Protein AF-0000000072074950 (afdb_homodimer)

Sequence (610 aa):
MFKFLNARYRHITARHNIPYSSLAPSSKSVPVTSVVIPCTGADYVEEALLSATFAERYAPDLKEIVIVSDQPENVFGQLPPKTRVVTLELPHREENYRYKQIYLSRLVKLNAPLQARGEGILMIDSDLNLLQMPRFQVDEGHIYSSFRQGKMIAKLEGAPVDNVPAYYKDTVRPYIVDHVNGAFLAATRKTWRRICPLWLTLFQDTWELMDDSQPPTDQLPLAALLDMLDLKTINLGDWMNWPVSKKIGGQEAVIPKEVVGAHGGFPLSEWQKYLISADNKLLFKGQDYTRKVRYLTDEEKKKQKMFKFLNARYRHITARHNIPYSSLAPSSKSVPVTSVVIPCTGADYVEEALLSATFAERYAPDLKEIVIVSDQPENVFGQLPPKTRVVTLELPHREENYRYKQIYLSRLVKLNAPLQARGEGILMIDSDLNLLQMPRFQVDEGHIYSSFRQGKMIAKLEGAPVDNVPAYYKDTVRPYIVDHVNGAFLAATRKTWRRICPLWLTLFQDTWELMDDSQPPTDQLPLAALLDMLDLKTINLGDWMNWPVSKKIGGQEAVIPKEVVGAHGGFPLSEWQKYLISADNKLLFKGQDYTRKVRYLTDEEKKKQK

Solvent-accessible surface area (backbone atoms only — not comparable to full-atom values): 32517 Å² total; per-residue (Å²): 133,72,54,79,71,33,66,65,52,48,55,53,57,75,31,45,69,38,52,54,87,74,56,72,90,57,92,78,43,34,54,55,26,20,39,27,30,26,36,54,55,80,86,33,44,66,44,35,52,50,24,48,43,30,34,49,70,33,24,70,76,47,70,34,35,36,39,26,23,64,49,61,59,75,80,62,62,84,67,52,76,58,46,49,65,45,61,55,90,71,88,77,69,64,88,83,48,58,46,47,66,58,50,45,35,46,54,42,45,47,51,29,68,76,74,53,86,45,55,12,36,33,36,32,36,29,52,31,30,34,62,34,54,79,87,57,65,34,39,79,53,34,40,36,22,27,71,45,83,47,40,42,51,60,78,54,62,90,54,59,71,89,39,52,61,48,48,60,74,81,39,58,49,27,72,32,45,68,31,76,37,78,54,34,38,32,23,18,44,72,37,46,68,58,44,30,58,50,38,46,43,45,37,52,53,45,59,67,49,40,69,90,83,57,79,82,64,67,53,41,37,43,33,36,46,37,56,41,60,62,39,34,31,31,27,69,43,62,37,53,59,30,50,36,20,76,75,43,30,72,37,76,40,59,70,64,86,74,41,28,16,39,28,54,50,34,59,66,66,46,54,55,47,38,74,76,32,70,78,43,71,31,65,27,43,37,51,72,60,54,56,62,68,70,72,47,41,58,68,57,50,57,70,73,99,134,71,54,79,73,32,66,65,52,49,56,53,56,74,33,45,69,39,52,54,87,72,56,73,90,57,92,76,44,35,54,55,26,20,38,28,30,27,37,54,55,81,86,33,43,66,45,34,51,50,22,48,43,29,34,49,70,33,22,70,78,47,69,34,35,37,38,25,23,65,52,62,58,74,81,61,63,84,66,52,77,59,46,46,64,45,64,53,91,72,86,76,69,64,86,84,48,58,46,50,67,58,48,46,36,47,55,43,47,48,50,28,68,76,73,54,86,44,56,13,34,32,35,33,37,29,53,32,30,36,63,35,55,77,87,59,65,34,39,78,56,35,39,37,23,27,71,43,82,47,41,42,50,59,79,54,62,90,55,59,72,88,41,52,62,48,49,60,75,81,38,56,49,26,72,32,44,69,30,74,37,78,54,33,38,31,24,17,44,71,37,45,67,58,45,31,59,50,38,46,43,44,38,51,54,46,59,67,48,42,70,89,82,58,80,81,63,65,53,42,37,42,34,37,46,37,55,41,60,62,38,33,31,31,28,71,43,61,36,53,59,30,50,36,20,76,74,42,28,71,38,76,39,58,69,64,85,77,41,27,16,38,29,55,51,35,57,66,66,46,54,54,49,37,73,74,32,70,77,43,71,31,65,28,43,36,50,73,59,54,56,64,68,72,72,47,41,57,70,56,50,57,69,72,101

Structure (mmCIF, N/CA/C/O backbone):
data_AF-0000000072074950-model_v1
#
loop_
_entity.id
_entity.type
_entity.pdbx_description
1 polymer 'Glycosyl transferase family 8'
#
loop_
_atom_site.group_PDB
_atom_site.id
_atom_site.type_symbol
_atom_site.label_atom_id
_atom_site.label_alt_id
_atom_site.label_comp_id
_atom_site.label_asym_id
_atom_site.label_entity_id
_atom_site.label_seq_id
_atom_site.pdbx_PDB_ins_code
_atom_site.Cartn_x
_atom_site.Cartn_y
_atom_site.Cartn_z
_atom_site.occupancy
_atom_site.B_iso_or_equiv
_atom_site.auth_seq_id
_atom_site.auth_comp_id
_atom_site.auth_asym_id
_atom_site.auth_atom_id
_atom_site.pdbx_PDB_model_num
ATOM 1 N N . MET A 1 1 ? -10.615 2.065 -30.712 1 39.23 1 MET A N 1
ATOM 2 C CA . MET A 1 1 ? -9.939 2.187 -32 1 39.23 1 MET A CA 1
ATOM 3 C C . MET A 1 1 ? -8.545 2.782 -31.829 1 39.23 1 MET A C 1
ATOM 5 O O . MET A 1 1 ? -7.573 2.267 -32.384 1 39.23 1 MET A O 1
ATOM 9 N N . PHE A 1 2 ? -8.398 4.196 -31.301 1 53.64 2 PHE A N 1
ATOM 10 C CA . PHE A 1 2 ? -7.142 4.917 -31.473 1 53.64 2 PHE A CA 1
ATOM 11 C C . PHE A 1 2 ? -6.217 4.683 -30.285 1 53.64 2 PHE A C 1
ATOM 13 O O . PHE A 1 2 ? -5.465 5.577 -29.891 1 53.64 2 PHE A O 1
ATOM 20 N N . LYS A 1 3 ? -6.432 3.563 -29.63 1 63.2 3 LYS A N 1
ATOM 21 C CA . LYS A 1 3 ? -5.587 3.255 -28.48 1 63.2 3 LYS A CA 1
ATOM 22 C C . LYS A 1 3 ? -4.114 3.213 -28.875 1 63.2 3 LYS A C 1
ATOM 24 O O . LYS A 1 3 ? -3.243 3.589 -28.087 1 63.2 3 LYS A O 1
ATOM 29 N N . PHE A 1 4 ? -3.87 2.841 -30.039 1 64.27 4 PHE A N 1
ATOM 30 C CA . PHE A 1 4 ? -2.491 2.729 -30.497 1 64.27 4 PHE A CA 1
ATOM 31 C C . PHE A 1 4 ? -1.82 4.097 -30.535 1 64.27 4 PHE A C 1
ATOM 33 O O . PHE A 1 4 ? -0.591 4.192 -30.533 1 64.27 4 PHE A O 1
ATOM 40 N N . LEU A 1 5 ? -2.622 5.038 -30.478 1 71.22 5 LEU A N 1
ATOM 41 C CA . LEU A 1 5 ? -2.054 6.382 -30.498 1 71.22 5 LEU A CA 1
ATOM 42 C C . LEU A 1 5 ? -1.744 6.863 -29.084 1 71.22 5 LEU A C 1
ATOM 44 O O . LEU A 1 5 ? -1.028 7.85 -28.902 1 71.22 5 LEU A O 1
ATOM 48 N N . ASN A 1 6 ? -2.189 5.998 -28.247 1 82.24 6 ASN A N 1
ATOM 49 C CA . ASN A 1 6 ? -1.927 6.338 -26.853 1 82.24 6 ASN A CA 1
ATOM 50 C C . ASN A 1 6 ? -0.549 5.855 -26.408 1 82.24 6 ASN A C 1
ATOM 52 O O . ASN A 1 6 ? -0.281 4.652 -26.401 1 82.24 6 ASN A O 1
ATOM 56 N N . ALA A 1 7 ? 0.388 6.755 -26.091 1 85.13 7 ALA A N 1
ATOM 57 C CA . ALA A 1 7 ? 1.778 6.461 -25.751 1 85.13 7 ALA A CA 1
ATOM 58 C C . ALA A 1 7 ? 1.862 5.527 -24.547 1 85.13 7 ALA A C 1
ATOM 60 O O . ALA A 1 7 ? 2.7 4.623 -24.512 1 85.13 7 ALA A O 1
ATOM 61 N N . ARG A 1 8 ? 1.014 5.679 -23.658 1 88.84 8 ARG A N 1
ATOM 62 C CA . ARG A 1 8 ? 1.012 4.826 -22.475 1 88.84 8 ARG A CA 1
ATOM 63 C C . ARG A 1 8 ? 0.609 3.398 -22.83 1 88.84 8 ARG A C 1
ATOM 65 O O . ARG A 1 8 ? 1.207 2.439 -22.339 1 88.84 8 ARG A O 1
ATOM 72 N N . TYR A 1 9 ? -0.397 3.247 -23.644 1 93.55 9 TYR A N 1
ATOM 73 C CA . TYR A 1 9 ? -0.839 1.93 -24.087 1 93.55 9 TYR A CA 1
ATOM 74 C C . TYR A 1 9 ? 0.284 1.189 -24.803 1 93.55 9 TYR A C 1
ATOM 76 O O . TYR A 1 9 ? 0.546 0.018 -24.517 1 93.55 9 TYR A O 1
ATOM 84 N N . ARG A 1 10 ? 0.969 1.871 -25.637 1 95.56 10 ARG A N 1
ATOM 85 C CA . ARG A 1 10 ? 2.073 1.263 -26.373 1 95.56 10 ARG A CA 1
ATOM 86 C C . ARG A 1 10 ? 3.204 0.862 -25.432 1 95.56 10 ARG A C 1
ATOM 88 O O . ARG A 1 10 ? 3.777 -0.221 -25.568 1 95.56 10 ARG A O 1
ATOM 95 N N . HIS A 1 11 ? 3.457 1.74 -24.546 1 95.56 11 HIS A N 1
ATOM 96 C CA . HIS A 1 11 ? 4.527 1.476 -23.59 1 95.56 11 HIS A CA 1
ATOM 97 C C . HIS A 1 11 ? 4.233 0.226 -22.767 1 95.56 11 HIS A C 1
ATOM 99 O O . HIS A 1 11 ? 5.084 -0.657 -22.646 1 95.56 11 HIS A O 1
ATOM 105 N N . ILE A 1 12 ? 3.049 0.121 -22.25 1 96.25 12 ILE A N 1
ATOM 106 C CA . ILE A 1 12 ? 2.677 -0.971 -21.357 1 96.25 12 ILE A CA 1
ATOM 107 C C . ILE A 1 12 ? 2.584 -2.275 -22.147 1 96.25 12 ILE A C 1
ATOM 109 O O . ILE A 1 12 ? 3.059 -3.318 -21.693 1 96.25 12 ILE A O 1
ATOM 113 N N . THR A 1 13 ? 1.975 -2.261 -23.332 1 96.54 13 THR A N 1
ATOM 114 C CA . THR A 1 13 ? 1.792 -3.482 -24.108 1 96.54 13 THR A CA 1
ATOM 115 C C . THR A 1 13 ? 3.135 -4.025 -24.588 1 96.54 13 THR A C 1
ATOM 117 O O . THR A 1 13 ? 3.305 -5.238 -24.731 1 96.54 13 THR A O 1
ATOM 120 N N . ALA A 1 14 ? 4.113 -3.138 -24.778 1 96.75 14 ALA A N 1
ATOM 121 C CA . ALA A 1 14 ? 5.454 -3.566 -25.169 1 96.75 14 ALA A CA 1
ATOM 122 C C . ALA A 1 14 ? 6.147 -4.308 -24.031 1 96.75 14 ALA A C 1
ATOM 124 O O . ALA A 1 14 ? 7.121 -5.03 -24.254 1 96.75 14 ALA A O 1
ATOM 125 N N . ARG A 1 15 ? 5.639 -4.18 -22.874 1 97.12 15 ARG A N 1
ATOM 126 C CA . ARG A 1 15 ? 6.268 -4.752 -21.688 1 97.12 15 ARG A CA 1
ATOM 127 C C . ARG A 1 15 ? 5.433 -5.896 -21.122 1 97.12 15 ARG A C 1
ATOM 129 O O . ARG A 1 15 ? 5.636 -6.314 -19.981 1 97.12 15 ARG A O 1
ATOM 136 N N . HIS A 1 16 ? 4.459 -6.331 -21.858 1 98.29 16 HIS A N 1
ATOM 137 C CA . HIS A 1 16 ? 3.495 -7.311 -21.371 1 98.29 16 HIS A CA 1
ATOM 138 C C . HIS A 1 16 ? 3.529 -8.582 -22.214 1 98.29 16 HIS A C 1
ATOM 140 O O . HIS A 1 16 ? 3.507 -8.516 -23.445 1 98.29 16 HIS A O 1
ATOM 146 N N . ASN A 1 17 ? 3.569 -9.75 -21.497 1 98.27 17 ASN A N 1
ATOM 147 C CA . ASN A 1 17 ? 3.454 -11.047 -22.154 1 98.27 17 ASN A CA 1
ATOM 148 C C . ASN A 1 17 ? 4.602 -11.285 -23.132 1 98.27 17 ASN A C 1
ATOM 150 O O . ASN A 1 17 ? 4.377 -11.693 -24.272 1 98.27 17 ASN A O 1
ATOM 154 N N . ILE A 1 18 ? 5.794 -10.962 -22.707 1 98.19 18 ILE A N 1
ATOM 155 C CA . ILE A 1 18 ? 6.99 -11.166 -23.516 1 98.19 18 ILE A CA 1
ATOM 156 C C . ILE A 1 18 ? 7.414 -12.631 -23.449 1 98.19 18 ILE A C 1
ATOM 158 O O . ILE A 1 18 ? 7.597 -13.182 -22.361 1 98.19 18 ILE A O 1
ATOM 162 N N . PRO A 1 19 ? 7.577 -13.248 -24.594 1 97.81 19 PRO A N 1
ATOM 163 C CA . PRO A 1 19 ? 8.028 -14.641 -24.55 1 97.81 19 PRO A CA 1
ATOM 164 C C . PRO A 1 19 ? 9.406 -14.794 -23.91 1 97.81 19 PRO A C 1
ATOM 166 O O . PRO A 1 19 ? 10.335 -14.057 -24.252 1 97.81 19 PRO A O 1
ATOM 169 N N . TYR A 1 20 ? 9.566 -15.695 -23.06 1 97.19 20 TYR A N 1
ATOM 170 C CA . TYR A 1 20 ? 10.83 -15.927 -22.37 1 97.19 20 TYR A CA 1
ATOM 171 C C . TYR A 1 20 ? 11.961 -16.153 -23.366 1 97.19 20 TYR A C 1
ATOM 173 O O . TYR A 1 20 ? 13.083 -15.684 -23.158 1 97.19 20 TYR A O 1
ATOM 181 N N . SER A 1 21 ? 11.695 -16.806 -24.422 1 93.95 21 SER A N 1
ATOM 182 C CA . SER A 1 21 ? 12.684 -17.165 -25.434 1 93.95 21 SER A CA 1
ATOM 183 C C . SER A 1 21 ? 13.234 -15.926 -26.133 1 93.95 21 SER A C 1
ATOM 185 O O . SER A 1 21 ? 14.298 -15.978 -26.753 1 93.95 21 SER A O 1
ATOM 187 N N . SER A 1 22 ? 12.512 -14.856 -26.042 1 93.45 22 SER A N 1
ATOM 188 C CA . SER A 1 22 ? 12.92 -13.643 -26.742 1 93.45 22 SER A CA 1
ATOM 189 C C . SER A 1 22 ? 13.828 -12.78 -25.872 1 93.45 22 SER A C 1
ATOM 191 O O . SER A 1 22 ? 14.408 -11.802 -26.348 1 93.45 22 SER A O 1
ATOM 193 N N . LEU A 1 23 ? 13.966 -13.114 -24.618 1 92.18 23 LEU A N 1
ATOM 194 C CA . LEU A 1 23 ? 14.748 -12.295 -23.698 1 92.18 23 LEU A CA 1
ATOM 195 C C . LEU A 1 23 ? 16.241 -12.458 -23.961 1 92.18 23 LEU A C 1
ATOM 197 O O . LEU A 1 23 ? 16.71 -13.564 -24.237 1 92.18 23 LEU A O 1
ATOM 201 N N . ALA A 1 24 ? 16.869 -11.346 -23.87 1 87.68 24 ALA A N 1
ATOM 202 C CA . ALA A 1 24 ? 18.327 -11.385 -23.946 1 87.68 24 ALA A CA 1
ATOM 203 C C . ALA A 1 24 ? 18.932 -11.865 -22.63 1 87.68 24 ALA A C 1
ATOM 205 O O . ALA A 1 24 ? 18.435 -11.53 -21.552 1 87.68 24 ALA A O 1
ATOM 206 N N . PRO A 1 25 ? 19.947 -12.629 -22.798 1 82.19 25 PRO A N 1
ATOM 207 C CA . PRO A 1 25 ? 20.606 -13.072 -21.567 1 82.19 25 PRO A CA 1
ATOM 208 C C . PRO A 1 25 ? 21.088 -11.908 -20.704 1 82.19 25 PRO A C 1
ATOM 210 O O . PRO A 1 25 ? 21.553 -10.894 -21.231 1 82.19 25 PRO A O 1
ATOM 213 N N . SER A 1 26 ? 20.807 -11.999 -19.511 1 87.05 26 SER A N 1
ATOM 214 C CA . SER A 1 26 ? 21.28 -11.019 -18.539 1 87.05 26 SER A CA 1
ATOM 215 C C . SER A 1 26 ? 22.242 -11.651 -17.539 1 87.05 26 SER A C 1
ATOM 217 O O . SER A 1 26 ? 21.984 -12.743 -17.028 1 87.05 26 SER A O 1
ATOM 219 N N . SER A 1 27 ? 23.305 -10.985 -17.304 1 88.49 27 SER A N 1
ATOM 220 C CA . SER A 1 27 ? 24.274 -11.479 -16.331 1 88.49 27 SER A CA 1
ATOM 221 C C . SER A 1 27 ? 23.759 -11.312 -14.905 1 88.49 27 SER A C 1
ATOM 223 O O . SER A 1 27 ? 24.298 -11.909 -13.971 1 88.49 27 SER A O 1
ATOM 225 N N . LYS A 1 28 ? 22.739 -10.643 -14.705 1 91.32 28 LYS A N 1
ATOM 226 C CA . LYS A 1 28 ? 22.231 -10.365 -13.364 1 91.32 28 LYS A CA 1
ATOM 227 C C . LYS A 1 28 ? 21.059 -11.28 -13.02 1 91.32 28 LYS A C 1
ATOM 229 O O . LYS A 1 28 ? 20.51 -11.207 -11.919 1 91.32 28 LYS A O 1
ATOM 234 N N . SER A 1 29 ? 20.767 -12.124 -13.961 1 96.2 29 SER A N 1
ATOM 235 C CA . SER A 1 29 ? 19.653 -13.038 -13.734 1 96.2 29 SER A CA 1
ATOM 236 C C . SER A 1 29 ? 20.004 -14.085 -12.682 1 96.2 29 SER A C 1
ATOM 238 O O . SER A 1 29 ? 21.166 -14.473 -12.547 1 96.2 29 SER A O 1
ATOM 240 N N . VAL A 1 30 ? 19.055 -14.497 -11.943 1 97.5 30 VAL A N 1
ATOM 241 C CA . VAL A 1 30 ? 19.278 -15.496 -10.903 1 97.5 30 VAL A CA 1
ATOM 242 C C . VAL A 1 30 ? 18.315 -16.666 -11.095 1 97.5 30 VAL A C 1
ATOM 244 O O . VAL A 1 30 ? 17.186 -16.48 -11.557 1 97.5 30 VAL A O 1
ATOM 247 N N . PRO A 1 31 ? 18.763 -17.856 -10.787 1 97.49 31 PRO A N 1
ATOM 248 C CA . PRO A 1 31 ? 17.868 -19.012 -10.883 1 97.49 31 PRO A CA 1
ATOM 249 C C . PRO A 1 31 ? 16.817 -19.039 -9.775 1 97.49 31 PRO A C 1
ATOM 251 O O . PRO A 1 31 ? 16.967 -18.352 -8.761 1 97.49 31 PRO A O 1
ATOM 254 N N . VAL A 1 32 ? 15.82 -19.789 -9.95 1 98.12 32 VAL A N 1
ATOM 255 C CA . VAL A 1 32 ? 14.831 -20.043 -8.908 1 98.12 32 VAL A CA 1
ATOM 256 C C . VAL A 1 32 ? 15.4 -21.021 -7.882 1 98.12 32 VAL A C 1
ATOM 258 O O . VAL A 1 32 ? 15.777 -22.143 -8.228 1 98.12 32 VAL A O 1
ATOM 261 N N . THR A 1 33 ? 15.423 -20.564 -6.621 1 98.29 33 THR A N 1
ATOM 262 C CA . THR A 1 33 ? 15.98 -21.434 -5.591 1 98.29 33 THR A CA 1
ATOM 263 C C . THR A 1 33 ? 14.988 -21.622 -4.447 1 98.29 33 THR A C 1
ATOM 265 O O . THR A 1 33 ? 15.171 -22.494 -3.595 1 98.29 33 THR A O 1
ATOM 268 N N . SER A 1 34 ? 13.964 -20.817 -4.384 1 98.81 34 SER A N 1
ATOM 269 C CA . SER A 1 34 ? 12.93 -20.924 -3.36 1 98.81 34 SER A CA 1
ATOM 270 C C . SER A 1 34 ? 11.55 -21.103 -3.985 1 98.81 34 SER A C 1
ATOM 272 O O . SER A 1 34 ? 11.197 -20.4 -4.934 1 98.81 34 SER A O 1
ATOM 274 N N . VAL A 1 35 ? 10.811 -21.996 -3.472 1 98.88 35 VAL A N 1
ATOM 275 C CA . VAL A 1 35 ? 9.402 -22.141 -3.823 1 98.88 35 VAL A CA 1
ATOM 276 C C . VAL A 1 35 ? 8.533 -21.863 -2.599 1 98.88 35 VAL A C 1
ATOM 278 O O . VAL A 1 35 ? 8.805 -22.37 -1.508 1 98.88 35 VAL A O 1
ATOM 281 N N . VAL A 1 36 ? 7.578 -21.044 -2.799 1 98.93 36 VAL A N 1
ATOM 282 C CA . VAL A 1 36 ? 6.658 -20.688 -1.724 1 98.93 36 VAL A CA 1
ATOM 283 C C . VAL A 1 36 ? 5.253 -21.182 -2.06 1 98.93 36 VAL A C 1
ATOM 285 O O . VAL A 1 36 ? 4.778 -21.003 -3.183 1 98.93 36 VAL A O 1
ATOM 288 N N . ILE A 1 37 ? 4.579 -21.757 -1.079 1 98.82 37 ILE A N 1
ATOM 289 C CA . ILE A 1 37 ? 3.268 -22.374 -1.254 1 98.82 37 ILE A CA 1
ATOM 290 C C . ILE A 1 37 ? 2.29 -21.807 -0.227 1 98.82 37 ILE A C 1
ATOM 292 O O . ILE A 1 37 ? 2.263 -22.249 0.923 1 98.82 37 ILE A O 1
ATOM 296 N N . PRO A 1 38 ? 1.503 -20.878 -0.639 1 98.47 38 PRO A N 1
ATOM 297 C CA . PRO A 1 38 ? 0.472 -20.383 0.276 1 98.47 38 PRO A CA 1
ATOM 298 C C . PRO A 1 38 ? -0.654 -21.391 0.498 1 98.47 38 PRO A C 1
ATOM 300 O O . PRO A 1 38 ? -1.074 -22.069 -0.443 1 98.47 38 PRO A O 1
ATOM 303 N N . CYS A 1 39 ? -1.115 -21.425 1.718 1 95.86 39 CYS A N 1
ATOM 304 C CA . CYS A 1 39 ? -2.155 -22.362 2.128 1 95.86 39 CYS A CA 1
ATOM 305 C C . CYS A 1 39 ? -2.983 -21.792 3.273 1 95.86 39 CYS A C 1
ATOM 307 O O . CYS A 1 39 ? -2.432 -21.332 4.274 1 95.86 39 CYS A O 1
ATOM 309 N N . THR A 1 40 ? -4.291 -21.827 3.117 1 93.97 40 THR A N 1
ATOM 310 C CA . THR A 1 40 ? -5.144 -21.288 4.17 1 93.97 40 THR A CA 1
ATOM 311 C C . THR A 1 40 ? -6.205 -22.305 4.58 1 93.97 40 THR A C 1
ATOM 313 O O . THR A 1 40 ? -6.941 -22.817 3.735 1 93.97 40 THR A O 1
ATOM 316 N N . GLY A 1 41 ? -6.265 -22.487 5.902 1 91.64 41 GLY A N 1
ATOM 317 C CA . GLY A 1 41 ? -7.281 -23.382 6.433 1 91.64 41 GLY A CA 1
ATOM 318 C C . GLY A 1 41 ? -6.789 -24.806 6.611 1 91.64 41 GLY A C 1
ATOM 319 O O . GLY A 1 41 ? -5.971 -25.288 5.825 1 91.64 41 GLY A O 1
ATOM 320 N N . ALA A 1 42 ? -7.402 -25.487 7.519 1 90.02 42 ALA A N 1
ATOM 321 C CA . ALA A 1 42 ? -7.016 -26.853 7.864 1 90.02 42 ALA A CA 1
ATOM 322 C C . ALA A 1 42 ? -7.31 -27.813 6.715 1 90.02 42 ALA A C 1
ATOM 324 O O . ALA A 1 42 ? -6.574 -28.779 6.501 1 90.02 42 ALA A O 1
ATOM 325 N N . ASP A 1 43 ? -8.214 -27.502 5.956 1 87.31 43 ASP A N 1
ATOM 326 C CA . ASP A 1 43 ? -8.668 -28.388 4.889 1 87.31 43 ASP A CA 1
ATOM 327 C C . ASP A 1 43 ? -7.647 -28.45 3.755 1 87.31 43 ASP A C 1
ATOM 329 O O . ASP A 1 43 ? -7.693 -29.355 2.92 1 87.31 43 ASP A O 1
ATOM 333 N N . TYR A 1 44 ? -6.73 -27.509 3.792 1 91.76 44 TYR A N 1
ATOM 334 C CA . TYR A 1 44 ? -5.825 -27.433 2.651 1 91.76 44 TYR A CA 1
ATOM 335 C C . TYR A 1 44 ? -4.415 -27.857 3.044 1 91.76 44 TYR A C 1
ATOM 337 O O . TYR A 1 44 ? -3.484 -27.761 2.241 1 91.76 44 TYR A O 1
ATOM 345 N N . VAL A 1 45 ? -4.275 -28.32 4.204 1 95.45 45 VAL A N 1
ATOM 346 C CA . VAL A 1 45 ? -2.977 -28.742 4.72 1 95.45 45 VAL A CA 1
ATOM 347 C C . VAL A 1 45 ? -2.442 -29.903 3.885 1 95.45 45 VAL A C 1
ATOM 349 O O . VAL A 1 45 ? -1.285 -29.888 3.458 1 95.45 45 VAL A O 1
ATOM 352 N N . GLU A 1 46 ? -3.294 -30.861 3.628 1 94.79 46 GLU A N 1
ATOM 353 C CA . GLU A 1 46 ? -2.887 -32.032 2.856 1 94.79 46 GLU A CA 1
ATOM 354 C C . GLU A 1 46 ? -2.435 -31.637 1.453 1 94.79 46 GLU A C 1
ATOM 356 O O . GLU A 1 46 ? -1.455 -32.177 0.936 1 94.79 46 GLU A O 1
ATOM 361 N N . GLU A 1 47 ? -3.148 -30.742 0.911 1 95.16 47 GLU A N 1
ATOM 362 C CA . GLU A 1 47 ? -2.846 -30.273 -0.438 1 95.16 47 GLU A CA 1
ATOM 363 C C . GLU A 1 47 ? -1.492 -29.57 -0.487 1 95.16 47 GLU A C 1
ATOM 365 O O . GLU A 1 47 ? -0.695 -29.81 -1.396 1 95.16 47 GLU A O 1
ATOM 370 N N . ALA A 1 48 ? -1.253 -28.726 0.439 1 97.4 48 ALA A N 1
ATOM 371 C CA . ALA A 1 48 ? 0.013 -28 0.504 1 97.4 48 ALA A CA 1
ATOM 372 C C . ALA A 1 48 ? 1.183 -28.957 0.719 1 97.4 48 ALA A C 1
ATOM 374 O O . ALA A 1 48 ? 2.248 -28.789 0.122 1 97.4 48 ALA A O 1
ATOM 375 N N . LEU A 1 49 ? 0.971 -29.933 1.561 1 97.7 49 LEU A N 1
ATOM 376 C CA . LEU A 1 49 ? 2 -30.935 1.816 1 97.7 49 LEU A CA 1
ATOM 377 C C . LEU A 1 49 ? 2.309 -31.731 0.552 1 97.7 49 LEU A C 1
ATOM 379 O O . LEU A 1 49 ? 3.47 -32.044 0.279 1 97.7 49 LEU A O 1
ATOM 383 N N . LEU A 1 50 ? 1.28 -32.081 -0.136 1 97.6 50 LEU A N 1
ATOM 384 C CA . LEU A 1 50 ? 1.461 -32.8 -1.392 1 97.6 50 LEU A CA 1
ATOM 385 C C . LEU A 1 50 ? 2.262 -31.966 -2.386 1 97.6 50 LEU A C 1
ATOM 387 O O . LEU A 1 50 ? 3.182 -32.474 -3.031 1 97.6 50 LEU A O 1
ATOM 391 N N . SER A 1 51 ? 1.922 -30.717 -2.517 1 98.11 51 SER A N 1
ATOM 392 C CA . SER A 1 51 ? 2.648 -29.823 -3.413 1 98.11 51 SER A CA 1
ATOM 393 C C . SER A 1 51 ? 4.115 -29.71 -3.013 1 98.11 51 SER A C 1
ATOM 395 O O . SER A 1 51 ? 4.999 -29.691 -3.872 1 98.11 51 SER A O 1
ATOM 397 N N . ALA A 1 52 ? 4.366 -29.606 -1.725 1 98.65 52 ALA A N 1
ATOM 398 C CA . ALA A 1 52 ? 5.739 -29.559 -1.23 1 98.65 52 ALA A CA 1
ATOM 399 C C . ALA A 1 52 ? 6.487 -30.847 -1.563 1 98.65 52 ALA A C 1
ATOM 401 O O . ALA A 1 52 ? 7.672 -30.814 -1.9 1 98.65 52 ALA A O 1
ATOM 402 N N . THR A 1 53 ? 5.841 -31.956 -1.45 1 98.5 53 THR A N 1
ATOM 403 C CA . THR A 1 53 ? 6.437 -33.248 -1.773 1 98.5 53 THR A CA 1
ATOM 404 C C . THR A 1 53 ? 6.842 -33.305 -3.243 1 98.5 53 THR A C 1
ATOM 406 O O . THR A 1 53 ? 7.934 -33.77 -3.574 1 98.5 53 THR A O 1
ATOM 409 N N . PHE A 1 54 ? 5.992 -32.856 -4.062 1 98.71 54 PHE A N 1
ATOM 410 C CA . PHE A 1 54 ? 6.288 -32.82 -5.489 1 98.71 54 PHE A CA 1
ATOM 411 C C . PHE A 1 54 ? 7.482 -31.915 -5.772 1 98.71 54 PHE A C 1
ATOM 413 O O . PHE A 1 54 ? 8.357 -32.263 -6.568 1 98.71 54 PHE A O 1
ATOM 420 N N . ALA A 1 55 ? 7.489 -30.764 -5.167 1 98.69 55 ALA A N 1
ATOM 421 C CA . ALA A 1 55 ? 8.601 -29.837 -5.362 1 98.69 55 ALA A CA 1
ATOM 422 C C . ALA A 1 55 ? 9.922 -30.467 -4.93 1 98.69 55 ALA A C 1
ATOM 424 O O . ALA A 1 55 ? 10.938 -30.326 -5.615 1 98.69 55 ALA A O 1
ATOM 425 N N . GLU A 1 56 ? 9.904 -31.066 -3.807 1 98.38 56 GLU A N 1
ATOM 426 C CA . GLU A 1 56 ? 11.105 -31.717 -3.291 1 98.38 56 GLU A CA 1
ATOM 427 C C . GLU A 1 56 ? 11.586 -32.816 -4.235 1 98.38 56 GLU A C 1
ATOM 429 O O . GLU A 1 56 ? 12.788 -32.966 -4.461 1 98.38 56 GLU A O 1
ATOM 434 N N . ARG A 1 57 ? 10.742 -33.55 -4.793 1 98 57 ARG A N 1
ATOM 435 C CA . ARG A 1 57 ? 11.069 -34.711 -5.614 1 98 57 ARG A CA 1
ATOM 436 C C . ARG A 1 57 ? 11.527 -34.287 -7.005 1 98 57 ARG A C 1
ATOM 438 O O . ARG A 1 57 ? 12.466 -34.863 -7.558 1 98 57 ARG A O 1
ATOM 445 N N . TYR A 1 58 ? 10.85 -33.326 -7.55 1 98.16 58 TYR A N 1
ATOM 446 C CA . TYR A 1 58 ? 11.019 -33.097 -8.981 1 98.16 58 TYR A CA 1
ATOM 447 C C . TYR A 1 58 ? 11.803 -31.816 -9.239 1 98.16 58 TYR A C 1
ATOM 449 O O . TYR A 1 58 ? 12.175 -31.528 -10.379 1 98.16 58 TYR A O 1
ATOM 457 N N . ALA A 1 59 ? 12.062 -31.043 -8.242 1 97.55 59 ALA A N 1
ATOM 458 C CA . ALA A 1 59 ? 12.897 -29.851 -8.365 1 97.55 59 ALA A CA 1
ATOM 459 C C . ALA A 1 59 ? 14.09 -29.917 -7.416 1 97.55 59 ALA A C 1
ATOM 461 O O . ALA A 1 59 ? 14.176 -29.14 -6.462 1 97.55 59 ALA A O 1
ATOM 462 N N . PRO A 1 60 ? 14.987 -30.705 -7.739 1 95.88 60 PRO A N 1
ATOM 463 C CA . PRO A 1 60 ? 16.067 -31.03 -6.804 1 95.88 60 PRO A CA 1
ATOM 464 C C . PRO A 1 60 ? 16.993 -29.846 -6.538 1 95.88 60 PRO A C 1
ATOM 466 O O . PRO A 1 60 ? 17.674 -29.808 -5.51 1 95.88 60 PRO A O 1
ATOM 469 N N . ASP A 1 61 ? 17.073 -28.849 -7.393 1 96.96 61 ASP A N 1
ATOM 470 C CA . ASP A 1 61 ? 18.015 -27.742 -7.256 1 96.96 61 ASP A CA 1
ATOM 471 C C . ASP A 1 61 ? 17.477 -26.678 -6.302 1 96.96 61 ASP A C 1
ATOM 473 O O . ASP A 1 61 ? 18.176 -25.715 -5.981 1 96.96 61 ASP A O 1
ATOM 477 N N . LEU A 1 62 ? 16.235 -26.836 -5.898 1 98.12 62 LEU A N 1
ATOM 478 C CA . LEU A 1 62 ? 15.688 -25.899 -4.922 1 98.12 62 LEU A CA 1
ATOM 479 C C . LEU A 1 62 ? 16.473 -25.956 -3.615 1 98.12 62 LEU A C 1
ATOM 481 O O . LEU A 1 62 ? 16.879 -27.034 -3.176 1 98.12 62 LEU A O 1
ATOM 485 N N . LYS A 1 63 ? 16.616 -24.771 -3.039 1 98.51 63 LYS A N 1
ATOM 486 C CA . LYS A 1 63 ? 17.302 -24.683 -1.753 1 98.51 63 LYS A CA 1
ATOM 487 C C . LYS A 1 63 ? 16.307 -24.69 -0.597 1 98.51 63 LYS A C 1
ATOM 489 O O . LYS A 1 63 ? 16.653 -25.066 0.525 1 98.51 63 LYS A O 1
ATOM 494 N N . GLU A 1 64 ? 15.102 -24.263 -0.903 1 98.71 64 GLU A N 1
ATOM 495 C CA . GLU A 1 64 ? 14.084 -24.278 0.143 1 98.71 64 GLU A CA 1
ATOM 496 C C . GLU A 1 64 ? 12.68 -24.344 -0.453 1 98.71 64 GLU A C 1
ATOM 498 O O . GLU A 1 64 ? 12.453 -23.879 -1.571 1 98.71 64 GLU A O 1
ATOM 503 N N . ILE A 1 65 ? 11.809 -24.936 0.252 1 98.84 65 ILE A N 1
ATOM 504 C CA . ILE A 1 65 ? 10.367 -24.97 0.036 1 98.84 65 ILE A CA 1
ATOM 505 C C . ILE A 1 65 ? 9.648 -24.414 1.263 1 98.84 65 ILE A C 1
ATOM 507 O O . ILE A 1 65 ? 9.836 -24.909 2.377 1 98.84 65 ILE A O 1
ATOM 511 N N . VAL A 1 66 ? 8.833 -23.41 1.062 1 98.92 66 VAL A N 1
ATOM 512 C CA . VAL A 1 66 ? 8.211 -22.743 2.201 1 98.92 66 VAL A CA 1
ATOM 513 C C . VAL A 1 66 ? 6.691 -22.842 2.092 1 98.92 66 VAL A C 1
ATOM 515 O O . VAL A 1 66 ? 6.093 -22.298 1.161 1 98.92 66 VAL A O 1
ATOM 518 N N . ILE A 1 67 ? 6.052 -23.508 2.952 1 98.82 67 ILE A N 1
ATOM 519 C CA . ILE A 1 67 ? 4.602 -23.446 3.092 1 98.82 67 ILE A CA 1
ATOM 520 C C . ILE A 1 67 ? 4.22 -22.266 3.985 1 98.82 67 ILE A C 1
ATOM 522 O O . ILE A 1 67 ? 4.674 -22.172 5.127 1 98.82 67 ILE A O 1
ATOM 526 N N . VAL A 1 68 ? 3.492 -21.375 3.469 1 98.81 68 VAL A N 1
ATOM 527 C CA . VAL A 1 68 ? 3.029 -20.216 4.225 1 98.81 68 VAL A CA 1
ATOM 528 C C . VAL A 1 68 ? 1.546 -20.372 4.552 1 98.81 68 VAL A C 1
ATOM 530 O O . VAL A 1 68 ? 0.711 -20.466 3.649 1 98.81 68 VAL A O 1
ATOM 533 N N . SER A 1 69 ? 1.218 -20.315 5.83 1 98.21 69 SER A N 1
ATOM 534 C CA . SER A 1 69 ? -0.132 -20.715 6.214 1 98.21 69 SER A CA 1
ATOM 535 C C . SER A 1 69 ? -0.61 -19.945 7.441 1 98.21 69 SER A C 1
ATOM 537 O O . SER A 1 69 ? 0.187 -19.296 8.121 1 98.21 69 SER A O 1
ATOM 539 N N . ASP A 1 70 ? -1.889 -19.946 7.571 1 96.58 70 ASP A N 1
ATOM 540 C CA . ASP A 1 70 ? -2.499 -19.462 8.806 1 96.58 70 ASP A CA 1
ATOM 541 C C . ASP A 1 70 ? -2.562 -20.568 9.857 1 96.58 70 ASP A C 1
ATOM 543 O O . ASP A 1 70 ? -2.98 -20.33 10.992 1 96.58 70 ASP A O 1
ATOM 547 N N . GLN A 1 71 ? -2.163 -21.748 9.519 1 96.1 71 GLN A N 1
ATOM 548 C CA . GLN A 1 71 ? -2.153 -22.898 10.417 1 96.1 71 GLN A CA 1
ATOM 549 C C . GLN A 1 71 ? -0.779 -23.087 11.053 1 96.1 71 GLN A C 1
ATOM 551 O O . GLN A 1 71 ? 0.246 -22.842 10.414 1 96.1 71 GLN A O 1
ATOM 556 N N . PRO A 1 72 ? -0.799 -23.528 12.244 1 96.33 72 PRO A N 1
ATOM 557 C CA . PRO A 1 72 ? 0.497 -23.768 12.882 1 96.33 72 PRO A CA 1
ATOM 558 C C . PRO A 1 72 ? 1.265 -24.923 12.244 1 96.33 72 PRO A C 1
ATOM 560 O O . PRO A 1 72 ? 0.658 -25.827 11.664 1 96.33 72 PRO A O 1
ATOM 563 N N . GLU A 1 73 ? 2.565 -24.918 12.398 1 95.79 73 GLU A N 1
ATOM 564 C CA . GLU A 1 73 ? 3.473 -25.874 11.771 1 95.79 73 GLU A CA 1
ATOM 565 C C . GLU A 1 73 ? 3.131 -27.305 12.175 1 95.79 73 GLU A C 1
ATOM 567 O O . GLU A 1 73 ? 3.254 -28.229 11.368 1 95.79 73 GLU A O 1
ATOM 572 N N . ASN A 1 74 ? 2.701 -27.502 13.365 1 96.14 74 ASN A N 1
ATOM 573 C CA . ASN A 1 74 ? 2.509 -28.846 13.9 1 96.14 74 ASN A CA 1
ATOM 574 C C . ASN A 1 74 ? 1.41 -29.595 13.152 1 96.14 74 ASN A C 1
ATOM 576 O O . ASN A 1 74 ? 1.413 -30.826 13.105 1 96.14 74 ASN A O 1
ATOM 580 N N . VAL A 1 75 ? 0.471 -28.9 12.561 1 97.17 75 VAL A N 1
ATOM 581 C CA . VAL A 1 75 ? -0.645 -29.558 11.891 1 97.17 75 VAL A CA 1
ATOM 582 C C . VAL A 1 75 ? -0.16 -30.214 10.601 1 97.17 75 VAL A C 1
ATOM 584 O O . VAL A 1 75 ? -0.833 -31.089 10.051 1 97.17 75 VAL A O 1
ATOM 587 N N . PHE A 1 76 ? 0.944 -29.862 10.081 1 96.99 76 PHE A N 1
ATOM 588 C CA . PHE A 1 76 ? 1.449 -30.359 8.807 1 96.99 76 PHE A CA 1
ATOM 589 C C . PHE A 1 76 ? 2.187 -31.679 8.995 1 96.99 76 PHE A C 1
ATOM 591 O O . PHE A 1 76 ? 2.46 -32.388 8.024 1 96.99 76 PHE A O 1
ATOM 598 N N . GLY A 1 77 ? 2.52 -32.047 10.226 1 95.49 77 GLY A N 1
ATOM 599 C CA . GLY A 1 77 ? 3.194 -33.31 10.478 1 95.49 77 GLY A CA 1
ATOM 600 C C . GLY A 1 77 ? 4.612 -33.349 9.94 1 95.49 77 GLY A C 1
ATOM 601 O O . GLY A 1 77 ? 5.381 -32.404 10.133 1 95.49 77 GLY A O 1
ATOM 602 N N . GLN A 1 78 ? 4.943 -34.478 9.32 1 96.48 78 GLN A N 1
ATOM 603 C CA . GLN A 1 78 ? 6.289 -34.639 8.779 1 96.48 78 GLN A CA 1
ATOM 604 C C . GLN A 1 78 ? 6.441 -33.897 7.454 1 96.48 78 GLN A C 1
ATOM 606 O O . GLN A 1 78 ? 5.672 -34.125 6.517 1 96.48 78 GLN A O 1
ATOM 611 N N . LEU A 1 79 ? 7.372 -33.098 7.367 1 98.25 79 LEU A N 1
ATOM 612 C CA . LEU A 1 79 ? 7.614 -32.277 6.186 1 98.25 79 LEU A CA 1
ATOM 613 C C . LEU A 1 79 ? 8.657 -32.922 5.28 1 98.25 79 LEU A C 1
ATOM 615 O O . LEU A 1 79 ? 9.615 -33.531 5.763 1 98.25 79 LEU A O 1
ATOM 619 N N . PRO A 1 80 ? 8.506 -32.804 3.961 1 97.64 80 PRO A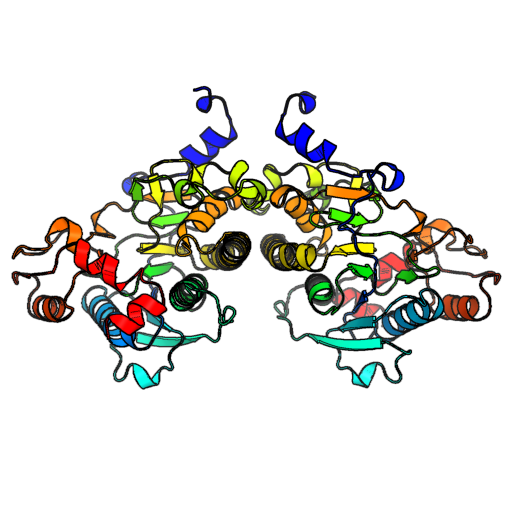 N 1
ATOM 620 C CA . PRO A 1 80 ? 9.583 -33.235 3.066 1 97.64 80 PRO A CA 1
ATOM 621 C C . PRO A 1 80 ? 10.885 -32.472 3.3 1 97.64 80 PRO A C 1
ATOM 623 O O . PRO A 1 80 ? 10.874 -31.395 3.902 1 97.64 80 PRO A O 1
ATOM 626 N N . PRO A 1 81 ? 11.998 -33.039 2.85 1 97.68 81 PRO A N 1
ATOM 627 C CA . PRO A 1 81 ? 13.269 -32.323 2.985 1 97.68 81 PRO A CA 1
ATOM 628 C C . PRO A 1 81 ? 13.214 -30.91 2.409 1 97.68 81 PRO A C 1
ATOM 630 O O . PRO A 1 81 ? 12.463 -30.653 1.464 1 97.68 81 PRO A O 1
ATOM 633 N N . LYS A 1 82 ? 13.975 -29.973 2.97 1 97.81 82 LYS A N 1
ATOM 634 C CA . LYS A 1 82 ? 14.154 -28.586 2.55 1 97.81 82 LYS A CA 1
ATOM 635 C C . LYS A 1 82 ? 12.885 -27.772 2.785 1 97.81 82 LYS A C 1
ATOM 637 O O . LYS A 1 82 ? 12.793 -26.618 2.361 1 97.81 82 LYS A O 1
ATOM 642 N N . THR A 1 83 ? 11.851 -28.425 3.419 1 98.56 83 THR A N 1
ATOM 643 C CA . THR A 1 83 ? 10.562 -27.764 3.585 1 98.56 83 THR A CA 1
ATOM 644 C C . THR A 1 83 ? 10.424 -27.192 4.993 1 98.56 83 THR A C 1
ATOM 646 O O . THR A 1 83 ? 10.813 -27.834 5.97 1 98.56 83 THR A O 1
ATOM 649 N N . ARG A 1 84 ? 9.949 -26.025 5.108 1 98.62 84 ARG A N 1
ATOM 650 C CA . ARG A 1 84 ? 9.572 -25.444 6.392 1 98.62 84 ARG A CA 1
ATOM 651 C C . ARG A 1 84 ? 8.216 -24.751 6.303 1 98.62 84 ARG A C 1
ATOM 653 O O . ARG A 1 84 ? 7.742 -24.443 5.208 1 98.62 84 ARG A O 1
ATOM 660 N N . VAL A 1 85 ? 7.569 -24.532 7.442 1 98.56 85 VAL A N 1
ATOM 661 C CA . VAL A 1 85 ? 6.266 -23.88 7.528 1 98.56 85 VAL A CA 1
ATOM 662 C C . VAL A 1 85 ? 6.408 -22.534 8.235 1 98.56 85 VAL A C 1
ATOM 664 O O . VAL A 1 85 ? 7.083 -22.433 9.261 1 98.56 85 VAL A O 1
ATOM 667 N N . VAL A 1 86 ? 5.874 -21.527 7.619 1 98.65 86 VAL A N 1
ATOM 668 C CA . VAL A 1 86 ? 5.767 -20.214 8.245 1 98.65 86 VAL A CA 1
ATOM 669 C C . VAL A 1 86 ? 4.302 -19.898 8.538 1 98.65 86 VAL A C 1
ATOM 671 O O . VAL A 1 86 ? 3.464 -19.918 7.634 1 98.65 86 VAL A O 1
ATOM 674 N N . THR A 1 87 ? 4.008 -19.6 9.734 1 98.27 87 THR A N 1
ATOM 675 C CA . THR A 1 87 ? 2.652 -19.255 10.145 1 98.27 87 THR A CA 1
ATOM 676 C C . THR A 1 87 ? 2.481 -17.74 10.225 1 98.27 87 THR A C 1
ATOM 678 O O . THR A 1 87 ? 3.262 -17.057 10.89 1 98.27 87 THR A O 1
ATOM 681 N N . LEU A 1 88 ? 1.472 -17.251 9.54 1 97.13 88 LEU A N 1
ATOM 682 C CA . LEU A 1 88 ? 1.202 -15.817 9.552 1 97.13 88 LEU A CA 1
ATOM 683 C C . LEU A 1 88 ? -0.021 -15.502 10.406 1 97.13 88 LEU A C 1
ATOM 685 O O . LEU A 1 88 ? -0.995 -16.259 10.408 1 97.13 88 LEU A O 1
ATOM 689 N N . GLU A 1 89 ? 0.105 -14.449 11.128 1 93.64 89 GLU A N 1
ATOM 690 C CA . GLU A 1 89 ? -1.051 -13.851 11.789 1 93.64 89 GLU A CA 1
ATOM 691 C C . GLU A 1 89 ? -1.568 -12.644 11.012 1 93.64 89 GLU A C 1
ATOM 693 O O . GLU A 1 89 ? -0.917 -11.599 10.973 1 93.64 89 GLU A O 1
ATOM 698 N N . LEU A 1 90 ? -2.704 -12.79 10.443 1 92.58 90 LEU A N 1
ATOM 699 C CA . LEU A 1 90 ? -3.247 -11.758 9.567 1 92.58 90 LEU A CA 1
ATOM 700 C C . LEU A 1 90 ? -4.614 -11.293 10.057 1 92.58 90 LEU A C 1
ATOM 702 O O . LEU A 1 90 ? -5.3 -12.02 10.778 1 92.58 90 LEU A O 1
ATOM 706 N N . PRO A 1 91 ? -4.959 -10.099 9.678 1 87.63 91 PRO A N 1
ATOM 707 C CA . PRO A 1 91 ? -6.264 -9.594 10.11 1 87.63 91 PRO A CA 1
ATOM 708 C C . PRO A 1 91 ? -7.429 -10.365 9.493 1 87.63 91 PRO A C 1
ATOM 710 O O . PRO A 1 91 ? -7.319 -10.862 8.369 1 87.63 91 PRO A O 1
ATOM 713 N N . HIS A 1 92 ? -8.529 -10.369 10.252 1 88.43 92 HIS A N 1
ATOM 714 C CA . HIS A 1 92 ? -9.753 -11.014 9.791 1 88.43 92 HIS A CA 1
ATOM 715 C C . HIS A 1 92 ? -10.809 -9.982 9.409 1 88.43 92 HIS A C 1
ATOM 717 O O . HIS A 1 92 ? -10.904 -8.924 10.034 1 88.43 92 HIS A O 1
ATOM 723 N N . ARG A 1 93 ? -11.544 -10.333 8.387 1 88.3 93 ARG A N 1
ATOM 724 C CA . ARG A 1 93 ? -12.697 -9.519 8.016 1 88.3 93 ARG A CA 1
ATOM 725 C C . ARG A 1 93 ? -13.81 -9.643 9.052 1 88.3 93 ARG A C 1
ATOM 727 O O . ARG A 1 93 ? -13.818 -10.58 9.853 1 88.3 93 ARG A O 1
ATOM 734 N N . GLU A 1 94 ? -14.652 -8.723 8.983 1 85.36 94 GLU A N 1
ATOM 735 C CA . GLU A 1 94 ? -15.77 -8.749 9.922 1 85.36 94 GLU A CA 1
ATOM 736 C C . GLU A 1 94 ? -16.584 -10.032 9.775 1 85.36 94 GLU A C 1
ATOM 738 O O . GLU A 1 94 ? -16.535 -10.688 8.732 1 85.36 94 GLU A O 1
ATOM 743 N N . GLU A 1 95 ? -17.374 -10.363 10.721 1 84.03 95 GLU A N 1
ATOM 744 C CA . GLU A 1 95 ? -18.078 -11.636 10.851 1 84.03 95 GLU A CA 1
ATOM 745 C C . GLU A 1 95 ? -19.082 -11.829 9.718 1 84.03 95 GLU A C 1
ATOM 747 O O . GLU A 1 95 ? -19.278 -12.948 9.24 1 84.03 95 GLU A O 1
ATOM 752 N N . ASN A 1 96 ? -19.607 -10.787 9.278 1 85.26 96 ASN A N 1
ATOM 753 C CA . ASN A 1 96 ? -20.686 -10.901 8.303 1 85.26 96 ASN A CA 1
ATOM 754 C C . ASN A 1 96 ? -20.15 -10.927 6.875 1 85.26 96 ASN A C 1
ATOM 756 O O . ASN A 1 96 ? -20.919 -11.07 5.922 1 85.26 96 ASN A O 1
ATOM 760 N N . TYR A 1 97 ? -18.928 -10.917 6.75 1 89.49 97 TYR A N 1
ATOM 761 C CA . TYR A 1 97 ? -18.373 -10.953 5.402 1 89.49 97 TYR A CA 1
ATOM 762 C C . TYR A 1 97 ? -18.479 -12.351 4.805 1 89.49 97 TYR A C 1
ATOM 764 O O . TYR A 1 97 ? -18.025 -13.327 5.408 1 89.49 97 TYR A O 1
ATOM 772 N N . ARG A 1 98 ? -18.962 -12.515 3.632 1 89.36 98 ARG A N 1
ATOM 773 C CA . ARG A 1 98 ? -19.37 -13.783 3.036 1 89.36 98 ARG A CA 1
ATOM 774 C C . ARG A 1 98 ? -18.16 -14.578 2.558 1 89.36 98 ARG A C 1
ATOM 776 O O . ARG A 1 98 ? -18.226 -15.802 2.427 1 89.36 98 ARG A O 1
ATOM 783 N N . TYR A 1 99 ? -17.041 -13.926 2.255 1 91.31 99 TYR A N 1
ATOM 784 C CA . TYR A 1 99 ? -15.888 -14.592 1.659 1 91.31 99 TYR A CA 1
ATOM 785 C C . TYR A 1 99 ? -14.668 -14.485 2.566 1 91.31 99 TYR A C 1
ATOM 787 O O . TYR A 1 99 ? -13.557 -14.23 2.095 1 91.31 99 TYR A O 1
ATOM 795 N N . LYS A 1 100 ? -14.87 -14.721 3.856 1 90.87 100 LYS A N 1
ATOM 796 C CA . LYS A 1 100 ? -13.807 -14.545 4.842 1 90.87 100 LYS A CA 1
ATOM 797 C C . LYS A 1 100 ? -12.626 -15.465 4.547 1 90.87 100 LYS A C 1
ATOM 799 O O . LYS A 1 100 ? -11.472 -15.033 4.586 1 90.87 100 LYS A O 1
ATOM 804 N N . GLN A 1 101 ? -12.896 -16.684 4.201 1 89.91 101 GLN A N 1
ATOM 805 C CA . GLN A 1 101 ? -11.829 -17.652 3.97 1 89.91 101 GLN A CA 1
ATOM 806 C C . GLN A 1 101 ? -11.056 -17.325 2.696 1 89.91 101 GLN A C 1
ATOM 808 O O . GLN A 1 101 ? -9.83 -17.451 2.657 1 89.91 101 GLN A O 1
ATOM 813 N N . ILE A 1 102 ? -11.757 -16.997 1.683 1 92.32 102 ILE A N 1
ATOM 814 C CA . ILE A 1 102 ? -11.111 -16.636 0.426 1 92.32 102 ILE A CA 1
ATOM 815 C C . ILE A 1 102 ? -10.264 -15.381 0.623 1 92.32 102 ILE A C 1
ATOM 817 O O . ILE A 1 102 ? -9.142 -15.296 0.119 1 92.32 102 ILE A O 1
ATOM 821 N N . TYR A 1 103 ? -10.878 -14.445 1.356 1 94.55 103 TYR A N 1
ATOM 822 C CA . TYR A 1 103 ? -10.151 -13.214 1.648 1 94.55 103 TYR A CA 1
ATOM 823 C C . TYR A 1 103 ? -8.853 -13.51 2.389 1 94.55 103 TYR A C 1
ATOM 825 O O . TYR A 1 103 ? -7.789 -13.011 2.013 1 94.55 103 TYR A O 1
ATOM 833 N N . LEU A 1 104 ? -8.932 -14.349 3.358 1 95.02 104 LEU A N 1
ATOM 834 C CA . LEU A 1 104 ? -7.755 -14.719 4.138 1 95.02 104 LEU A CA 1
ATOM 835 C C . LEU A 1 104 ? -6.736 -15.45 3.27 1 95.02 104 LEU A C 1
ATOM 837 O O . LEU A 1 104 ? -5.53 -15.23 3.403 1 95.02 104 LEU A O 1
ATOM 841 N N . SER A 1 105 ? -7.182 -16.274 2.433 1 95.04 105 SER A N 1
ATOM 842 C CA . SER A 1 105 ? -6.304 -17.006 1.526 1 95.04 105 SER A CA 1
ATOM 843 C C . SER A 1 105 ? -5.508 -16.055 0.638 1 95.04 105 SER A C 1
ATOM 845 O O . SER A 1 105 ? -4.318 -16.271 0.399 1 95.04 105 SER A O 1
ATOM 847 N N . ARG A 1 106 ? -6.2 -15.015 0.194 1 96.72 106 ARG A N 1
ATOM 848 C CA . ARG A 1 106 ? -5.505 -14.033 -0.632 1 96.72 106 ARG A CA 1
ATOM 849 C C . ARG A 1 106 ? -4.482 -13.255 0.188 1 96.72 106 ARG A C 1
ATOM 851 O O . ARG A 1 106 ? -3.385 -12.963 -0.294 1 96.72 106 ARG A O 1
ATOM 858 N N . LEU A 1 107 ? -4.834 -12.964 1.422 1 97.48 107 LEU A N 1
ATOM 859 C CA . LEU A 1 107 ? -3.876 -12.27 2.276 1 97.48 107 LEU A CA 1
ATOM 860 C C . LEU A 1 107 ? -2.619 -13.109 2.477 1 97.48 107 LEU A C 1
ATOM 862 O O . LEU A 1 107 ? -1.503 -12.587 2.423 1 97.48 107 LEU A O 1
ATOM 866 N N . VAL A 1 108 ? -2.779 -14.342 2.683 1 97.9 108 VAL A N 1
ATOM 867 C CA . VAL A 1 108 ? -1.644 -15.242 2.855 1 97.9 108 VAL A CA 1
ATOM 868 C C . VAL A 1 108 ? -0.811 -15.274 1.576 1 97.9 108 VAL A C 1
ATOM 870 O O . VAL A 1 108 ? 0.415 -15.147 1.623 1 97.9 108 VAL A O 1
ATOM 873 N N . LYS A 1 109 ? -1.447 -15.433 0.508 1 97.91 109 LYS A N 1
ATOM 874 C CA . LYS A 1 109 ? -0.785 -15.506 -0.791 1 97.91 109 LYS A CA 1
ATOM 875 C C . LYS A 1 109 ? 0.051 -14.257 -1.053 1 97.91 109 LYS A C 1
ATOM 877 O O . LYS A 1 109 ? 1.195 -14.352 -1.503 1 97.91 109 LYS A O 1
ATOM 882 N N . LEU A 1 110 ? -0.465 -13.098 -0.777 1 98.46 110 LEU A N 1
ATOM 883 C CA . LEU A 1 110 ? 0.176 -11.823 -1.078 1 98.46 110 LEU A CA 1
ATOM 884 C C . LEU A 1 110 ? 1.372 -11.587 -0.163 1 98.46 110 LEU A C 1
ATOM 886 O O . LEU A 1 110 ? 2.234 -10.757 -0.462 1 98.46 110 LEU A O 1
ATOM 890 N N . ASN A 1 111 ? 1.47 -12.294 0.921 1 98.34 111 ASN A N 1
ATOM 891 C CA . ASN A 1 111 ? 2.585 -12.164 1.853 1 98.34 111 ASN A CA 1
ATOM 892 C C . ASN A 1 111 ? 3.602 -13.287 1.671 1 98.34 111 ASN A C 1
ATOM 894 O O . ASN A 1 111 ? 4.715 -13.214 2.194 1 98.34 111 ASN A O 1
ATOM 898 N N . ALA A 1 112 ? 3.252 -14.269 0.943 1 98.76 112 ALA A N 1
ATOM 899 C CA . ALA A 1 112 ? 3.984 -15.533 0.936 1 98.76 112 ALA A CA 1
ATOM 900 C C . ALA A 1 112 ? 5.385 -15.353 0.36 1 98.76 112 ALA A C 1
ATOM 902 O O . ALA A 1 112 ? 6.365 -15.834 0.933 1 98.76 112 ALA A O 1
ATOM 903 N N . PRO A 1 113 ? 5.538 -14.6 -0.736 1 98.77 113 PRO A N 1
ATOM 904 C CA . PRO A 1 113 ? 6.872 -14.491 -1.331 1 98.77 113 PRO A CA 1
ATOM 905 C C . PRO A 1 113 ? 7.886 -13.844 -0.391 1 98.77 113 PRO A C 1
ATOM 907 O O . PRO A 1 113 ? 9.084 -14.127 -0.479 1 98.77 113 PRO A O 1
ATOM 910 N N . LEU A 1 114 ? 7.42 -13.02 0.491 1 98.52 114 LEU A N 1
ATOM 911 C CA . LEU A 1 114 ? 8.309 -12.303 1.398 1 98.52 114 LEU A CA 1
ATOM 912 C C . LEU A 1 114 ? 8.904 -13.247 2.436 1 98.52 114 LEU A C 1
ATOM 914 O O . LEU A 1 114 ? 9.838 -12.88 3.153 1 98.52 114 LEU A O 1
ATOM 918 N N . GLN A 1 115 ? 8.401 -14.447 2.536 1 98.74 115 GLN A N 1
ATOM 919 C CA . GLN A 1 115 ? 8.858 -15.404 3.537 1 98.74 115 GLN A CA 1
ATOM 920 C C . GLN A 1 115 ? 10 -16.261 2.998 1 98.74 115 GLN A C 1
ATOM 922 O O . GLN A 1 115 ? 10.577 -17.068 3.73 1 98.74 115 GLN A O 1
ATOM 927 N N . ALA A 1 116 ? 10.323 -16.137 1.728 1 98.74 116 ALA A N 1
ATOM 928 C CA . ALA A 1 116 ? 11.412 -16.894 1.117 1 98.74 116 ALA A CA 1
ATOM 929 C C . ALA A 1 116 ? 12.769 -16.308 1.498 1 98.74 116 ALA A C 1
ATOM 931 O O . ALA A 1 116 ? 12.879 -15.112 1.777 1 98.74 116 ALA A O 1
ATOM 932 N N . ARG A 1 117 ? 13.786 -17.073 1.454 1 98.27 117 ARG A N 1
ATOM 933 C CA . ARG A 1 117 ? 15.133 -16.637 1.806 1 98.27 117 ARG A CA 1
ATOM 934 C C . ARG A 1 117 ? 15.998 -16.471 0.561 1 98.27 117 ARG A C 1
ATOM 936 O O . ARG A 1 117 ? 17.014 -15.774 0.592 1 98.27 117 ARG A O 1
ATOM 943 N N . GLY A 1 118 ? 15.653 -17.124 -0.513 1 97.97 118 GLY A N 1
ATOM 944 C CA . GLY A 1 118 ? 16.44 -17.074 -1.734 1 97.97 118 GLY A CA 1
ATOM 945 C C . GLY A 1 118 ? 16.22 -15.804 -2.535 1 97.97 118 GLY A C 1
ATOM 946 O O . GLY A 1 118 ? 15.32 -15.019 -2.228 1 97.97 118 GLY A O 1
ATOM 947 N N . GLU A 1 119 ? 16.99 -15.637 -3.595 1 98.15 119 GLU A N 1
ATOM 948 C CA . GLU A 1 119 ? 16.917 -14.453 -4.446 1 98.15 119 GLU A CA 1
ATOM 949 C C . GLU A 1 119 ? 15.928 -14.655 -5.59 1 98.15 119 GLU A C 1
ATOM 951 O O . GLU A 1 119 ? 15.303 -13.7 -6.054 1 98.15 119 GLU A O 1
ATOM 956 N N . GLY A 1 120 ? 15.909 -15.84 -6.133 1 98.63 120 GLY A N 1
ATOM 957 C CA . GLY A 1 120 ? 14.902 -16.232 -7.106 1 98.63 120 GLY A CA 1
ATOM 958 C C . GLY A 1 120 ? 13.75 -17.005 -6.493 1 98.63 120 GLY A C 1
ATOM 959 O O . GLY A 1 120 ? 13.925 -18.14 -6.045 1 98.63 120 GLY A O 1
ATOM 960 N N . ILE A 1 121 ? 12.559 -16.419 -6.497 1 98.88 121 ILE A N 1
ATOM 961 C CA . ILE A 1 121 ? 11.445 -16.96 -5.726 1 98.88 121 ILE A CA 1
ATOM 962 C C . ILE A 1 121 ? 10.286 -17.299 -6.661 1 98.88 121 ILE A C 1
ATOM 964 O O . ILE A 1 121 ? 9.866 -16.464 -7.466 1 98.88 121 ILE A O 1
ATOM 968 N N . LEU A 1 122 ? 9.802 -18.49 -6.602 1 98.91 122 LEU A N 1
ATOM 969 C CA . LEU A 1 122 ? 8.605 -18.943 -7.302 1 98.91 122 LEU A CA 1
ATOM 970 C C . LEU A 1 122 ? 7.462 -19.186 -6.322 1 98.91 122 LEU A C 1
ATOM 972 O O . LEU A 1 122 ? 7.6 -19.975 -5.384 1 98.91 122 LEU A O 1
ATOM 976 N N . MET A 1 123 ? 6.417 -18.482 -6.46 1 98.91 123 MET A N 1
ATOM 977 C CA . MET A 1 123 ? 5.19 -18.776 -5.724 1 98.91 123 MET A CA 1
ATOM 978 C C . MET A 1 123 ? 4.245 -19.631 -6.561 1 98.91 123 MET A C 1
ATOM 980 O O . MET A 1 123 ? 3.937 -19.286 -7.703 1 98.91 123 MET A O 1
ATOM 984 N N . ILE A 1 124 ? 3.766 -20.674 -6.029 1 98.65 124 ILE A N 1
ATOM 985 C CA . ILE A 1 124 ? 2.774 -21.51 -6.694 1 98.65 124 ILE A CA 1
ATOM 986 C C . ILE A 1 124 ? 1.559 -21.69 -5.787 1 98.65 124 ILE A C 1
ATOM 988 O O . ILE A 1 124 ? 1.688 -21.702 -4.561 1 98.65 124 ILE A O 1
ATOM 992 N N . ASP A 1 125 ? 0.381 -21.798 -6.374 1 96.22 125 ASP A N 1
ATOM 993 C CA . ASP A 1 125 ? -0.808 -22.125 -5.593 1 96.22 125 ASP A CA 1
ATOM 994 C C . ASP A 1 125 ? -0.667 -23.493 -4.928 1 96.22 125 ASP A C 1
ATOM 996 O O . ASP A 1 125 ? 0.077 -24.35 -5.409 1 96.22 125 ASP A O 1
ATOM 1000 N N . SER A 1 126 ? -1.405 -23.661 -3.871 1 94.51 126 SER A N 1
ATOM 1001 C CA . SER A 1 126 ? -1.281 -24.895 -3.103 1 94.51 126 SER A CA 1
ATOM 1002 C C . SER A 1 126 ? -1.752 -26.1 -3.911 1 94.51 126 SER A C 1
ATOM 1004 O O . SER A 1 126 ? -1.4 -27.239 -3.6 1 94.51 126 SER A O 1
ATOM 1006 N N . ASP A 1 127 ? -2.537 -25.908 -4.941 1 93.38 127 ASP A N 1
ATOM 1007 C CA . ASP A 1 127 ? -3.015 -27.018 -5.759 1 93.38 127 ASP A CA 1
ATOM 1008 C C . ASP A 1 127 ? -2.223 -27.123 -7.06 1 93.38 127 ASP A C 1
ATOM 1010 O O . ASP A 1 127 ? -2.716 -27.667 -8.05 1 93.38 127 ASP A O 1
ATOM 1014 N N . LEU A 1 128 ? -1.11 -26.494 -7.131 1 97.03 128 LEU A N 1
ATOM 1015 C CA . LEU A 1 128 ? -0.202 -26.67 -8.259 1 97.03 128 LEU A CA 1
ATOM 1016 C C . LEU A 1 128 ? 0.981 -27.551 -7.872 1 97.03 128 LEU A C 1
ATOM 1018 O O . LEU A 1 128 ? 1.683 -27.263 -6.9 1 97.03 128 LEU A O 1
ATOM 1022 N N . ASN A 1 129 ? 1.252 -28.606 -8.583 1 98.39 129 ASN A N 1
ATOM 1023 C CA . ASN A 1 129 ? 2.353 -29.531 -8.336 1 98.39 129 ASN A CA 1
ATOM 1024 C C . ASN A 1 129 ? 3.447 -29.394 -9.392 1 98.39 129 ASN A C 1
ATOM 1026 O O . ASN A 1 129 ? 3.171 -29.469 -10.591 1 98.39 129 ASN A O 1
ATOM 1030 N N . LEU A 1 130 ? 4.647 -29.17 -8.973 1 98.74 130 LEU A N 1
ATOM 1031 C CA . LEU A 1 130 ? 5.782 -29.173 -9.89 1 98.74 130 LEU A CA 1
ATOM 1032 C C . LEU A 1 130 ? 6.135 -30.595 -10.313 1 98.74 130 LEU A C 1
ATOM 1034 O O . LEU A 1 130 ? 6.388 -31.455 -9.466 1 98.74 130 LEU A O 1
ATOM 1038 N N . LEU A 1 131 ? 6.153 -30.785 -11.589 1 98.58 131 LEU A N 1
ATOM 1039 C CA . LEU A 1 131 ? 6.475 -32.112 -12.103 1 98.58 131 LEU A CA 1
ATOM 1040 C C . LEU A 1 131 ? 7.884 -32.141 -12.686 1 98.58 131 LEU A C 1
ATOM 1042 O O . LEU A 1 131 ? 8.403 -33.211 -13.013 1 98.58 131 LEU A O 1
ATOM 1046 N N . GLN A 1 132 ? 8.48 -30.991 -12.858 1 97.7 132 GLN A N 1
ATOM 1047 C CA . GLN A 1 132 ? 9.857 -30.81 -13.306 1 97.7 132 GLN A CA 1
ATOM 1048 C C . GLN A 1 132 ? 10.498 -29.597 -12.639 1 97.7 132 GLN A C 1
ATOM 1050 O O . GLN A 1 132 ? 9.798 -28.706 -12.154 1 97.7 132 GLN A O 1
ATOM 1055 N N . MET A 1 133 ? 11.821 -29.537 -12.642 1 97.69 133 MET A N 1
ATOM 1056 C CA . MET A 1 133 ? 12.552 -28.362 -12.177 1 97.69 133 MET A CA 1
ATOM 1057 C C . MET A 1 133 ? 12.289 -27.164 -13.083 1 97.69 133 MET A C 1
ATOM 1059 O O . MET A 1 133 ? 12.453 -27.253 -14.301 1 97.69 133 MET A O 1
ATOM 1063 N N . PRO A 1 134 ? 11.735 -26.092 -12.511 1 96.19 134 PRO A N 1
ATOM 1064 C CA . PRO A 1 134 ? 11.646 -24.884 -13.335 1 96.19 134 PRO A CA 1
ATOM 1065 C C . PRO A 1 134 ? 13.012 -24.382 -13.796 1 96.19 134 PRO A C 1
ATOM 1067 O O . PRO A 1 134 ? 13.805 -23.905 -12.981 1 96.19 134 PRO A O 1
ATOM 1070 N N . ARG A 1 135 ? 13.279 -24.487 -15.056 1 94.52 135 ARG A N 1
ATOM 1071 C CA . ARG A 1 135 ? 14.587 -24.121 -15.59 1 94.52 135 ARG A CA 1
ATOM 1072 C C . ARG A 1 135 ? 14.535 -22.766 -16.287 1 94.52 135 ARG A C 1
ATOM 1074 O O . ARG A 1 135 ? 14.505 -22.696 -17.518 1 94.52 135 ARG A O 1
ATOM 1081 N N . PHE A 1 136 ? 14.501 -21.724 -15.585 1 96.5 136 PHE A N 1
ATOM 1082 C CA . PHE A 1 136 ? 14.58 -20.351 -16.069 1 96.5 136 PHE A CA 1
ATOM 1083 C C . PHE A 1 136 ? 15.201 -19.441 -15.016 1 96.5 136 PHE A C 1
ATOM 1085 O O . PHE A 1 136 ? 15.38 -19.846 -13.865 1 96.5 136 PHE A O 1
ATOM 1092 N N . GLN A 1 137 ? 15.62 -18.367 -15.449 1 97.11 137 GLN A N 1
ATOM 1093 C CA . GLN A 1 137 ? 16.201 -17.354 -14.574 1 97.11 137 GLN A CA 1
ATOM 1094 C C . GLN A 1 137 ? 15.316 -16.112 -14.506 1 97.11 137 GLN A C 1
ATOM 1096 O O . GLN A 1 137 ? 14.539 -15.846 -15.425 1 97.11 137 GLN A O 1
ATOM 1101 N N . VAL A 1 138 ? 15.398 -15.431 -13.402 1 97.99 138 VAL A N 1
ATOM 1102 C CA . VAL A 1 138 ? 14.548 -14.258 -13.223 1 97.99 138 VAL A CA 1
ATOM 1103 C C . VAL A 1 138 ? 15.415 -13.007 -13.091 1 97.99 138 VAL A C 1
ATOM 1105 O O . VAL A 1 138 ? 16.506 -13.058 -12.519 1 97.99 138 VAL A O 1
ATOM 1108 N N . ASP A 1 139 ? 14.915 -11.914 -13.628 1 97.71 139 ASP A N 1
ATOM 1109 C CA . ASP A 1 139 ? 15.564 -10.608 -13.566 1 97.71 139 ASP A CA 1
ATOM 1110 C C . ASP A 1 139 ? 14.773 -9.643 -12.687 1 97.71 139 ASP A C 1
ATOM 1112 O O . ASP A 1 139 ? 13.562 -9.799 -12.517 1 97.71 139 ASP A O 1
ATOM 1116 N N . GLU A 1 140 ? 15.495 -8.654 -12.194 1 95.9 140 GLU A N 1
ATOM 1117 C CA . GLU A 1 140 ? 14.832 -7.592 -11.443 1 95.9 140 GLU A CA 1
ATOM 1118 C C . GLU A 1 140 ? 13.867 -6.809 -12.328 1 95.9 140 GLU A C 1
ATOM 1120 O O . GLU A 1 140 ? 14.151 -6.567 -13.503 1 95.9 140 GLU A O 1
ATOM 1125 N N . GLY A 1 141 ? 12.753 -6.465 -11.761 1 95.91 141 GLY A N 1
ATOM 1126 C CA . GLY A 1 141 ? 11.793 -5.655 -12.494 1 95.91 141 GLY A CA 1
ATOM 1127 C C . GLY A 1 141 ? 10.929 -6.465 -13.441 1 95.91 141 GLY A C 1
ATOM 1128 O O . GLY A 1 141 ? 10.281 -5.908 -14.329 1 95.91 141 GLY A O 1
ATOM 1129 N N . HIS A 1 142 ? 10.949 -7.822 -13.285 1 97.9 142 HIS A N 1
ATOM 1130 C CA . HIS A 1 142 ? 10.156 -8.727 -14.11 1 97.9 142 HIS A CA 1
ATOM 1131 C C . HIS A 1 142 ? 9.307 -9.656 -13.249 1 97.9 142 HIS A C 1
ATOM 1133 O O . HIS A 1 142 ? 9.701 -10.01 -12.136 1 97.9 142 HIS A O 1
ATOM 1139 N N . ILE A 1 143 ? 8.204 -9.964 -13.809 1 98.6 143 ILE A N 1
ATOM 1140 C CA . ILE A 1 143 ? 7.389 -11.042 -13.259 1 98.6 143 ILE A CA 1
ATOM 1141 C C . ILE A 1 143 ? 7.218 -12.143 -14.304 1 98.6 143 ILE A C 1
ATOM 1143 O O . ILE A 1 143 ? 6.875 -11.867 -15.456 1 98.6 143 ILE A O 1
ATOM 1147 N N . TYR A 1 144 ? 7.477 -13.367 -13.934 1 98.68 144 TYR A N 1
ATOM 1148 C CA . TYR A 1 144 ? 7.408 -14.513 -14.833 1 98.68 144 TYR A CA 1
ATOM 1149 C C . TYR A 1 144 ? 6.198 -15.383 -14.516 1 98.68 144 TYR A C 1
ATOM 1151 O O . TYR A 1 144 ? 5.945 -15.706 -13.353 1 98.68 144 TYR A O 1
ATOM 1159 N N . SER A 1 145 ? 5.451 -15.724 -15.52 1 98.34 145 SER A N 1
ATOM 1160 C CA . SER A 1 145 ? 4.23 -16.497 -15.322 1 98.34 145 SER A CA 1
ATOM 1161 C C . SER A 1 145 ? 3.755 -17.126 -16.627 1 98.34 145 SER A C 1
ATOM 1163 O O . SER A 1 145 ? 4.479 -17.119 -17.625 1 98.34 145 SER A O 1
ATOM 1165 N N . SER A 1 146 ? 2.639 -17.864 -16.564 1 97.69 146 SER A N 1
ATOM 1166 C CA . SER A 1 146 ? 1.817 -18.163 -17.731 1 97.69 146 SER A CA 1
ATOM 1167 C C . SER A 1 146 ? 0.708 -17.131 -17.905 1 97.69 146 SER A C 1
ATOM 1169 O O . SER A 1 146 ? 0.485 -16.297 -17.025 1 97.69 146 SER A O 1
ATOM 1171 N N . PHE A 1 147 ? 0.132 -17.157 -19.038 1 97.62 147 PHE A N 1
ATOM 1172 C CA . PHE A 1 147 ? -0.905 -16.173 -19.327 1 97.62 147 PHE A CA 1
ATOM 1173 C C . PHE A 1 147 ? -2.21 -16.859 -19.711 1 97.62 147 PHE A C 1
ATOM 1175 O O . PHE A 1 147 ? -2.2 -17.97 -20.246 1 97.62 147 PHE A O 1
ATOM 1182 N N . ARG A 1 148 ? -3.235 -16.254 -19.344 1 95.48 148 ARG A N 1
ATOM 1183 C CA . ARG A 1 148 ? -4.579 -16.722 -19.668 1 95.48 148 ARG A CA 1
ATOM 1184 C C . ARG A 1 148 ? -5.399 -15.618 -20.329 1 95.48 148 ARG A C 1
ATOM 1186 O O . ARG A 1 148 ? -5.001 -14.451 -20.317 1 95.48 148 ARG A O 1
ATOM 1193 N N . GLN A 1 149 ? -6.481 -16.044 -20.905 1 95.71 149 GLN A N 1
ATOM 1194 C CA . GLN A 1 149 ? -7.35 -15.091 -21.588 1 95.71 149 GLN A CA 1
ATOM 1195 C C . GLN A 1 149 ? -8.496 -14.646 -20.684 1 95.71 149 GLN A C 1
ATOM 1197 O O . GLN A 1 149 ? -9.124 -15.471 -20.017 1 95.71 149 GLN A O 1
ATOM 1202 N N . GLY A 1 150 ? -8.682 -13.388 -20.607 1 95.4 150 GLY A N 1
ATOM 1203 C CA . GLY A 1 150 ? -9.733 -12.761 -19.822 1 95.4 150 GLY A CA 1
ATOM 1204 C C . GLY A 1 150 ? -9.344 -11.395 -19.288 1 95.4 150 GLY A C 1
ATOM 1205 O O . GLY A 1 150 ? -8.254 -11.225 -18.739 1 95.4 150 GLY A O 1
ATOM 1206 N N . LYS A 1 151 ? -10.223 -10.516 -19.499 1 96.5 151 LYS A N 1
ATOM 1207 C CA . LYS A 1 151 ? -9.958 -9.181 -18.97 1 96.5 151 LYS A CA 1
ATOM 1208 C C . LYS A 1 151 ? -10.226 -9.121 -17.469 1 96.5 151 LYS A C 1
ATOM 1210 O O . LYS A 1 151 ? -11.345 -9.38 -17.022 1 96.5 151 LYS A O 1
ATOM 1215 N N . MET A 1 152 ? -9.257 -8.697 -16.739 1 96.52 152 MET A N 1
ATOM 1216 C CA . MET A 1 152 ? -9.393 -8.719 -15.285 1 96.52 152 MET A CA 1
ATOM 1217 C C . MET A 1 152 ? -10.403 -7.677 -14.817 1 96.52 152 MET A C 1
ATOM 1219 O O . MET A 1 152 ? -11.045 -7.851 -13.779 1 96.52 152 MET A O 1
ATOM 1223 N N . ILE A 1 153 ? -10.634 -6.667 -15.622 1 96.59 153 ILE A N 1
ATOM 1224 C CA . ILE A 1 153 ? -11.555 -5.595 -15.261 1 96.59 153 ILE A CA 1
ATOM 1225 C C . ILE A 1 153 ? -12.979 -6.142 -15.185 1 96.59 153 ILE A C 1
ATOM 1227 O O . ILE A 1 153 ? -13.86 -5.516 -14.592 1 96.59 153 ILE A O 1
ATOM 1231 N N . ALA A 1 154 ? -13.218 -7.288 -15.798 1 94.81 154 ALA A N 1
ATOM 1232 C CA . ALA A 1 154 ? -14.538 -7.914 -15.793 1 94.81 154 ALA A CA 1
ATOM 1233 C C . ALA A 1 154 ? -14.98 -8.25 -14.371 1 94.81 154 ALA A C 1
ATOM 1235 O O . ALA A 1 154 ? -16.177 -8.378 -14.101 1 94.81 154 ALA A O 1
ATOM 1236 N N . LYS A 1 155 ? -14.034 -8.361 -13.47 1 93.09 155 LYS A N 1
ATOM 1237 C CA . LYS A 1 155 ? -14.342 -8.666 -12.076 1 93.09 155 LYS A CA 1
ATOM 1238 C C . LYS A 1 155 ? -15.136 -7.535 -11.428 1 93.09 155 LYS A C 1
ATOM 1240 O O . LYS A 1 155 ? -15.75 -7.724 -10.376 1 93.09 155 LYS A O 1
ATOM 1245 N N . LEU A 1 156 ? -15.054 -6.362 -11.983 1 93.33 156 LEU A N 1
ATOM 1246 C CA . LEU A 1 156 ? -15.762 -5.212 -11.43 1 93.33 156 LEU A CA 1
ATOM 1247 C C . LEU A 1 156 ? -17.041 -4.933 -12.212 1 93.33 156 LEU A C 1
ATOM 1249 O O . LEU A 1 156 ? -17.689 -3.905 -12.004 1 93.33 156 LEU A O 1
ATOM 1253 N N . GLU A 1 157 ? -17.334 -5.776 -13.127 1 90.4 157 GLU A N 1
ATOM 1254 C CA . GLU A 1 157 ? -18.549 -5.589 -13.915 1 90.4 157 GLU A CA 1
ATOM 1255 C C . GLU A 1 157 ? -19.786 -5.552 -13.022 1 90.4 157 GLU A C 1
ATOM 1257 O O . GLU A 1 157 ? -19.951 -6.403 -12.145 1 90.4 157 GLU A O 1
ATOM 1262 N N . GLY A 1 158 ? -20.646 -4.576 -13.228 1 88.02 158 GLY A N 1
ATOM 1263 C CA . GLY A 1 158 ? -21.885 -4.462 -12.475 1 88.02 158 GLY A CA 1
ATOM 1264 C C . GLY A 1 158 ? -21.728 -3.68 -11.185 1 88.02 158 GLY A C 1
ATOM 1265 O O . GLY A 1 158 ? -22.72 -3.322 -10.546 1 88.02 158 GLY A O 1
ATOM 1266 N N . ALA A 1 159 ? -20.466 -3.496 -10.747 1 90.01 159 ALA A N 1
ATOM 1267 C CA . ALA A 1 159 ? -20.248 -2.71 -9.535 1 90.01 159 ALA A CA 1
ATOM 1268 C C . ALA A 1 159 ? -20.633 -1.25 -9.752 1 90.01 159 ALA A C 1
ATOM 1270 O O . ALA A 1 159 ? -20.435 -0.704 -10.84 1 90.01 159 ALA A O 1
ATOM 1271 N N . PRO A 1 160 ? -21.256 -0.649 -8.737 1 90.44 160 PRO A N 1
ATOM 1272 C CA . PRO A 1 160 ? -21.48 0.793 -8.856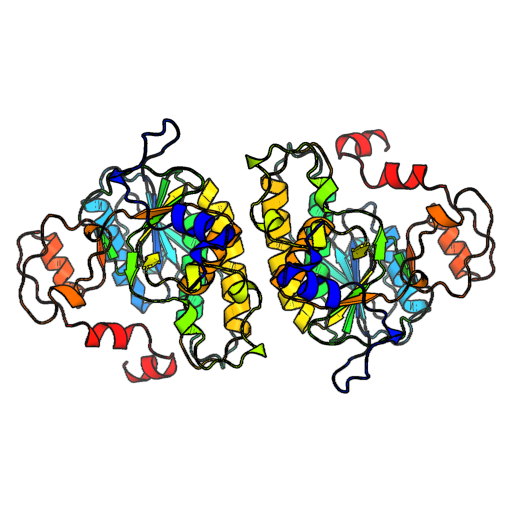 1 90.44 160 PRO A CA 1
ATOM 1273 C C . PRO A 1 160 ? -20.21 1.56 -9.218 1 90.44 160 PRO A C 1
ATOM 1275 O O . PRO A 1 160 ? -19.144 1.295 -8.656 1 90.44 160 PRO A O 1
ATOM 1278 N N . VAL A 1 161 ? -20.314 2.446 -10.086 1 89.04 161 VAL A N 1
ATOM 1279 C CA . VAL A 1 161 ? -19.184 3.183 -10.643 1 89.04 161 VAL A CA 1
ATOM 1280 C C . VAL A 1 161 ? -18.416 3.876 -9.52 1 89.04 161 VAL A C 1
ATOM 1282 O O . VAL A 1 161 ? -17.184 3.924 -9.54 1 89.04 161 VAL A O 1
ATOM 1285 N N . ASP A 1 162 ? -19.119 4.341 -8.533 1 88.19 162 ASP A N 1
ATOM 1286 C CA . ASP A 1 162 ? -18.509 5.111 -7.454 1 88.19 162 ASP A CA 1
ATOM 1287 C C . ASP A 1 162 ? -17.689 4.211 -6.532 1 88.19 162 ASP A C 1
ATOM 1289 O O . ASP A 1 162 ? -16.873 4.697 -5.747 1 88.19 162 ASP A O 1
ATOM 1293 N N . ASN A 1 163 ? -17.907 2.925 -6.662 1 91.59 163 ASN A N 1
ATOM 1294 C CA . ASN A 1 163 ? -17.195 1.983 -5.805 1 91.59 163 ASN A CA 1
ATOM 1295 C C . ASN A 1 163 ? -15.914 1.482 -6.466 1 91.59 163 ASN A C 1
ATOM 1297 O O . ASN A 1 163 ? -15.062 0.887 -5.805 1 91.59 163 ASN A O 1
ATOM 1301 N N . VAL A 1 164 ? -15.834 1.727 -7.752 1 93.92 164 VAL A N 1
ATOM 1302 C CA . VAL A 1 164 ? -14.653 1.26 -8.47 1 93.92 164 VAL A CA 1
ATOM 1303 C C . VAL A 1 164 ? -13.473 2.186 -8.182 1 93.92 164 VAL A C 1
ATOM 1305 O O . VAL A 1 164 ? -13.538 3.388 -8.454 1 93.92 164 VAL A O 1
ATOM 1308 N N . PRO A 1 165 ? -12.451 1.643 -7.584 1 95.19 165 PRO A N 1
ATOM 1309 C CA . PRO A 1 165 ? -11.293 2.502 -7.327 1 95.19 165 PRO A CA 1
ATOM 1310 C C . PRO A 1 165 ? -10.805 3.225 -8.58 1 95.19 165 PRO A C 1
ATOM 1312 O O . PRO A 1 165 ? -10.717 2.619 -9.652 1 95.19 165 PRO A O 1
ATOM 1315 N N . ALA A 1 166 ? -10.416 4.425 -8.485 1 94.59 166 ALA A N 1
ATOM 1316 C CA . ALA A 1 166 ? -10.103 5.325 -9.593 1 94.59 166 ALA A CA 1
ATOM 1317 C C . ALA A 1 166 ? -8.839 4.879 -10.322 1 94.59 166 ALA A C 1
ATOM 1319 O O . ALA A 1 166 ? -8.703 5.091 -11.529 1 94.59 166 ALA A O 1
ATOM 1320 N N . TYR A 1 167 ? -7.989 4.226 -9.596 1 94.91 167 TYR A N 1
ATOM 1321 C CA . TYR A 1 167 ? -6.706 3.902 -10.21 1 94.91 167 TYR A CA 1
ATOM 1322 C C . TYR A 1 167 ? -6.867 2.818 -11.269 1 94.91 167 TYR A C 1
ATOM 1324 O O . TYR A 1 167 ? -5.955 2.577 -12.063 1 94.91 167 TYR A O 1
ATOM 1332 N N . TYR A 1 168 ? -7.969 2.149 -11.397 1 95.79 168 TYR A N 1
ATOM 1333 C CA . TYR A 1 168 ? -8.187 1.187 -12.471 1 95.79 168 TYR A CA 1
ATOM 1334 C C . TYR A 1 168 ? -8.448 1.896 -13.794 1 95.79 168 TYR A C 1
ATOM 1336 O O . TYR A 1 168 ? -8.207 1.334 -14.865 1 95.79 168 TYR A O 1
ATOM 1344 N N . LYS A 1 169 ? -8.953 3.071 -13.735 1 90.35 169 LYS A N 1
ATOM 1345 C CA . LYS A 1 169 ? -9.308 3.812 -14.941 1 90.35 169 LYS A CA 1
ATOM 1346 C C . LYS A 1 169 ? -8.066 4.174 -15.75 1 90.35 169 LYS A C 1
ATOM 1348 O O . LYS A 1 169 ? -8.114 4.23 -16.981 1 90.35 169 LYS A O 1
ATOM 1353 N N . ASP A 1 170 ? -6.958 4.347 -15.064 1 85.67 170 ASP A N 1
ATOM 1354 C CA . ASP A 1 170 ? -5.77 4.865 -15.735 1 85.67 170 ASP A CA 1
ATOM 1355 C C . ASP A 1 170 ? -4.751 3.755 -15.982 1 85.67 170 ASP A C 1
ATOM 1357 O O . ASP A 1 170 ? -3.589 4.029 -16.288 1 85.67 170 ASP A O 1
ATOM 1361 N N . THR A 1 171 ? -5.17 2.572 -15.81 1 94 171 THR A N 1
ATOM 1362 C CA . THR A 1 171 ? -4.284 1.442 -16.064 1 94 171 THR A CA 1
ATOM 1363 C C . THR A 1 171 ? -4.645 0.758 -17.38 1 94 171 THR A C 1
ATOM 1365 O O . THR A 1 171 ? -5.713 1.006 -17.942 1 94 171 THR A O 1
ATOM 1368 N N . VAL A 1 172 ? -3.8 0.017 -17.935 1 96.47 172 VAL A N 1
ATOM 1369 C CA . VAL A 1 172 ? -3.965 -0.622 -19.236 1 96.47 172 VAL A CA 1
ATOM 1370 C C . VAL A 1 172 ? -4.214 -2.117 -19.05 1 96.47 172 VAL A C 1
ATOM 1372 O O . VAL A 1 172 ? -5.181 -2.663 -19.587 1 96.47 172 VAL A O 1
ATOM 1375 N N . ARG A 1 173 ? -3.591 -2.826 -18.237 1 97.79 173 ARG A N 1
ATOM 1376 C CA . ARG A 1 173 ? -3.521 -4.283 -18.196 1 97.79 173 ARG A CA 1
ATOM 1377 C C . ARG A 1 173 ? -4.831 -4.879 -17.69 1 97.79 173 ARG A C 1
ATOM 1379 O O . ARG A 1 173 ? -5.269 -5.926 -18.172 1 97.79 173 ARG A O 1
ATOM 1386 N N . PRO A 1 174 ? -5.48 -4.199 -16.736 1 97.87 174 PRO A N 1
ATOM 1387 C CA . PRO A 1 174 ? -6.776 -4.773 -16.367 1 97.87 174 PRO A CA 1
ATOM 1388 C C . PRO A 1 174 ? -7.722 -4.91 -17.557 1 97.87 174 PRO A C 1
ATOM 1390 O O . PRO A 1 174 ? -8.644 -5.729 -17.527 1 97.87 174 PRO A O 1
ATOM 1393 N N . TYR A 1 175 ? -7.445 -4.196 -18.667 1 97.17 175 TYR A N 1
ATOM 1394 C CA . TYR A 1 175 ? -8.379 -4.119 -19.784 1 97.17 175 TYR A CA 1
ATOM 1395 C C . TYR A 1 175 ? -7.895 -4.96 -20.959 1 97.17 175 TYR A C 1
ATOM 1397 O O . TYR A 1 175 ? -8.549 -5.016 -22.003 1 97.17 175 TYR A O 1
ATOM 1405 N N . ILE A 1 176 ? -6.846 -5.558 -20.831 1 96.74 176 ILE A N 1
ATOM 1406 C CA . ILE A 1 176 ? -6.361 -6.396 -21.922 1 96.74 176 ILE A CA 1
ATOM 1407 C C . ILE A 1 176 ? -6.758 -7.85 -21.672 1 96.74 176 ILE A C 1
ATOM 1409 O O . ILE A 1 176 ? -6.927 -8.265 -20.523 1 96.74 176 ILE A O 1
ATOM 1413 N N . VAL A 1 177 ? -6.843 -8.609 -22.668 1 97.1 177 VAL A N 1
ATOM 1414 C CA . VAL A 1 177 ? -7.413 -9.952 -22.625 1 97.1 177 VAL A CA 1
ATOM 1415 C C . VAL A 1 177 ? -6.409 -10.92 -22.004 1 97.1 177 VAL A C 1
ATOM 1417 O O . VAL A 1 177 ? -6.785 -11.8 -21.227 1 97.1 177 VAL A O 1
ATOM 1420 N N . ASP A 1 178 ? -5.091 -10.786 -22.37 1 96.61 178 ASP A N 1
ATOM 1421 C CA . ASP A 1 178 ? -4.074 -11.644 -21.772 1 96.61 178 ASP A CA 1
ATOM 1422 C C . ASP A 1 178 ? -3.722 -11.177 -20.361 1 96.61 178 ASP A C 1
ATOM 1424 O O . ASP A 1 178 ? -3.365 -10.015 -20.157 1 96.61 178 ASP A O 1
ATOM 1428 N N . HIS A 1 179 ? -3.872 -11.956 -19.452 1 96.63 179 HIS A N 1
ATOM 1429 C CA . HIS A 1 179 ? -3.503 -11.532 -18.106 1 96.63 179 HIS A CA 1
ATOM 1430 C C . HIS A 1 179 ? -2.526 -12.514 -17.468 1 96.63 179 HIS A C 1
ATOM 1432 O O . HIS A 1 179 ? -2.487 -13.689 -17.842 1 96.63 179 HIS A O 1
ATOM 1438 N N . VAL A 1 180 ? -1.772 -12.055 -16.582 1 97.63 180 VAL A N 1
ATOM 1439 C CA . VAL A 1 180 ? -0.821 -12.835 -15.796 1 97.63 180 VAL A CA 1
ATOM 1440 C C . VAL A 1 180 ? -1.574 -13.784 -14.866 1 97.63 180 VAL A C 1
ATOM 1442 O O . VAL A 1 180 ? -2.429 -13.353 -14.088 1 97.63 180 VAL A O 1
ATOM 1445 N N . ASN A 1 181 ? -1.294 -15.013 -14.992 1 96.27 181 ASN A N 1
ATOM 1446 C CA . ASN A 1 181 ? -1.937 -15.984 -14.114 1 96.27 181 ASN A CA 1
ATOM 1447 C C . ASN A 1 181 ? -1.228 -16.077 -12.766 1 96.27 181 ASN A C 1
ATOM 1449 O O . ASN A 1 181 ? -0.027 -16.349 -12.709 1 96.27 181 ASN A O 1
ATOM 1453 N N . GLY A 1 182 ? -1.97 -15.964 -11.745 1 95.46 182 GLY A N 1
ATOM 1454 C CA . GLY A 1 182 ? -1.408 -15.806 -10.413 1 95.46 182 GLY A CA 1
ATOM 1455 C C . GLY A 1 182 ? -1.059 -17.125 -9.752 1 95.46 182 GLY A C 1
ATOM 1456 O O . GLY A 1 182 ? -0.474 -17.146 -8.667 1 95.46 182 GLY A O 1
ATOM 1457 N N . ALA A 1 183 ? -1.347 -18.267 -10.423 1 96.3 183 ALA A N 1
ATOM 1458 C CA . ALA A 1 183 ? -1.133 -19.57 -9.8 1 96.3 183 ALA A CA 1
ATOM 1459 C C . ALA A 1 183 ? 0.339 -19.969 -9.854 1 96.3 183 ALA A C 1
ATOM 1461 O O . ALA A 1 183 ? 0.764 -20.896 -9.162 1 96.3 183 ALA A O 1
ATOM 1462 N N . PHE A 1 184 ? 1.1 -19.313 -10.683 1 98.1 184 PHE A N 1
ATOM 1463 C CA . PHE A 1 184 ? 2.525 -19.521 -10.908 1 98.1 184 PHE A CA 1
ATOM 1464 C C . PHE A 1 184 ? 3.228 -18.197 -11.182 1 98.1 184 PHE A C 1
ATOM 1466 O O . PHE A 1 184 ? 3.133 -17.653 -12.285 1 98.1 184 PHE A O 1
ATOM 1473 N N . LEU A 1 185 ? 3.9 -17.611 -10.204 1 98.77 185 LEU A N 1
ATOM 1474 C CA . LEU A 1 185 ? 4.553 -16.311 -10.314 1 98.77 185 LEU A CA 1
ATOM 1475 C C . LEU A 1 185 ? 5.994 -16.384 -9.82 1 98.77 185 LEU A C 1
ATOM 1477 O O . LEU A 1 185 ? 6.248 -16.825 -8.696 1 98.77 185 LEU A O 1
ATOM 1481 N N . ALA A 1 186 ? 6.912 -15.974 -10.618 1 98.87 186 ALA A N 1
ATOM 1482 C CA . ALA A 1 186 ? 8.318 -15.954 -10.222 1 98.87 186 ALA A CA 1
ATOM 1483 C C . ALA A 1 186 ? 8.908 -14.554 -10.364 1 98.87 186 ALA A C 1
ATOM 1485 O O . ALA A 1 186 ? 8.563 -13.82 -11.293 1 98.87 186 ALA A O 1
ATOM 1486 N N . ALA A 1 187 ? 9.746 -14.168 -9.518 1 98.82 187 ALA A N 1
ATOM 1487 C CA . ALA A 1 187 ? 10.459 -12.893 -9.535 1 98.82 187 ALA A CA 1
ATOM 1488 C C . ALA A 1 187 ? 11.638 -12.91 -8.566 1 98.82 187 ALA A C 1
ATOM 1490 O O . ALA A 1 187 ? 11.812 -13.868 -7.809 1 98.82 187 ALA A O 1
ATOM 1491 N N . THR A 1 188 ? 12.453 -11.91 -8.635 1 98.64 188 THR A N 1
ATOM 1492 C CA . THR A 1 188 ? 13.53 -11.754 -7.664 1 98.64 188 THR A CA 1
ATOM 1493 C C . THR A 1 188 ? 12.981 -11.308 -6.313 1 98.64 188 THR A C 1
ATOM 1495 O O . THR A 1 188 ? 11.885 -10.747 -6.236 1 98.64 188 THR A O 1
ATOM 1498 N N . ARG A 1 189 ? 13.732 -11.534 -5.327 1 98.36 189 ARG A N 1
ATOM 1499 C CA . ARG A 1 189 ? 13.379 -11.086 -3.984 1 98.36 189 ARG A CA 1
ATOM 1500 C C . ARG A 1 189 ? 13.138 -9.58 -3.954 1 98.36 189 ARG A C 1
ATOM 1502 O O . ARG A 1 189 ? 12.168 -9.113 -3.354 1 98.36 189 ARG A O 1
ATOM 1509 N N . LYS A 1 190 ? 13.966 -8.834 -4.56 1 96.76 190 LYS A N 1
ATOM 1510 C CA . LYS A 1 190 ? 13.841 -7.38 -4.614 1 96.76 190 LYS A CA 1
ATOM 1511 C C . LYS A 1 190 ? 12.53 -6.966 -5.278 1 96.76 190 LYS A C 1
ATOM 1513 O O . LYS A 1 190 ? 11.848 -6.057 -4.802 1 96.76 190 LYS A O 1
ATOM 1518 N N . THR A 1 191 ? 12.204 -7.637 -6.354 1 98.13 191 THR A N 1
ATOM 1519 C CA . THR A 1 191 ? 10.962 -7.331 -7.056 1 98.13 191 THR A CA 1
ATOM 1520 C C . THR A 1 191 ? 9.753 -7.651 -6.182 1 98.13 191 THR A C 1
ATOM 1522 O O . THR A 1 191 ? 8.812 -6.859 -6.102 1 98.13 191 THR A O 1
ATOM 1525 N N . TRP A 1 192 ? 9.818 -8.772 -5.475 1 98.77 192 TRP A N 1
ATOM 1526 C CA . TRP A 1 192 ? 8.723 -9.15 -4.588 1 98.77 192 TRP A CA 1
ATOM 1527 C C . TRP A 1 192 ? 8.556 -8.132 -3.465 1 98.77 192 TRP A C 1
ATOM 1529 O O . TRP A 1 192 ? 7.432 -7.824 -3.06 1 98.77 192 TRP A O 1
ATOM 1539 N N . ARG A 1 193 ? 9.613 -7.636 -2.944 1 97.36 193 ARG A N 1
ATOM 1540 C CA . ARG A 1 193 ? 9.575 -6.669 -1.852 1 97.36 193 ARG A CA 1
ATOM 1541 C C . ARG A 1 193 ? 8.84 -5.4 -2.269 1 97.36 193 ARG A C 1
ATOM 1543 O O . ARG A 1 193 ? 8.221 -4.733 -1.437 1 97.36 193 ARG A O 1
ATOM 1550 N N . ARG A 1 194 ? 8.875 -5.073 -3.516 1 97.21 194 ARG A N 1
ATOM 1551 C CA . ARG A 1 194 ? 8.158 -3.909 -4.028 1 97.21 194 ARG A CA 1
ATOM 1552 C C . ARG A 1 194 ? 6.701 -4.251 -4.324 1 97.21 194 ARG A C 1
ATOM 1554 O O . ARG A 1 194 ? 5.8 -3.465 -4.023 1 97.21 194 ARG A O 1
ATOM 1561 N N . ILE A 1 195 ? 6.48 -5.42 -4.844 1 98.17 195 ILE A N 1
ATOM 1562 C CA . ILE A 1 195 ? 5.174 -5.845 -5.336 1 98.17 195 ILE A CA 1
ATOM 1563 C C . ILE A 1 195 ? 4.246 -6.131 -4.158 1 98.17 195 ILE A C 1
ATOM 1565 O O . ILE A 1 195 ? 3.112 -5.648 -4.121 1 98.17 195 ILE A O 1
ATOM 1569 N N . CYS A 1 196 ? 4.701 -6.874 -3.203 1 98.51 196 CYS A N 1
ATOM 1570 C CA . CYS A 1 196 ? 3.822 -7.501 -2.221 1 98.51 196 CYS A CA 1
ATOM 1571 C C . CYS A 1 196 ? 3.107 -6.451 -1.38 1 98.51 196 CYS A C 1
ATOM 1573 O O . CYS A 1 196 ? 1.883 -6.491 -1.238 1 98.51 196 CYS A O 1
ATOM 1575 N N . PRO A 1 197 ? 3.801 -5.412 -0.864 1 97.36 197 PRO A N 1
ATOM 1576 C CA . PRO A 1 197 ? 3.092 -4.418 -0.056 1 97.36 197 PRO A CA 1
ATOM 1577 C C . PRO A 1 197 ? 2.048 -3.642 -0.856 1 97.36 197 PRO A C 1
ATOM 1579 O O . PRO A 1 197 ? 0.935 -3.42 -0.373 1 97.36 197 PRO A O 1
ATOM 1582 N N . LEU A 1 198 ? 2.396 -3.263 -2.052 1 98.03 198 LEU A N 1
ATOM 1583 C CA . LEU A 1 198 ? 1.468 -2.507 -2.886 1 98.03 198 LEU A CA 1
ATOM 1584 C C . LEU A 1 198 ? 0.305 -3.385 -3.337 1 98.03 198 LEU A C 1
ATOM 1586 O O . LEU A 1 198 ? -0.839 -2.927 -3.393 1 98.03 198 LEU A O 1
ATOM 1590 N N . TRP A 1 199 ? 0.624 -4.628 -3.6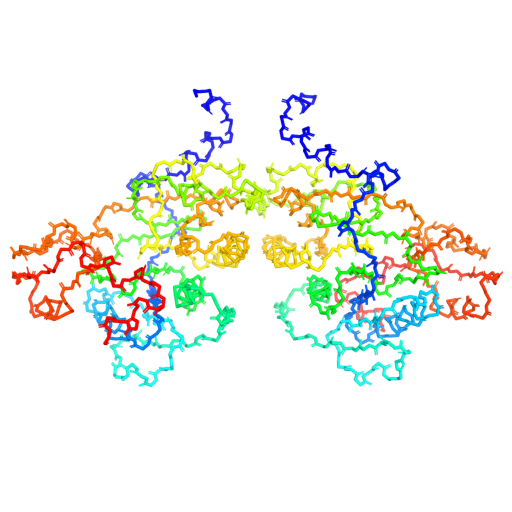62 1 98.62 199 TRP A N 1
ATOM 1591 C CA . TRP A 1 199 ? -0.401 -5.599 -4.032 1 98.62 199 TRP A CA 1
ATOM 1592 C C . TRP A 1 199 ? -1.411 -5.78 -2.903 1 98.62 199 TRP A C 1
ATOM 1594 O O . TRP A 1 199 ? -2.622 -5.727 -3.131 1 98.62 199 TRP A O 1
ATOM 1604 N N . LEU A 1 200 ? -0.886 -5.95 -1.726 1 98.14 200 LEU A N 1
ATOM 1605 C CA . LEU A 1 200 ? -1.72 -6.126 -0.542 1 98.14 200 LEU A CA 1
ATOM 1606 C C . LEU A 1 200 ? -2.619 -4.913 -0.326 1 98.14 200 LEU A C 1
ATOM 1608 O O . LEU A 1 200 ? -3.82 -5.059 -0.09 1 98.14 200 LEU A O 1
ATOM 1612 N N . THR A 1 201 ? -2.079 -3.769 -0.442 1 97.76 201 THR A N 1
ATOM 1613 C CA . THR A 1 201 ? -2.826 -2.543 -0.184 1 97.76 201 THR A CA 1
ATOM 1614 C C . THR A 1 201 ? -3.9 -2.331 -1.247 1 97.76 201 THR A C 1
ATOM 1616 O O . THR A 1 201 ? -5.031 -1.957 -0.929 1 97.76 201 THR A O 1
ATOM 1619 N N . LEU A 1 202 ? -3.601 -2.526 -2.504 1 98.01 202 LEU A N 1
ATOM 1620 C CA . LEU A 1 202 ? -4.584 -2.384 -3.572 1 98.01 202 LEU A CA 1
ATOM 1621 C C . LEU A 1 202 ? -5.692 -3.424 -3.434 1 98.01 202 LEU A C 1
ATOM 1623 O O . LEU A 1 202 ? -6.862 -3.127 -3.684 1 98.01 202 LEU A O 1
ATOM 1627 N N . PHE A 1 203 ? -5.295 -4.656 -3.019 1 97.95 203 PHE A N 1
ATOM 1628 C CA . PHE A 1 203 ? -6.281 -5.704 -2.785 1 97.95 203 PHE A CA 1
ATOM 1629 C C . PHE A 1 203 ? -7.272 -5.284 -1.706 1 97.95 203 PHE A C 1
ATOM 1631 O O . PHE A 1 203 ? -8.485 -5.358 -1.908 1 97.95 203 PHE A O 1
ATOM 1638 N N . GLN A 1 204 ? -6.77 -4.841 -0.62 1 96.32 204 GLN A N 1
ATOM 1639 C CA . GLN A 1 204 ? -7.626 -4.456 0.497 1 96.32 204 GLN A CA 1
ATOM 1640 C C . GLN A 1 204 ? -8.506 -3.264 0.131 1 96.32 204 GLN A C 1
ATOM 1642 O O . GLN A 1 204 ? -9.703 -3.257 0.424 1 96.32 204 GLN A O 1
ATOM 1647 N N . ASP A 1 205 ? -7.954 -2.286 -0.523 1 96.67 205 ASP A N 1
ATOM 1648 C CA . ASP A 1 205 ? -8.721 -1.109 -0.918 1 96.67 205 ASP A CA 1
ATOM 1649 C C . ASP A 1 205 ? -9.853 -1.486 -1.871 1 96.67 205 ASP A C 1
ATOM 1651 O O . ASP A 1 205 ? -10.993 -1.053 -1.691 1 96.67 205 ASP A O 1
ATOM 1655 N N . THR A 1 206 ? -9.522 -2.315 -2.883 1 96.71 206 THR A N 1
ATOM 1656 C CA . THR A 1 206 ? -10.492 -2.716 -3.897 1 96.71 206 THR A CA 1
ATOM 1657 C C . THR A 1 206 ? -11.665 -3.456 -3.26 1 96.71 206 THR A C 1
ATOM 1659 O O . THR A 1 206 ? -12.824 -3.103 -3.485 1 96.71 206 THR A O 1
ATOM 1662 N N . TRP A 1 207 ? -11.351 -4.351 -2.42 1 94.63 207 TRP A N 1
ATOM 1663 C CA . TRP A 1 207 ? -12.399 -5.268 -1.986 1 94.63 207 TRP A CA 1
ATOM 1664 C C . TRP A 1 207 ? -13.076 -4.761 -0.717 1 94.63 207 TRP A C 1
ATOM 1666 O O . TRP A 1 207 ? -14.059 -5.346 -0.254 1 94.63 207 TRP A O 1
ATOM 1676 N N . GLU A 1 208 ? -12.531 -3.666 -0.166 1 91.5 208 GLU A N 1
ATOM 1677 C CA . GLU A 1 208 ? -13.29 -2.925 0.837 1 91.5 208 GLU A CA 1
ATOM 1678 C C . GLU A 1 208 ? -14.398 -2.098 0.191 1 91.5 208 GLU A C 1
ATOM 1680 O O . GLU A 1 208 ? -15.455 -1.891 0.79 1 91.5 208 GLU A O 1
ATOM 1685 N N . LEU A 1 209 ? -14.172 -1.657 -1.021 1 92.95 209 LEU A N 1
ATOM 1686 C CA . LEU A 1 209 ? -15.124 -0.795 -1.713 1 92.95 209 LEU A CA 1
ATOM 1687 C C . LEU A 1 209 ? -16.164 -1.624 -2.46 1 92.95 209 LEU A C 1
ATOM 1689 O O . LEU A 1 209 ? -17.294 -1.174 -2.663 1 92.95 209 LEU A O 1
ATOM 1693 N N . MET A 1 210 ? -15.695 -2.797 -2.886 1 91.23 210 MET A N 1
ATOM 1694 C CA . MET A 1 210 ? -16.592 -3.631 -3.681 1 91.23 210 MET A CA 1
ATOM 1695 C C . MET A 1 210 ? -17.631 -4.311 -2.796 1 91.23 210 MET A C 1
ATOM 1697 O O . MET A 1 210 ? -17.364 -4.6 -1.628 1 91.23 210 MET A O 1
ATOM 1701 N N . ASP A 1 211 ? -18.693 -4.605 -3.461 1 81.37 211 ASP A N 1
ATOM 1702 C CA . ASP A 1 211 ? -19.737 -5.319 -2.733 1 81.37 211 ASP A CA 1
ATOM 1703 C C . ASP A 1 211 ? -19.489 -6.826 -2.753 1 81.37 211 ASP A C 1
ATOM 1705 O O . ASP A 1 211 ? -18.54 -7.295 -3.385 1 81.37 211 ASP A O 1
ATOM 1709 N N . ASP A 1 212 ? -20.014 -7.618 -1.889 1 79.84 212 ASP A N 1
ATOM 1710 C CA . ASP A 1 212 ? -19.804 -9.055 -1.739 1 79.84 212 ASP A CA 1
ATOM 1711 C C . ASP A 1 212 ? -20.589 -9.837 -2.79 1 79.84 212 ASP A C 1
ATOM 1713 O O . ASP A 1 212 ? -21.137 -10.902 -2.497 1 79.84 212 ASP A O 1
ATOM 1717 N N . SER A 1 213 ? -20.586 -9.231 -4.008 1 80.73 213 SER A N 1
ATOM 1718 C CA . SER A 1 213 ? -21.316 -9.915 -5.07 1 80.73 213 SER A CA 1
ATOM 1719 C C . SER A 1 213 ? -20.459 -10.993 -5.724 1 80.73 213 SER A C 1
ATOM 1721 O O . SER A 1 213 ? -20.984 -11.908 -6.363 1 80.73 213 SER A O 1
ATOM 1723 N N . GLN A 1 214 ? -19.196 -10.896 -5.571 1 84.41 214 GLN A N 1
ATOM 1724 C CA . GLN A 1 214 ? -18.265 -11.893 -6.089 1 84.41 214 GLN A CA 1
ATOM 1725 C C . GLN A 1 214 ? -17.099 -12.109 -5.129 1 84.41 214 GLN A C 1
ATOM 1727 O O . GLN A 1 214 ? -16.787 -11.235 -4.317 1 84.41 214 GLN A O 1
ATOM 1732 N N . PRO A 1 215 ? -16.468 -13.291 -5.271 1 89.07 215 PRO A N 1
ATOM 1733 C CA . PRO A 1 215 ? -15.291 -13.52 -4.428 1 89.07 215 PRO A CA 1
ATOM 1734 C C . PRO A 1 215 ? -14.123 -12.603 -4.786 1 89.07 215 PRO A C 1
ATOM 1736 O O . PRO A 1 215 ? -13.89 -12.325 -5.965 1 89.07 215 PRO A O 1
ATOM 1739 N N . PRO A 1 216 ? -13.423 -12.144 -3.751 1 93.23 216 PRO A N 1
ATOM 1740 C CA . PRO A 1 216 ? -12.27 -11.282 -4.021 1 93.23 216 PRO A CA 1
ATOM 1741 C C . PRO A 1 216 ? -11.153 -12.009 -4.767 1 93.23 216 PRO A C 1
ATOM 1743 O O . PRO A 1 216 ? -10.881 -13.18 -4.491 1 93.23 216 PRO A O 1
ATOM 1746 N N . THR A 1 217 ? -10.599 -11.398 -5.736 1 94.1 217 THR A N 1
ATOM 1747 C CA . THR A 1 217 ? -9.465 -11.942 -6.475 1 94.1 217 THR A CA 1
ATOM 1748 C C . THR A 1 217 ? -8.231 -11.064 -6.296 1 94.1 217 THR A C 1
ATOM 1750 O O . THR A 1 217 ? -8.344 -9.842 -6.172 1 94.1 217 THR A O 1
ATOM 1753 N N . ASP A 1 218 ? -7.131 -11.652 -6.27 1 95.87 218 ASP A N 1
ATOM 1754 C CA . ASP A 1 218 ? -5.873 -10.918 -6.168 1 95.87 218 ASP A CA 1
ATOM 1755 C C . ASP A 1 218 ? -5.346 -10.536 -7.549 1 95.87 218 ASP A C 1
ATOM 1757 O O . ASP A 1 218 ? -4.447 -9.701 -7.667 1 95.87 218 ASP A O 1
ATOM 1761 N N . GLN A 1 219 ? -5.875 -11.041 -8.606 1 96.53 219 GLN A N 1
ATOM 1762 C CA . GLN A 1 219 ? -5.321 -10.875 -9.945 1 96.53 219 GLN A CA 1
ATOM 1763 C C . GLN A 1 219 ? -5.639 -9.492 -10.506 1 96.53 219 GLN A C 1
ATOM 1765 O O . GLN A 1 219 ? -4.833 -8.912 -11.236 1 96.53 219 GLN A O 1
ATOM 1770 N N . LEU A 1 220 ? -6.821 -9.026 -10.208 1 97.41 220 LEU A N 1
ATOM 1771 C CA . LEU A 1 220 ? -7.196 -7.705 -10.699 1 97.41 220 LEU A CA 1
ATOM 1772 C C . LEU A 1 220 ? -6.258 -6.635 -10.152 1 97.41 220 LEU A C 1
ATOM 1774 O O . LEU A 1 220 ? -5.654 -5.881 -10.919 1 97.41 220 LEU A O 1
ATOM 1778 N N . PRO A 1 221 ? -6.06 -6.545 -8.804 1 97.97 221 PRO A N 1
ATOM 1779 C CA . PRO A 1 221 ? -5.092 -5.566 -8.304 1 97.97 221 PRO A CA 1
ATOM 1780 C C . PRO A 1 221 ? -3.679 -5.816 -8.824 1 97.97 221 PRO A C 1
ATOM 1782 O O . PRO A 1 221 ? -2.907 -4.87 -9.002 1 97.97 221 PRO A O 1
ATOM 1785 N N . LEU A 1 222 ? -3.321 -7.046 -9.066 1 98.47 222 LEU A N 1
ATOM 1786 C CA . LEU A 1 222 ? -2.005 -7.333 -9.627 1 98.47 222 LEU A CA 1
ATOM 1787 C C . LEU A 1 222 ? -1.846 -6.687 -10.999 1 98.47 222 LEU A C 1
ATOM 1789 O O . LEU A 1 222 ? -0.809 -6.086 -11.291 1 98.47 222 LEU A O 1
ATOM 1793 N N . ALA A 1 223 ? -2.827 -6.836 -11.799 1 98.27 223 ALA A N 1
ATOM 1794 C CA . ALA A 1 223 ? -2.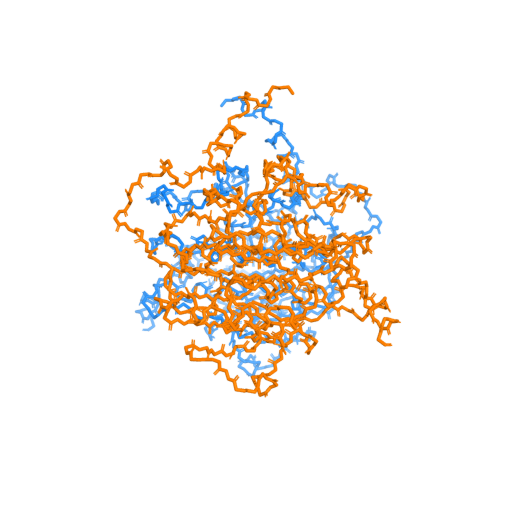777 -6.275 -13.146 1 98.27 223 ALA A CA 1
ATOM 1795 C C . ALA A 1 223 ? -2.536 -4.769 -13.104 1 98.27 223 ALA A C 1
ATOM 1797 O O . ALA A 1 223 ? -1.725 -4.242 -13.87 1 98.27 223 ALA A O 1
ATOM 1798 N N . ALA A 1 224 ? -3.211 -4.072 -12.242 1 97.57 224 ALA A N 1
ATOM 1799 C CA . ALA A 1 224 ? -3.045 -2.629 -12.097 1 97.57 224 ALA A CA 1
ATOM 1800 C C . ALA A 1 224 ? -1.66 -2.288 -11.554 1 97.57 224 ALA A C 1
ATOM 1802 O O . ALA A 1 224 ? -1.025 -1.334 -12.01 1 97.57 224 ALA A O 1
ATOM 1803 N N . LEU A 1 225 ? -1.258 -3.041 -10.6 1 97.93 225 LEU A N 1
ATOM 1804 C CA . LEU A 1 225 ? 0.024 -2.824 -9.936 1 97.93 225 LEU A CA 1
ATOM 1805 C C . LEU A 1 225 ? 1.176 -2.944 -10.928 1 97.93 225 LEU A C 1
ATOM 1807 O O . LEU A 1 225 ? 2.158 -2.203 -10.838 1 97.93 225 LEU A O 1
ATOM 1811 N N . LEU A 1 226 ? 1.08 -3.847 -11.811 1 98.25 226 LEU A N 1
ATOM 1812 C CA . LEU A 1 226 ? 2.124 -4.049 -12.81 1 98.25 226 LEU A CA 1
ATOM 1813 C C . LEU A 1 226 ? 2.298 -2.804 -13.673 1 98.25 226 LEU A C 1
ATOM 1815 O O . LEU A 1 226 ? 3.414 -2.482 -14.089 1 98.25 226 LEU A O 1
ATOM 1819 N N . ASP A 1 227 ? 1.233 -2.113 -13.966 1 96.99 227 ASP A N 1
ATOM 1820 C CA . ASP A 1 227 ? 1.313 -0.823 -14.645 1 96.99 227 ASP A CA 1
ATOM 1821 C C . ASP A 1 227 ? 2.01 0.216 -13.769 1 96.99 227 ASP A C 1
ATOM 1823 O O . ASP A 1 227 ? 2.895 0.936 -14.236 1 96.99 227 ASP A O 1
ATOM 1827 N N . MET A 1 228 ? 1.602 0.264 -12.547 1 95.89 228 MET A N 1
ATOM 1828 C CA . MET A 1 228 ? 2.074 1.279 -11.609 1 95.89 228 MET A CA 1
ATOM 1829 C C . MET A 1 228 ? 3.583 1.178 -11.413 1 95.89 228 MET A C 1
ATOM 1831 O O . MET A 1 228 ? 4.271 2.196 -11.321 1 95.89 228 MET A O 1
ATOM 1835 N N . LEU A 1 229 ? 4.039 -0.026 -11.386 1 97.05 229 LEU A N 1
ATOM 1836 C CA . LEU A 1 229 ? 5.455 -0.249 -11.114 1 97.05 229 LEU A CA 1
ATOM 1837 C C . LEU A 1 229 ? 6.243 -0.382 -12.413 1 97.05 229 LEU A C 1
ATOM 1839 O O . LEU A 1 229 ? 7.468 -0.525 -12.389 1 97.05 229 LEU A O 1
ATOM 1843 N N . ASP A 1 230 ? 5.513 -0.434 -13.558 1 96.76 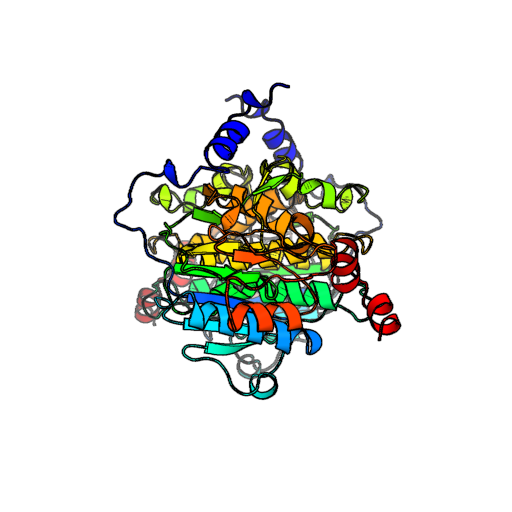230 ASP A N 1
ATOM 1844 C CA . ASP A 1 230 ? 6.128 -0.556 -14.876 1 96.76 230 ASP A CA 1
ATOM 1845 C C . ASP A 1 230 ? 6.99 -1.813 -14.965 1 96.76 230 ASP A C 1
ATOM 1847 O O . ASP A 1 230 ? 8.131 -1.759 -15.43 1 96.76 230 ASP A O 1
ATOM 1851 N N . LEU A 1 231 ? 6.466 -2.877 -14.505 1 97.87 231 LEU A N 1
ATOM 1852 C CA . LEU A 1 231 ? 7.173 -4.152 -14.537 1 97.87 231 LEU A CA 1
ATOM 1853 C C . LEU A 1 231 ? 6.952 -4.863 -15.868 1 97.87 231 LEU A C 1
ATOM 1855 O O . LEU A 1 231 ? 5.873 -4.765 -16.457 1 97.87 231 LEU A O 1
ATOM 1859 N N . LYS A 1 232 ? 7.933 -5.554 -16.321 1 98.1 232 LYS A N 1
ATOM 1860 C CA . LYS A 1 232 ? 7.768 -6.439 -17.47 1 98.1 232 LYS A CA 1
ATOM 1861 C C . LYS A 1 232 ? 7.166 -7.777 -17.051 1 98.1 232 LYS A C 1
ATOM 1863 O O . LYS A 1 232 ? 7.49 -8.303 -15.984 1 98.1 232 LYS A O 1
ATOM 1868 N N . THR A 1 233 ? 6.288 -8.274 -17.843 1 98.69 233 THR A N 1
ATOM 1869 C CA . THR A 1 233 ? 5.732 -9.6 -17.594 1 98.69 233 THR A CA 1
ATOM 1870 C C . THR A 1 233 ? 6.197 -10.59 -18.658 1 98.69 233 THR A C 1
ATOM 1872 O O . THR A 1 233 ? 6.069 -10.327 -19.856 1 98.69 233 THR A O 1
ATOM 1875 N N . ILE A 1 234 ? 6.726 -11.654 -18.213 1 98.65 234 ILE A N 1
ATOM 1876 C CA . ILE A 1 234 ? 7.374 -12.622 -19.091 1 98.65 234 ILE A CA 1
ATOM 1877 C C . ILE A 1 234 ? 6.534 -13.896 -19.163 1 98.65 234 ILE A C 1
ATOM 1879 O O . ILE A 1 234 ? 6.138 -14.445 -18.132 1 98.65 234 ILE A O 1
ATOM 1883 N N . ASN A 1 235 ? 6.255 -14.346 -20.328 1 98.51 235 ASN A N 1
ATOM 1884 C CA . ASN A 1 235 ? 5.466 -15.548 -20.574 1 98.51 235 ASN A CA 1
ATOM 1885 C C . ASN A 1 235 ? 6.348 -16.789 -20.663 1 98.51 235 ASN A C 1
ATOM 1887 O O . ASN A 1 235 ? 7.137 -16.93 -21.599 1 98.51 235 ASN A O 1
ATOM 1891 N N . LEU A 1 236 ? 6.209 -17.681 -19.74 1 98.26 236 LEU A N 1
ATOM 1892 C CA . LEU A 1 236 ? 7.015 -18.895 -19.666 1 98.26 236 LEU A CA 1
ATOM 1893 C C . LEU A 1 236 ? 6.354 -20.034 -20.435 1 98.26 236 LEU A C 1
ATOM 1895 O O . LEU A 1 236 ? 6.918 -21.125 -20.543 1 98.26 236 LEU A O 1
ATOM 1899 N N . GLY A 1 237 ? 5.114 -19.758 -20.956 1 96.81 237 GLY A N 1
ATOM 1900 C CA . GLY A 1 237 ? 4.406 -20.774 -21.718 1 96.81 237 GLY A CA 1
ATOM 1901 C C . GLY A 1 237 ? 3.371 -21.521 -20.898 1 96.81 237 GLY A C 1
ATOM 1902 O O . GLY A 1 237 ? 3.327 -21.388 -19.673 1 96.81 237 GLY A O 1
ATOM 1903 N N . ASP A 1 238 ? 2.667 -22.426 -21.445 1 95.38 238 ASP A N 1
ATOM 1904 C CA . ASP A 1 238 ? 1.479 -23.043 -20.861 1 95.38 238 ASP A CA 1
ATOM 1905 C C . ASP A 1 238 ? 1.856 -24.217 -19.961 1 95.38 238 ASP A C 1
ATOM 1907 O O . ASP A 1 238 ? 1.084 -24.604 -19.081 1 95.38 238 ASP A O 1
ATOM 1911 N N . TRP A 1 239 ? 3.019 -24.69 -20.174 1 97.53 239 TRP A N 1
ATOM 1912 C CA . TRP A 1 239 ? 3.408 -25.91 -19.476 1 97.53 239 TRP A CA 1
ATOM 1913 C C . TRP A 1 239 ? 3.714 -25.625 -18.009 1 97.53 239 TRP A C 1
ATOM 1915 O O . TRP A 1 239 ? 3.771 -26.545 -17.19 1 97.53 239 TRP A O 1
ATOM 1925 N N . MET A 1 240 ? 3.93 -24.314 -17.657 1 97.72 240 MET A N 1
ATOM 1926 C CA . MET A 1 240 ? 4.275 -23.933 -16.291 1 97.72 240 MET A CA 1
ATOM 1927 C C . MET A 1 240 ? 3.057 -24.022 -15.377 1 97.72 240 MET A C 1
ATOM 1929 O O . MET A 1 240 ? 3.198 -24.144 -14.159 1 97.72 240 MET A O 1
ATOM 1933 N N . ASN A 1 241 ? 1.978 -23.887 -15.936 1 97.2 241 ASN A N 1
ATOM 1934 C CA . ASN A 1 241 ? 0.696 -23.889 -15.237 1 97.2 241 ASN A CA 1
ATOM 1935 C C . ASN A 1 241 ? -0.383 -24.599 -16.049 1 97.2 241 ASN A C 1
ATOM 1937 O O . ASN A 1 241 ? -1.321 -23.963 -16.533 1 97.2 241 ASN A O 1
ATOM 1941 N N . TRP A 1 242 ? -0.255 -25.886 -16.117 1 97.33 242 TRP A N 1
ATOM 1942 C CA . TRP A 1 242 ? -1.106 -26.728 -16.95 1 97.33 242 TRP A CA 1
ATOM 1943 C C . TRP A 1 242 ? -2.346 -27.177 -16.184 1 97.33 242 TRP A C 1
ATOM 1945 O O . TRP A 1 242 ? -2.239 -27.857 -15.161 1 97.33 242 TRP A O 1
ATOM 1955 N N . PRO A 1 243 ? -3.533 -26.794 -16.562 1 95.32 243 PRO A N 1
ATOM 1956 C CA . PRO A 1 243 ? -4.75 -27.1 -15.806 1 95.32 243 PRO A CA 1
ATOM 1957 C C . PRO A 1 243 ? -5.22 -28.54 -16.002 1 95.32 243 PRO A C 1
ATOM 1959 O O . PRO A 1 243 ? -5.828 -28.861 -17.027 1 95.32 243 PRO A O 1
ATOM 1962 N N . VAL A 1 244 ? -5.124 -29.291 -15.009 1 95.59 244 VAL A N 1
ATOM 1963 C CA . VAL A 1 244 ? -5.342 -30.732 -15.086 1 95.59 244 VAL A CA 1
ATOM 1964 C C . VAL A 1 244 ? -6.816 -31.018 -15.36 1 95.59 244 VAL A C 1
ATOM 1966 O O . VAL A 1 244 ? -7.15 -31.752 -16.294 1 95.59 244 VAL A O 1
ATOM 1969 N N . SER A 1 245 ? -7.648 -30.409 -14.552 1 92.73 245 SER A N 1
ATOM 1970 C CA . SER A 1 245 ? -9.075 -30.696 -14.647 1 92.73 245 SER A CA 1
ATOM 1971 C C . SER A 1 245 ? -9.627 -30.311 -16.016 1 92.73 245 SER A C 1
ATOM 1973 O O . SER A 1 245 ? -10.539 -30.962 -16.529 1 92.73 245 SER A O 1
ATOM 1975 N N . LYS A 1 246 ? -9.099 -29.281 -16.541 1 92.06 246 LYS A N 1
ATOM 1976 C CA . LYS A 1 246 ? -9.557 -28.811 -17.845 1 92.06 246 LYS A CA 1
ATOM 1977 C C . LYS A 1 246 ? -9.009 -29.686 -18.969 1 92.06 246 LYS A C 1
ATOM 1979 O O . LYS A 1 246 ? -9.693 -29.924 -19.967 1 92.06 246 LYS A O 1
ATOM 1984 N N . LYS A 1 247 ? -7.801 -30.226 -18.868 1 95.26 247 LYS A N 1
ATOM 1985 C CA . LYS A 1 247 ? -7.102 -30.892 -19.963 1 95.26 247 LYS A CA 1
ATOM 1986 C C . LYS A 1 247 ? -7.417 -32.385 -19.989 1 95.26 247 LYS A C 1
ATOM 1988 O O . LYS A 1 247 ? -7.558 -32.977 -21.061 1 95.26 247 LYS A O 1
ATOM 1993 N N . ILE A 1 248 ? -7.587 -32.967 -18.776 1 95.09 248 ILE A N 1
ATOM 1994 C CA . ILE A 1 248 ? -7.746 -34.417 -18.792 1 95.09 248 ILE A CA 1
ATOM 1995 C C . ILE A 1 248 ? -8.791 -34.834 -17.76 1 95.09 248 ILE A C 1
ATOM 1997 O O . ILE A 1 248 ? -8.86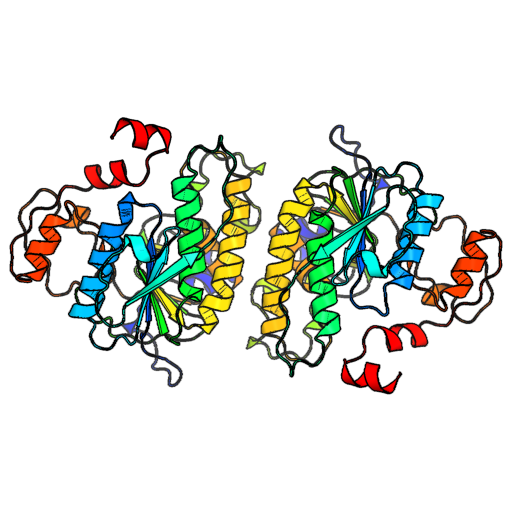4 -36.004 -17.379 1 95.09 248 ILE A O 1
ATOM 2001 N N . GLY A 1 249 ? -9.516 -33.92 -17.256 1 92.94 249 GLY A N 1
ATOM 2002 C CA . GLY A 1 249 ? -10.569 -34.256 -16.311 1 92.94 249 GLY A CA 1
ATOM 2003 C C . GLY A 1 249 ? -11.656 -35.127 -16.914 1 92.94 249 GLY A C 1
ATOM 2004 O O . GLY A 1 249 ? -12.103 -34.883 -18.036 1 92.94 249 GLY A O 1
ATOM 2005 N N . GLY A 1 250 ? -12.119 -36.141 -16.139 1 92.42 250 GLY A N 1
ATOM 2006 C CA . GLY A 1 250 ? -13.224 -36.981 -16.571 1 92.42 250 GLY A CA 1
ATOM 2007 C C . GLY A 1 250 ? -12.782 -38.16 -17.417 1 92.42 250 GLY A C 1
ATOM 2008 O O . GLY A 1 250 ? -13.6 -39.003 -17.791 1 92.42 250 GLY A O 1
ATOM 2009 N N . GLN A 1 251 ? -11.548 -38.202 -17.729 1 94.13 251 GLN A N 1
ATOM 2010 C CA . GLN A 1 251 ? -11.034 -39.302 -18.537 1 94.13 251 GLN A CA 1
ATOM 2011 C C . GLN A 1 251 ? -9.693 -39.797 -18.002 1 94.13 251 GLN A C 1
ATOM 2013 O O . GLN A 1 251 ? -8.922 -39.023 -17.431 1 94.13 251 GLN A O 1
ATOM 2018 N N . GLU A 1 252 ? -9.516 -41.044 -18.122 1 95.97 252 GLU A N 1
ATOM 2019 C CA . GLU A 1 252 ? -8.225 -41.608 -17.738 1 95.97 252 GLU A CA 1
ATOM 2020 C C . GLU A 1 252 ? -7.133 -41.211 -18.727 1 95.97 252 GLU A C 1
ATOM 2022 O O . GLU A 1 252 ? -7.276 -41.419 -19.934 1 95.97 252 GLU A O 1
ATOM 2027 N N . ALA A 1 253 ? -6.058 -40.633 -18.25 1 97.56 253 ALA A N 1
ATOM 2028 C CA . ALA A 1 253 ? -5.01 -40.14 -19.14 1 97.56 253 ALA A CA 1
ATOM 2029 C C . ALA A 1 253 ? -3.679 -40.014 -18.404 1 97.56 253 ALA A C 1
ATOM 2031 O O . ALA A 1 253 ? -3.641 -40.028 -17.171 1 97.56 253 ALA A O 1
ATOM 2032 N N . VAL A 1 254 ? -2.619 -39.968 -19.192 1 97.69 254 VAL A N 1
ATOM 2033 C CA . VAL A 1 254 ? -1.284 -39.699 -18.668 1 97.69 254 VAL A CA 1
ATOM 2034 C C . VAL A 1 254 ? -0.966 -38.211 -18.802 1 97.69 254 VAL A C 1
ATOM 2036 O O . VAL A 1 254 ? -1.336 -37.578 -19.793 1 97.69 254 VAL A O 1
ATOM 2039 N N . ILE A 1 255 ? -0.334 -37.581 -17.823 1 97.89 255 ILE A N 1
ATOM 2040 C CA . ILE A 1 255 ? 0.098 -36.191 -17.916 1 97.89 255 ILE A CA 1
ATOM 2041 C C . ILE A 1 255 ? 1.295 -36.085 -18.858 1 97.89 255 ILE A C 1
ATOM 2043 O O . ILE A 1 255 ? 2.273 -36.823 -18.715 1 97.89 255 ILE A O 1
ATOM 2047 N N . PRO A 1 256 ? 1.215 -35.185 -19.834 1 97.73 256 PRO A N 1
ATOM 2048 C CA . PRO A 1 256 ? 2.333 -35.035 -20.768 1 97.73 256 PRO A CA 1
ATOM 2049 C C . PRO A 1 256 ? 3.652 -34.725 -20.063 1 97.73 256 PRO A C 1
ATOM 2051 O O . PRO A 1 256 ? 3.669 -33.994 -19.069 1 97.73 256 PRO A O 1
ATOM 2054 N N . LYS A 1 257 ? 4.719 -35.207 -20.614 1 97.16 257 LYS A N 1
ATOM 2055 C CA . LYS A 1 257 ? 6.04 -35.071 -20.006 1 97.16 257 LYS A CA 1
ATOM 2056 C C . LYS A 1 257 ? 6.517 -33.622 -20.048 1 97.16 257 LYS A C 1
ATOM 2058 O O . LYS A 1 257 ? 7.412 -33.236 -19.293 1 97.16 257 LYS A O 1
ATOM 2063 N N . GLU A 1 258 ? 5.927 -32.822 -20.904 1 97.09 258 GLU A N 1
ATOM 2064 C CA . GLU A 1 258 ? 6.312 -31.425 -21.079 1 97.09 258 GLU A CA 1
ATOM 2065 C C . GLU A 1 258 ? 5.845 -30.572 -19.903 1 97.09 258 GLU A C 1
ATOM 2067 O O . GLU A 1 258 ? 6.341 -29.462 -19.699 1 97.09 258 GLU A O 1
ATOM 2072 N N . VAL A 1 259 ? 4.91 -31.1 -19.17 1 98.32 259 VAL A N 1
ATOM 2073 C CA . VAL A 1 259 ? 4.298 -30.321 -18.099 1 98.32 259 VAL A CA 1
ATOM 2074 C C . VAL A 1 259 ? 5.32 -30.069 -16.993 1 98.32 259 VAL A C 1
ATOM 2076 O O . VAL A 1 259 ? 5.943 -31.007 -16.49 1 98.32 259 VAL A O 1
ATOM 2079 N N . VAL A 1 260 ? 5.484 -28.821 -16.654 1 98.41 260 VAL A N 1
ATOM 2080 C CA . VAL A 1 260 ? 6.373 -28.437 -15.563 1 98.41 260 VAL A CA 1
ATOM 2081 C C . VAL A 1 260 ? 5.568 -28.255 -14.279 1 98.41 260 VAL A C 1
ATOM 2083 O O . VAL A 1 260 ? 5.933 -28.789 -13.229 1 98.41 260 VAL A O 1
ATOM 2086 N N . GLY A 1 261 ? 4.516 -27.486 -14.353 1 98.52 261 GLY A N 1
ATOM 2087 C CA . GLY A 1 261 ? 3.588 -27.301 -13.248 1 98.52 261 GLY A CA 1
ATOM 2088 C C . GLY A 1 261 ? 2.169 -27.72 -13.584 1 98.52 261 GLY A C 1
ATOM 2089 O O . GLY A 1 261 ? 1.553 -27.166 -14.497 1 98.52 261 GLY A O 1
ATOM 2090 N N . ALA A 1 262 ? 1.603 -28.663 -12.855 1 98.12 262 ALA A N 1
ATOM 2091 C CA . ALA A 1 262 ? 0.235 -29.139 -13.046 1 98.12 262 ALA A CA 1
ATOM 2092 C C . ALA A 1 262 ? -0.703 -28.549 -11.997 1 98.12 262 ALA A C 1
ATOM 2094 O O . ALA A 1 262 ? -0.52 -28.769 -10.798 1 98.12 262 ALA A O 1
ATOM 2095 N N . HIS A 1 263 ? -1.651 -27.84 -12.43 1 95.46 263 HIS A N 1
ATOM 2096 C CA . HIS A 1 263 ? -2.527 -27.095 -11.533 1 95.46 263 HIS A CA 1
ATOM 2097 C C . HIS A 1 263 ? -3.869 -27.799 -11.363 1 95.46 263 HIS A C 1
ATOM 2099 O O . HIS A 1 263 ? -4.539 -28.113 -12.349 1 95.46 263 HIS A O 1
ATOM 2105 N N . GLY A 1 264 ? -4.119 -27.987 -10.094 1 91.65 264 GLY A N 1
ATOM 2106 C CA . GLY A 1 264 ? -5.396 -28.599 -9.767 1 91.65 264 GLY A CA 1
ATOM 2107 C C . GLY A 1 264 ? -5.384 -30.111 -9.896 1 91.65 264 GLY A C 1
ATOM 2108 O O . GLY A 1 264 ? -4.362 -30.752 -9.64 1 91.65 264 GLY A O 1
ATOM 2109 N N . GLY A 1 265 ? -6.511 -30.693 -10.002 1 90.25 265 GLY A N 1
ATOM 2110 C CA . GLY A 1 265 ? -6.696 -32.131 -10.121 1 90.25 265 GLY A CA 1
ATOM 2111 C C . GLY A 1 265 ? -7.164 -32.781 -8.833 1 90.25 265 GLY A C 1
ATOM 2112 O O . GLY A 1 265 ? -6.481 -32.705 -7.809 1 90.25 265 GLY A O 1
ATOM 2113 N N . PHE A 1 266 ? -8.216 -33.263 -8.915 1 90.66 266 PHE A N 1
ATOM 2114 C CA . PHE A 1 266 ? -8.809 -33.985 -7.796 1 90.66 266 PHE A CA 1
ATOM 2115 C C . PHE A 1 266 ? -9.363 -35.33 -8.252 1 90.66 266 PHE A C 1
ATOM 2117 O O . PHE A 1 266 ? -9.784 -35.476 -9.401 1 90.66 266 PHE A O 1
ATOM 2124 N N . PRO A 1 267 ? -9.42 -36.217 -7.362 1 92.37 267 PRO A N 1
ATOM 2125 C CA . PRO A 1 267 ? -8.988 -36.212 -5.963 1 92.37 267 PRO A CA 1
ATOM 2126 C C . PRO A 1 267 ? -7.469 -36.262 -5.814 1 92.37 267 PRO A C 1
ATOM 2128 O O . PRO A 1 267 ? -6.763 -36.612 -6.764 1 92.37 267 PRO A O 1
ATOM 2131 N N . LEU A 1 268 ? -6.952 -35.982 -4.642 1 93.91 268 LEU A N 1
ATOM 2132 C CA . LEU A 1 268 ? -5.521 -35.934 -4.363 1 93.91 268 LEU A CA 1
ATOM 2133 C C . LEU A 1 268 ? -4.898 -37.321 -4.479 1 93.91 268 LEU A C 1
ATOM 2135 O O . LEU A 1 268 ? -3.689 -37.447 -4.688 1 93.91 268 LEU A O 1
ATOM 2139 N N . SER A 1 269 ? -5.699 -38.333 -4.301 1 95.2 269 SER A N 1
ATOM 2140 C CA . SER A 1 269 ? -5.202 -39.703 -4.379 1 95.2 269 SER A CA 1
ATOM 2141 C C . SER A 1 269 ? -4.617 -40.001 -5.756 1 95.2 269 SER A C 1
ATOM 2143 O O . SER A 1 269 ? -3.703 -40.817 -5.884 1 95.2 269 SER A O 1
ATOM 2145 N N . GLU A 1 270 ? -5.185 -39.393 -6.775 1 96.84 270 GLU A N 1
ATOM 2146 C CA . GLU A 1 270 ? -4.647 -39.586 -8.118 1 96.84 270 GLU A CA 1
ATOM 2147 C C . GLU A 1 270 ? -3.207 -39.09 -8.213 1 96.84 270 GLU A C 1
ATOM 2149 O O . GLU A 1 270 ? -2.392 -39.667 -8.936 1 96.84 270 GLU A O 1
ATOM 2154 N N . TRP A 1 271 ? -2.895 -38.082 -7.48 1 97.4 271 TRP A N 1
ATOM 2155 C CA . TRP A 1 271 ? -1.534 -37.556 -7.481 1 97.4 271 TRP A CA 1
ATOM 2156 C C . TRP A 1 271 ? -0.575 -38.523 -6.795 1 97.4 271 TRP A C 1
ATOM 2158 O O . TRP A 1 271 ? 0.604 -38.594 -7.149 1 97.4 271 TRP A O 1
ATOM 2168 N N . GLN A 1 272 ? -1.072 -39.294 -5.817 1 96.68 272 GLN A N 1
ATOM 2169 C CA . GLN A 1 272 ? -0.257 -40.332 -5.193 1 96.68 272 GLN A CA 1
ATOM 2170 C C . GLN A 1 272 ? 0.154 -41.393 -6.209 1 96.68 272 GLN A C 1
ATOM 2172 O O . GLN A 1 272 ? 1.271 -41.911 -6.156 1 96.68 272 GLN A O 1
ATOM 2177 N N . LYS A 1 273 ? -0.748 -41.694 -7.094 1 97.33 273 LYS A N 1
ATOM 2178 C CA . LYS A 1 273 ? -0.422 -42.629 -8.168 1 97.33 273 LYS A CA 1
ATOM 2179 C C . LYS A 1 273 ? 0.684 -42.074 -9.062 1 97.33 273 LYS A C 1
ATOM 2181 O O . LYS A 1 273 ? 1.551 -42.821 -9.52 1 97.33 273 LYS A O 1
ATOM 2186 N N . TYR A 1 274 ? 0.591 -40.769 -9.309 1 97.91 274 TYR A N 1
ATOM 2187 C CA . TYR A 1 274 ? 1.626 -40.139 -10.122 1 97.91 274 TYR A CA 1
ATOM 2188 C C . TYR A 1 274 ? 2.993 -40.273 -9.462 1 97.91 274 TYR A C 1
ATOM 2190 O O . TYR A 1 274 ? 3.999 -40.49 -10.142 1 97.91 274 TYR A O 1
ATOM 2198 N N . LEU A 1 275 ? 3.053 -40.13 -8.162 1 96.9 275 LEU A N 1
ATOM 2199 C CA . LEU A 1 275 ? 4.305 -40.219 -7.418 1 96.9 275 LEU A CA 1
ATOM 2200 C C . LEU A 1 275 ? 4.909 -41.615 -7.534 1 96.9 275 LEU A C 1
ATOM 2202 O O . LEU A 1 275 ? 6.127 -41.78 -7.43 1 96.9 275 LEU A O 1
ATOM 2206 N N . ILE A 1 276 ? 4.052 -42.599 -7.723 1 97.28 276 ILE A N 1
ATOM 2207 C CA . ILE A 1 276 ? 4.537 -43.958 -7.936 1 97.28 276 ILE A CA 1
ATOM 2208 C C . ILE A 1 276 ? 5.193 -44.063 -9.311 1 97.28 276 ILE A C 1
ATOM 2210 O O . ILE A 1 276 ? 6.279 -44.632 -9.446 1 97.28 276 ILE A O 1
ATOM 2214 N N . SER A 1 277 ? 4.486 -43.533 -10.305 1 96.59 277 SER A N 1
ATOM 2215 C CA . SER A 1 277 ? 5.051 -43.495 -11.65 1 96.59 277 SER A CA 1
ATOM 2216 C C . SER A 1 277 ? 4.436 -42.371 -12.476 1 96.59 277 SER A C 1
ATOM 2218 O O . SER A 1 277 ? 3.211 -42.249 -12.554 1 96.59 277 SER A O 1
ATOM 2220 N N . ALA A 1 278 ? 5.245 -41.651 -13.109 1 96.23 278 ALA A N 1
ATOM 2221 C CA . ALA A 1 278 ? 4.793 -40.557 -13.964 1 96.23 278 ALA A CA 1
ATOM 2222 C C . ALA A 1 278 ? 4.046 -41.087 -15.185 1 96.23 278 ALA A C 1
ATOM 2224 O O . ALA A 1 278 ? 3.374 -40.328 -15.887 1 96.23 278 ALA A O 1
ATOM 2225 N N . ASP A 1 279 ? 4.141 -42.396 -15.431 1 96.96 279 ASP A N 1
ATOM 2226 C CA . ASP A 1 279 ? 3.507 -43.006 -16.596 1 96.96 279 ASP A CA 1
ATOM 2227 C C . ASP A 1 279 ? 2.125 -43.551 -16.247 1 96.96 279 ASP A C 1
ATOM 2229 O O . ASP A 1 279 ? 1.403 -44.035 -17.122 1 96.96 279 ASP A O 1
ATOM 2233 N N . ASN A 1 280 ? 1.776 -43.447 -15.003 1 96.97 280 ASN A N 1
ATOM 2234 C CA . ASN A 1 280 ? 0.468 -43.946 -14.592 1 96.97 280 ASN A CA 1
ATOM 2235 C C . ASN A 1 280 ? -0.663 -43.152 -15.239 1 96.97 280 ASN A C 1
ATOM 2237 O O . ASN A 1 280 ? -0.583 -41.927 -15.35 1 96.97 280 ASN A O 1
ATOM 2241 N N . LYS A 1 281 ? -1.686 -43.883 -15.652 1 97.6 281 LYS A N 1
ATOM 2242 C CA . LYS A 1 281 ? -2.928 -43.234 -16.063 1 97.6 281 LYS A CA 1
ATOM 2243 C C . LYS A 1 281 ? -3.723 -42.753 -14.853 1 97.6 281 LYS A C 1
ATOM 2245 O O . LYS A 1 281 ? -3.908 -43.498 -13.888 1 97.6 281 LYS A O 1
ATOM 2250 N N . LEU A 1 282 ? -4.126 -41.493 -14.927 1 97.54 282 LEU A N 1
ATOM 2251 C CA . LEU A 1 282 ? -4.806 -40.858 -13.803 1 97.54 282 LEU A CA 1
ATOM 2252 C C . LEU A 1 282 ? -6.239 -40.49 -14.172 1 97.54 282 LEU A C 1
ATOM 2254 O O . LEU A 1 282 ? -6.535 -40.224 -15.339 1 97.54 282 LEU A O 1
ATOM 2258 N N . LEU A 1 283 ? -7.098 -40.536 -13.229 1 96.89 283 LEU A N 1
ATOM 2259 C CA . LEU A 1 283 ? -8.5 -40.197 -13.449 1 96.89 283 LEU A CA 1
ATOM 2260 C C . LEU A 1 283 ? -8.94 -39.071 -12.52 1 96.89 283 LEU A C 1
ATOM 2262 O O . LEU A 1 283 ? -9.491 -39.325 -11.447 1 96.89 283 LEU A O 1
ATOM 2266 N N . PHE A 1 284 ? -8.756 -37.891 -12.964 1 95.43 284 PHE A N 1
ATOM 2267 C CA . PHE A 1 284 ? -9.165 -36.711 -12.211 1 95.43 284 PHE A CA 1
ATOM 2268 C C . PHE A 1 284 ? -10.611 -36.345 -12.522 1 95.43 284 PHE A C 1
ATOM 2270 O O . PHE A 1 284 ? -11.146 -36.734 -13.563 1 95.43 284 PHE A O 1
ATOM 2277 N N . LYS A 1 285 ? -11.19 -35.589 -11.603 1 91.93 285 LYS A N 1
ATOM 2278 C CA . LYS A 1 285 ? -12.536 -35.076 -11.839 1 91.93 285 LYS A CA 1
ATOM 2279 C C . LYS A 1 285 ? -12.512 -33.882 -12.788 1 91.93 285 LYS A C 1
ATOM 2281 O O . LYS A 1 285 ? -11.502 -33.181 -12.887 1 91.93 285 LYS A O 1
ATOM 2286 N N . GLY A 1 286 ? -13.574 -33.595 -13.393 1 86.69 286 GLY A N 1
ATOM 2287 C CA . GLY A 1 286 ? -13.683 -32.493 -14.336 1 86.69 286 GLY A CA 1
ATOM 2288 C C . GLY A 1 286 ? -13.72 -31.134 -13.664 1 86.69 286 GLY A C 1
ATOM 2289 O O . GLY A 1 286 ? -13.734 -31.043 -12.435 1 86.69 286 GLY A O 1
ATOM 2290 N N . GLN A 1 287 ? -13.689 -30.074 -14.441 1 79.67 287 GLN A N 1
ATOM 2291 C CA . GLN A 1 287 ? -13.559 -28.686 -14.01 1 79.67 287 GLN A CA 1
ATOM 2292 C C . GLN A 1 287 ? -14.74 -28.268 -13.138 1 79.67 287 GLN A C 1
ATOM 2294 O O . GLN A 1 287 ? -14.59 -27.442 -12.235 1 79.67 287 GLN A O 1
ATOM 2299 N N . ASP A 1 288 ? -15.799 -28.728 -13.34 1 74.07 288 ASP A N 1
ATOM 2300 C CA . ASP A 1 288 ? -16.999 -28.339 -12.604 1 74.07 288 ASP A CA 1
ATOM 2301 C C . ASP A 1 288 ? -16.887 -28.72 -11.13 1 74.07 288 ASP A C 1
ATOM 2303 O O . ASP A 1 288 ? -17.398 -28.012 -10.26 1 74.07 288 ASP A O 1
ATOM 2307 N N . TYR A 1 289 ? -16.238 -29.679 -10.855 1 66.52 289 TYR A N 1
ATOM 2308 C CA . TYR A 1 289 ? -16.047 -30.116 -9.476 1 66.52 289 TYR A CA 1
ATOM 2309 C C . TYR A 1 289 ? -15.142 -29.152 -8.719 1 66.52 289 TYR A C 1
ATOM 2311 O O . TYR A 1 289 ? -15.456 -28.746 -7.597 1 66.52 289 TYR A O 1
ATOM 2319 N N . THR A 1 290 ? -14.151 -28.731 -9.31 1 58.58 290 THR A N 1
ATOM 2320 C CA . THR A 1 290 ? -13.106 -27.94 -8.669 1 58.58 290 THR A CA 1
ATOM 2321 C C . THR A 1 290 ? -13.616 -26.542 -8.331 1 58.58 290 THR A C 1
ATOM 2323 O O . THR A 1 290 ? -13.32 -26.01 -7.259 1 58.58 290 THR A O 1
ATOM 2326 N N . ARG A 1 291 ? -14.246 -25.952 -9.17 1 58.59 291 ARG A N 1
ATOM 2327 C CA . ARG A 1 291 ? -14.818 -24.633 -8.918 1 58.59 291 ARG A CA 1
ATOM 2328 C C . ARG A 1 291 ? -15.775 -24.667 -7.731 1 58.59 291 ARG A C 1
ATOM 2330 O O . ARG A 1 291 ? -15.804 -23.736 -6.924 1 58.59 291 ARG A O 1
ATOM 2337 N N . LYS A 1 292 ? -16.417 -25.77 -7.626 1 51.6 292 LYS A N 1
ATOM 2338 C CA . LYS A 1 292 ? -17.428 -25.916 -6.583 1 51.6 292 LYS A CA 1
ATOM 2339 C C . LYS A 1 292 ? -16.785 -26.005 -5.202 1 51.6 292 LYS A C 1
ATOM 2341 O O . LYS A 1 292 ? -17.387 -25.603 -4.204 1 51.6 292 LYS A O 1
ATOM 2346 N N . VAL A 1 293 ? -15.6 -26.226 -5.224 1 54.58 293 VAL A N 1
ATOM 2347 C CA . VAL A 1 293 ? -15.055 -26.479 -3.894 1 54.58 293 VAL A CA 1
ATOM 2348 C C . VAL A 1 293 ? -14.174 -25.308 -3.465 1 54.58 293 VAL A C 1
ATOM 2350 O O . VAL A 1 293 ? -14.067 -25.008 -2.273 1 54.58 293 VAL A O 1
ATOM 2353 N N . ARG A 1 294 ? -13.818 -24.519 -4.384 1 64.8 294 ARG A N 1
ATOM 2354 C CA . ARG A 1 294 ? -12.803 -23.547 -3.99 1 64.8 294 ARG A CA 1
ATOM 2355 C C . ARG A 1 294 ? -13.389 -22.14 -3.924 1 64.8 294 ARG A C 1
ATOM 2357 O O . ARG A 1 294 ? -12.876 -21.282 -3.203 1 64.8 294 ARG A O 1
ATOM 2364 N N . TYR A 1 295 ? -14.469 -21.923 -4.579 1 66.66 295 TYR A N 1
ATOM 2365 C CA . TYR A 1 295 ? -14.973 -20.557 -4.66 1 66.66 295 TYR A CA 1
ATOM 2366 C C . TYR A 1 295 ? -16.35 -20.443 -4.017 1 66.66 295 TYR A C 1
ATOM 2368 O O . TYR A 1 295 ? -17.18 -19.642 -4.451 1 66.66 295 TYR A O 1
ATOM 2376 N N . LEU A 1 296 ? -16.54 -21.218 -3.057 1 71.81 296 LEU A N 1
ATOM 2377 C CA . LEU A 1 296 ? -17.794 -21.211 -2.312 1 71.81 296 LEU A CA 1
ATOM 2378 C C . LEU A 1 296 ? -17.739 -20.209 -1.164 1 71.81 296 LEU A C 1
ATOM 2380 O O . LEU A 1 296 ? -16.664 -19.937 -0.623 1 71.81 296 LEU A O 1
ATOM 2384 N N . THR A 1 297 ? -18.957 -19.639 -0.98 1 73.82 297 THR A N 1
ATOM 2385 C CA . THR A 1 297 ? -19.084 -18.858 0.246 1 73.82 297 THR A CA 1
ATOM 2386 C C . THR A 1 297 ? -18.822 -19.73 1.471 1 73.82 297 THR A C 1
ATOM 2388 O O . THR A 1 297 ? -18.866 -20.959 1.386 1 73.82 297 THR A O 1
ATOM 2391 N N . ASP A 1 298 ? -18.588 -19.064 2.484 1 76.22 298 ASP A N 1
ATOM 2392 C CA . ASP A 1 298 ? -18.369 -19.806 3.722 1 76.22 298 ASP A CA 1
ATOM 2393 C C . ASP A 1 298 ? -19.59 -20.65 4.08 1 76.22 298 ASP A C 1
ATOM 2395 O O . ASP A 1 298 ? -19.452 -21.78 4.553 1 76.22 298 ASP A O 1
ATOM 2399 N N . GLU A 1 299 ? -20.717 -20.035 3.842 1 72.99 299 GLU A N 1
ATOM 2400 C CA . GLU A 1 299 ? -21.956 -20.75 4.133 1 72.99 299 GLU A CA 1
ATOM 2401 C C . GLU A 1 299 ? -22.106 -21.981 3.243 1 72.99 299 GLU A C 1
ATOM 2403 O O . GLU A 1 299 ? -22.502 -23.049 3.714 1 72.99 299 GLU A O 1
ATOM 2408 N N . GLU A 1 300 ? -21.775 -21.839 1.974 1 70.5 300 GLU A N 1
ATOM 2409 C CA . GLU A 1 300 ? -21.875 -22.942 1.022 1 70.5 300 GLU A CA 1
ATOM 2410 C C . GLU A 1 300 ? -20.896 -24.06 1.368 1 70.5 300 GLU A C 1
ATOM 2412 O O . GLU A 1 300 ? -21.201 -25.24 1.18 1 70.5 300 GLU A O 1
ATOM 2417 N N . LYS A 1 301 ? -19.828 -23.735 1.928 1 71.26 301 LYS A N 1
ATOM 2418 C CA . LYS A 1 301 ? -18.822 -24.721 2.313 1 71.26 301 LYS A CA 1
ATOM 2419 C C . LYS A 1 301 ? -19.295 -25.555 3.5 1 71.26 301 LYS A C 1
ATOM 2421 O O . LYS A 1 301 ? -19.032 -26.757 3.565 1 71.26 301 LYS A O 1
ATOM 2426 N N . LYS A 1 302 ? -19.992 -24.91 4.426 1 71.52 302 LYS A N 1
ATOM 2427 C CA . LYS A 1 302 ? -20.522 -25.62 5.586 1 71.52 302 LYS A CA 1
ATOM 2428 C C . LYS A 1 302 ? -21.566 -26.652 5.169 1 71.52 302 LYS A C 1
ATOM 2430 O O . LYS A 1 302 ? -21.674 -27.716 5.783 1 71.52 302 LYS A O 1
ATOM 2435 N N . LYS A 1 303 ? -22.235 -26.375 4.083 1 68.95 303 LYS A N 1
ATOM 2436 C CA . LYS A 1 303 ? -23.313 -27.264 3.659 1 68.95 303 LYS A CA 1
ATOM 2437 C C . LYS A 1 303 ? -22.763 -28.49 2.937 1 68.95 303 LYS A C 1
ATOM 2439 O O . LYS A 1 303 ? -23.465 -29.492 2.781 1 68.95 303 LYS A O 1
ATOM 2444 N N . GLN A 1 304 ? -21.642 -28.272 2.423 1 59.91 304 GLN A N 1
ATOM 2445 C CA . GLN A 1 304 ? -21.021 -29.38 1.705 1 59.91 304 GLN A CA 1
ATOM 2446 C C . GLN A 1 304 ? -20.315 -30.332 2.668 1 59.91 304 GLN A C 1
ATOM 2448 O O . GLN A 1 304 ? -19.999 -31.467 2.306 1 59.91 304 GLN A O 1
ATOM 2453 N N . LYS A 1 305 ? -20.105 -29.988 3.906 1 54.73 305 LYS A N 1
ATOM 2454 C CA . LYS A 1 305 ? -19.52 -30.891 4.893 1 54.73 305 LYS A CA 1
ATOM 2455 C C . LYS A 1 305 ? -20.599 -31.715 5.592 1 54.73 305 LYS A C 1
ATOM 2457 O O . LYS A 1 305 ? -21.66 -31.191 5.939 1 54.73 305 LYS A O 1
ATOM 2462 N N . MET B 1 1 ? 3.238 22.799 -22.925 1 39.02 1 MET B N 1
ATOM 2463 C CA . MET B 1 1 ? 2.282 23.621 -23.66 1 39.02 1 MET B CA 1
ATOM 2464 C C . MET B 1 1 ? 0.909 22.958 -23.695 1 39.02 1 MET B C 1
ATOM 2466 O O . MET B 1 1 ? -0.107 23.61 -23.446 1 39.02 1 MET B O 1
ATOM 2470 N N . PHE B 1 2 ? 0.733 21.621 -24.419 1 52.76 2 PHE B N 1
ATOM 2471 C CA . PHE B 1 2 ? -0.594 21.141 -24.784 1 52.76 2 PHE B CA 1
ATOM 2472 C C . PHE B 1 2 ? -1.191 20.297 -23.665 1 52.76 2 PHE B C 1
ATOM 2474 O O . PHE B 1 2 ? -1.909 19.329 -23.926 1 52.76 2 PHE B O 1
ATOM 2481 N N . LYS B 1 3 ? -0.714 20.554 -22.476 1 61.82 3 LYS B N 1
ATOM 2482 C CA . LYS B 1 3 ? -1.227 19.802 -21.334 1 61.82 3 LYS B CA 1
ATOM 2483 C C . LYS B 1 3 ? -2.739 19.964 -21.203 1 61.82 3 LYS B C 1
ATOM 2485 O O . LYS B 1 3 ? -3.435 19.032 -20.796 1 61.82 3 LYS B O 1
ATOM 2490 N N . PHE B 1 4 ? -3.211 21.068 -21.574 1 62.05 4 PHE B N 1
ATOM 2491 C CA . PHE B 1 4 ? -4.64 21.33 -21.447 1 62.05 4 PHE B CA 1
ATOM 2492 C C . PHE B 1 4 ? -5.443 20.404 -22.351 1 62.05 4 PHE B C 1
ATOM 2494 O O . PHE B 1 4 ? -6.64 20.203 -22.137 1 62.05 4 PHE B O 1
ATOM 2501 N N . LEU B 1 5 ? -4.751 19.849 -23.219 1 70.44 5 LEU B N 1
ATOM 2502 C CA . LEU B 1 5 ? -5.444 18.932 -24.117 1 70.44 5 LEU B CA 1
ATOM 2503 C C . LEU B 1 5 ? -5.464 17.519 -23.543 1 70.44 5 LEU B C 1
ATOM 2505 O O . LEU B 1 5 ? -6.217 16.664 -24.012 1 70.44 5 LEU B O 1
ATOM 2509 N N . ASN B 1 6 ? -4.753 17.506 -22.484 1 81.89 6 ASN B N 1
ATOM 2510 C CA . ASN B 1 6 ? -4.715 16.205 -21.824 1 81.89 6 ASN B CA 1
ATOM 2511 C C . ASN B 1 6 ? -5.89 16.027 -20.867 1 81.89 6 ASN B C 1
ATOM 2513 O O . ASN B 1 6 ? -6.017 16.767 -19.89 1 81.89 6 ASN B O 1
ATOM 2517 N N . ALA B 1 7 ? -6.827 15.117 -21.132 1 84.87 7 ALA B N 1
ATOM 2518 C CA . ALA B 1 7 ? -8.057 14.892 -20.379 1 84.87 7 ALA B CA 1
ATOM 2519 C C . ALA B 1 7 ? -7.755 14.578 -18.916 1 84.87 7 ALA B C 1
ATOM 2521 O O . ALA B 1 7 ? -8.458 15.045 -18.017 1 84.87 7 ALA B O 1
ATOM 2522 N N . ARG B 1 8 ? -6.759 13.899 -18.676 1 88.75 8 ARG B N 1
ATOM 2523 C CA . ARG B 1 8 ? -6.385 13.557 -17.307 1 88.75 8 ARG B CA 1
ATOM 2524 C C . ARG B 1 8 ? -5.924 14.791 -16.54 1 88.75 8 ARG B C 1
ATOM 2526 O O . ARG B 1 8 ? -6.281 14.974 -15.374 1 88.75 8 ARG B O 1
ATOM 2533 N N . TYR B 1 9 ? -5.117 15.618 -17.159 1 93.48 9 TYR B N 1
ATOM 2534 C CA . TYR B 1 9 ? -4.648 16.851 -16.537 1 93.48 9 TYR B CA 1
ATOM 2535 C C . TYR B 1 9 ? -5.819 17.747 -16.152 1 93.48 9 TYR B C 1
ATOM 2537 O O . TYR B 1 9 ? -5.876 18.258 -15.031 1 93.48 9 TYR B O 1
ATOM 2545 N N . ARG B 1 10 ? -6.753 17.86 -17.02 1 95.54 10 ARG B N 1
ATOM 2546 C CA . ARG B 1 10 ? -7.924 18.689 -16.752 1 95.54 10 ARG B CA 1
ATOM 2547 C C . ARG B 1 10 ? -8.751 18.114 -15.608 1 95.54 10 ARG B C 1
ATOM 2549 O O . ARG B 1 10 ? -9.215 18.854 -14.738 1 95.54 10 ARG B O 1
ATOM 2556 N N . HIS B 1 11 ? -8.895 16.851 -15.672 1 95.53 11 HIS B N 1
ATOM 2557 C CA . HIS B 1 11 ? -9.677 16.184 -14.637 1 95.53 11 HIS B CA 1
ATOM 2558 C C . HIS B 1 11 ? -9.062 16.397 -13.258 1 95.53 11 HIS B C 1
ATOM 2560 O O . HIS B 1 11 ? -9.758 16.785 -12.317 1 95.53 11 HIS B O 1
ATOM 2566 N N . ILE B 1 12 ? -7.78 16.195 -13.135 1 96.28 12 ILE B N 1
ATOM 2567 C CA . ILE B 1 12 ? -7.092 16.264 -11.851 1 96.28 12 ILE B CA 1
ATOM 2568 C C . ILE B 1 12 ? -7.042 17.713 -11.37 1 96.28 12 ILE B C 1
ATOM 2570 O O . ILE B 1 12 ? -7.276 17.991 -10.191 1 96.28 12 ILE B O 1
ATOM 2574 N N . THR B 1 13 ? -6.72 18.663 -12.251 1 96.58 13 THR B N 1
ATOM 2575 C CA . THR B 1 13 ? -6.587 20.058 -11.847 1 96.58 13 THR B CA 1
ATOM 2576 C C . THR B 1 13 ? -7.936 20.626 -11.413 1 96.58 13 THR B C 1
ATOM 2578 O O . THR B 1 13 ? -7.997 21.5 -10.546 1 96.58 13 THR B O 1
ATOM 2581 N N . ALA B 1 14 ? -9.034 20.099 -11.975 1 96.74 14 ALA B N 1
ATOM 2582 C CA . ALA B 1 14 ? -10.372 20.528 -11.576 1 96.74 14 ALA B CA 1
ATOM 2583 C C . ALA B 1 14 ? -10.696 20.069 -10.157 1 96.74 14 ALA B C 1
ATOM 2585 O O . ALA B 1 14 ? -11.609 20.598 -9.52 1 96.74 14 ALA B O 1
ATOM 2586 N N . ARG B 1 15 ? -9.951 19.161 -9.658 1 97.12 15 ARG B N 1
ATOM 2587 C CA . ARG B 1 15 ? -10.22 18.564 -8.354 1 97.12 15 ARG B CA 1
ATOM 2588 C C . ARG B 1 15 ? -9.159 18.968 -7.336 1 97.12 15 ARG B C 1
ATOM 2590 O O . ARG B 1 15 ? -9.047 18.357 -6.272 1 97.12 15 ARG B O 1
ATOM 2597 N N . HIS B 1 16 ? -8.341 19.907 -7.687 1 98.3 16 HIS B N 1
ATOM 2598 C CA . HIS B 1 16 ? -7.19 20.278 -6.871 1 98.3 16 HIS B CA 1
ATOM 2599 C C . HIS B 1 16 ? -7.282 21.73 -6.416 1 98.3 16 HIS B C 1
ATOM 2601 O O . HIS B 1 16 ? -7.561 22.621 -7.222 1 98.3 16 HIS B O 1
ATOM 2607 N N . ASN B 1 17 ? -7.026 21.942 -5.089 1 98.27 17 ASN B N 1
ATOM 2608 C CA . ASN B 1 17 ? -6.926 23.289 -4.537 1 98.27 17 ASN B CA 1
ATOM 2609 C C . ASN B 1 17 ? -8.237 24.056 -4.688 1 98.27 17 ASN B C 1
ATOM 2611 O O . ASN B 1 17 ? -8.241 25.204 -5.134 1 98.27 17 ASN B O 1
ATOM 2615 N N . ILE B 1 18 ? -9.324 23.4 -4.387 1 98.21 18 ILE B N 1
ATOM 2616 C CA . ILE B 1 18 ? -10.647 24.011 -4.45 1 98.21 18 ILE B CA 1
ATOM 2617 C C . ILE B 1 18 ? -10.884 24.859 -3.202 1 98.21 18 ILE B C 1
ATOM 2619 O O . ILE B 1 18 ? -10.752 24.37 -2.077 1 98.21 18 ILE B O 1
ATOM 2623 N N . PRO B 1 19 ? -11.241 26.1 -3.407 1 97.81 19 PRO B N 1
ATOM 2624 C CA . PRO B 1 19 ? -11.515 26.916 -2.221 1 97.81 19 PRO B CA 1
ATOM 2625 C C . PRO B 1 19 ? -12.678 26.377 -1.392 1 97.81 19 PRO B C 1
ATOM 2627 O O . PRO B 1 19 ? -13.733 26.049 -1.941 1 97.81 19 PRO B O 1
ATOM 2630 N N . TYR B 1 20 ? -12.531 26.314 -0.144 1 97.18 20 TYR B N 1
ATOM 2631 C CA . TYR B 1 20 ? -13.564 25.802 0.75 1 97.18 20 TYR B CA 1
ATOM 2632 C C . TYR B 1 20 ? -14.867 26.573 0.575 1 97.18 20 TYR B C 1
ATOM 2634 O O . TYR B 1 20 ? -15.952 25.987 0.613 1 97.18 20 TYR B O 1
ATOM 2642 N N . SER B 1 21 ? -14.779 27.813 0.369 1 94.01 21 SER B N 1
ATOM 2643 C CA . SER B 1 21 ? -15.934 28.696 0.253 1 94.01 21 SER B CA 1
ATOM 2644 C C . SER B 1 21 ? -16.764 28.362 -0.982 1 94.01 21 SER B C 1
ATOM 2646 O O . SER B 1 21 ? -17.931 28.747 -1.076 1 94.01 21 SER B O 1
ATOM 2648 N N . SER B 1 22 ? -16.177 27.687 -1.915 1 93.53 22 SER B N 1
ATOM 2649 C CA . SER B 1 22 ? -16.869 27.384 -3.164 1 93.53 22 SER B CA 1
ATOM 2650 C C . SER B 1 22 ? -17.63 26.066 -3.068 1 93.53 22 SER B C 1
ATOM 2652 O O . SER B 1 22 ? -18.406 25.725 -3.963 1 93.53 22 SER B O 1
ATOM 2654 N N . LEU B 1 23 ? -17.428 25.318 -2.015 1 92.25 23 LEU B N 1
ATOM 2655 C CA . LEU B 1 23 ? -18.051 24.006 -1.888 1 92.25 23 LEU B CA 1
ATOM 2656 C C . LEU B 1 23 ? -19.54 24.139 -1.583 1 92.25 23 LEU B C 1
ATOM 2658 O O . LEU B 1 23 ? -19.945 25.011 -0.811 1 92.25 23 LEU B O 1
ATOM 2662 N N . ALA B 1 24 ? -20.236 23.292 -2.209 1 87.6 24 ALA B N 1
ATOM 2663 C CA . ALA B 1 24 ? -21.659 23.207 -1.89 1 87.6 24 ALA B CA 1
ATOM 2664 C C . ALA B 1 24 ? -21.883 22.46 -0.578 1 87.6 24 ALA B C 1
ATOM 2666 O O . ALA B 1 24 ? -21.183 21.488 -0.282 1 87.6 24 ALA B O 1
ATOM 2667 N N . PRO B 1 25 ? -22.827 22.974 0.122 1 82.15 25 PRO B N 1
ATOM 2668 C CA . PRO B 1 25 ? -23.125 22.258 1.364 1 82.15 25 PRO B CA 1
ATOM 2669 C C . PRO B 1 25 ? -23.51 20.799 1.127 1 82.15 25 PRO B C 1
ATOM 2671 O O . PRO B 1 25 ? -24.19 20.488 0.146 1 82.15 25 PRO B O 1
ATOM 2674 N N . SER B 1 26 ? -22.96 19.988 1.872 1 86.99 26 SER B N 1
ATOM 2675 C CA . SER B 1 26 ? -23.29 18.566 1.837 1 86.99 26 SER B CA 1
ATOM 2676 C C . SER B 1 26 ? -23.92 18.113 3.15 1 86.99 26 SER B C 1
ATOM 2678 O O . SER B 1 26 ? -23.443 18.47 4.229 1 86.99 26 SER B O 1
ATOM 2680 N N . SER B 1 27 ? -24.95 17.381 3.03 1 88.21 27 SER B N 1
ATOM 2681 C CA . SER B 1 27 ? -25.607 16.856 4.223 1 88.21 27 SER B CA 1
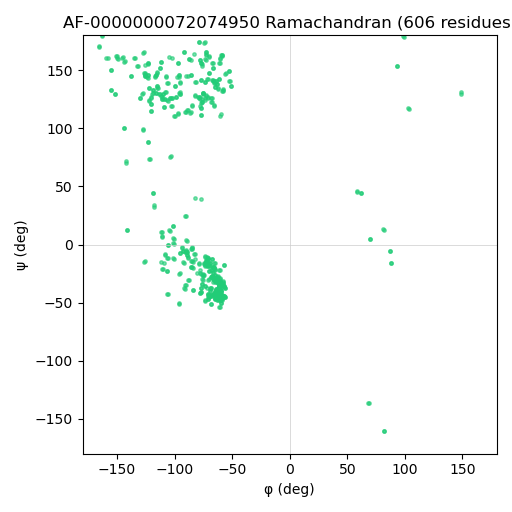ATOM 2682 C C . SER B 1 27 ? -24.793 15.729 4.85 1 88.21 27 SER B C 1
ATOM 2684 O O . SER B 1 27 ? -25.033 15.348 5.998 1 88.21 27 SER B O 1
ATOM 2686 N N . LYS B 1 28 ? -23.841 15.251 4.247 1 90.97 28 LYS B N 1
ATOM 2687 C CA . LYS B 1 28 ? -23.065 14.118 4.741 1 90.97 28 LYS B CA 1
ATOM 2688 C C . LYS B 1 28 ? -21.755 14.581 5.373 1 90.97 28 LYS B C 1
ATOM 2690 O O . LYS B 1 28 ? -20.971 13.764 5.858 1 90.97 28 LYS B O 1
ATOM 2695 N N . SER B 1 29 ? -21.596 15.864 5.355 1 96.21 29 SER B N 1
ATOM 2696 C CA . SER B 1 29 ? -20.368 16.407 5.926 1 96.21 29 SER B CA 1
ATOM 2697 C C . SER B 1 29 ? -20.345 16.248 7.443 1 96.21 29 SER B C 1
ATOM 2699 O O . SER B 1 29 ? -21.395 16.26 8.089 1 96.21 29 SER B O 1
ATOM 2701 N N . VAL B 1 30 ? -19.208 16.071 7.986 1 97.46 30 VAL B N 1
ATOM 2702 C CA . VAL B 1 30 ? -19.069 15.906 9.429 1 97.46 30 VAL B CA 1
ATOM 2703 C C . VAL B 1 30 ? -18.059 16.916 9.97 1 97.46 30 VAL B C 1
ATOM 2705 O O . VAL B 1 30 ? -17.097 17.269 9.284 1 97.46 30 VAL B O 1
ATOM 2708 N N . PRO B 1 31 ? -18.283 17.408 11.154 1 97.45 31 PRO B N 1
ATOM 2709 C CA . PRO B 1 31 ? -17.319 18.329 11.76 1 97.45 31 PRO B CA 1
ATOM 2710 C C . PRO B 1 31 ? -16.04 17.629 12.215 1 97.45 31 PRO B C 1
ATOM 2712 O O . PRO B 1 31 ? -16.017 16.403 12.349 1 97.45 31 PRO B O 1
ATOM 2715 N N . VAL B 1 32 ? -15.041 18.352 12.453 1 98.11 32 VAL B N 1
ATOM 2716 C CA . VAL B 1 32 ? -13.813 17.838 13.052 1 98.11 32 VAL B CA 1
ATOM 2717 C C . VAL B 1 32 ? -14.018 17.624 14.55 1 98.11 32 VAL B C 1
ATOM 2719 O O . VAL B 1 32 ? -14.347 18.564 15.278 1 98.11 32 VAL B O 1
ATOM 2722 N N . THR B 1 33 ? -13.787 16.38 14.974 1 98.3 33 THR B N 1
ATOM 2723 C CA . THR B 1 33 ? -13.987 16.095 16.391 1 98.3 33 THR B CA 1
ATOM 2724 C C . THR B 1 33 ? -12.737 15.463 16.997 1 98.3 33 THR B C 1
ATOM 2726 O O . THR B 1 33 ? -12.618 15.361 18.22 1 98.3 33 THR B O 1
ATOM 2729 N N . SER B 1 34 ? -11.82 14.998 16.186 1 98.81 34 SER B N 1
ATOM 2730 C CA . SER B 1 34 ? -10.568 14.408 16.648 1 98.81 34 SER B CA 1
ATOM 2731 C C . SER B 1 34 ? -9.363 15.151 16.079 1 98.81 34 SER B C 1
ATOM 2733 O O . SER B 1 34 ? -9.324 15.458 14.886 1 98.81 34 SER B O 1
ATOM 2735 N N . VAL B 1 35 ? -8.433 15.419 16.892 1 98.89 35 VAL B N 1
ATOM 2736 C CA . VAL B 1 35 ? -7.139 15.933 16.458 1 98.89 35 VAL B CA 1
ATOM 2737 C C . VAL B 1 35 ? -6.043 14.922 16.789 1 98.89 35 VAL B C 1
ATOM 2739 O O . VAL B 1 35 ? -5.997 14.389 17.9 1 98.89 35 VAL B O 1
ATOM 2742 N N . VAL B 1 36 ? -5.253 14.65 15.831 1 98.93 36 VAL B N 1
ATOM 2743 C CA . VAL B 1 36 ? -4.152 13.708 15.999 1 98.93 36 VAL B CA 1
ATOM 2744 C C . VAL B 1 36 ? -2.819 14.437 15.838 1 98.93 36 VAL B C 1
ATOM 2746 O O . VAL B 1 36 ? -2.644 15.225 14.906 1 98.93 36 VAL B O 1
ATOM 2749 N N . ILE B 1 37 ? -1.877 14.145 16.71 1 98.82 37 ILE B N 1
ATOM 2750 C CA . ILE B 1 37 ? -0.585 14.821 16.762 1 98.82 37 ILE B CA 1
ATOM 2751 C C . ILE B 1 37 ? 0.539 13.788 16.73 1 98.82 37 ILE B C 1
ATOM 2753 O O . ILE B 1 37 ? 0.893 13.214 17.763 1 98.82 37 ILE B O 1
ATOM 2757 N N . PRO B 1 38 ? 1.098 13.573 15.595 1 98.46 38 PRO B N 1
ATOM 2758 C CA . PRO B 1 38 ? 2.257 12.678 15.536 1 98.46 38 PRO B CA 1
ATOM 2759 C C . PRO B 1 38 ? 3.507 13.29 16.163 1 98.46 38 PRO B C 1
ATOM 2761 O O . PRO B 1 38 ? 3.765 14.485 15.994 1 98.46 38 PRO B O 1
ATOM 2764 N N . CYS B 1 39 ? 4.241 12.446 16.822 1 95.84 39 CYS B N 1
ATOM 2765 C CA . CYS B 1 39 ? 5.445 12.862 17.532 1 95.84 39 CYS B CA 1
ATOM 2766 C C . CYS B 1 39 ? 6.452 11.721 17.614 1 95.84 39 CYS B C 1
ATOM 2768 O O . CYS B 1 39 ? 6.107 10.612 18.027 1 95.84 39 CYS B O 1
ATOM 2770 N N . THR B 1 40 ? 7.685 12 17.225 1 93.95 40 THR B N 1
ATOM 2771 C CA . THR B 1 40 ? 8.696 10.948 17.262 1 93.95 40 THR B CA 1
ATOM 2772 C C . THR B 1 40 ? 9.93 11.412 18.03 1 93.95 40 THR B C 1
ATOM 2774 O O . THR B 1 40 ? 10.501 12.461 17.723 1 93.95 40 THR B O 1
ATOM 2777 N N . GLY B 1 41 ? 10.333 10.537 18.954 1 91.55 41 GLY B N 1
ATOM 2778 C CA . GLY B 1 41 ? 11.536 10.827 19.718 1 91.55 41 GLY B CA 1
ATOM 2779 C C . GLY B 1 41 ? 11.255 11.548 21.023 1 91.55 41 GLY B C 1
ATOM 2780 O O . GLY B 1 41 ? 10.323 12.351 21.106 1 91.55 41 GLY B O 1
ATOM 2781 N N . ALA B 1 42 ? 12.128 11.372 21.952 1 89.9 42 ALA B N 1
ATOM 2782 C CA . ALA B 1 42 ? 11.984 11.946 23.288 1 89.9 42 ALA B CA 1
ATOM 2783 C C . ALA B 1 42 ? 12.102 13.467 23.246 1 89.9 42 ALA B C 1
ATOM 2785 O O . ALA B 1 42 ? 11.449 14.168 24.022 1 89.9 42 ALA B O 1
ATOM 2786 N N . ASP B 1 43 ? 12.769 13.935 22.335 1 87.35 43 ASP B N 1
ATOM 2787 C CA . ASP B 1 43 ? 13.054 15.364 22.251 1 87.35 43 ASP B CA 1
ATOM 2788 C C . ASP B 1 43 ? 11.81 16.15 21.843 1 87.35 43 ASP B C 1
ATOM 2790 O O . ASP B 1 43 ? 11.76 17.371 22.004 1 87.35 43 ASP B O 1
ATOM 2794 N N . TYR B 1 44 ? 10.823 15.413 21.375 1 91.68 44 TYR B N 1
ATOM 2795 C CA . TYR B 1 44 ? 9.674 16.129 20.832 1 91.68 44 TYR B CA 1
ATOM 2796 C C . TYR B 1 44 ? 8.45 15.949 21.722 1 91.68 44 TYR B C 1
ATOM 2798 O O . TYR B 1 44 ? 7.352 16.391 21.375 1 91.68 44 TYR B O 1
ATOM 2806 N N . VAL B 1 45 ? 8.635 15.362 22.819 1 95.33 45 VAL B N 1
ATOM 2807 C CA . VAL B 1 45 ? 7.546 15.102 23.755 1 95.33 45 VAL B CA 1
ATOM 2808 C C . VAL B 1 45 ? 6.962 16.423 24.25 1 95.33 45 VAL B C 1
ATOM 2810 O O . VAL B 1 45 ? 5.743 16.609 24.25 1 95.33 45 VAL B O 1
ATOM 2813 N N . GLU B 1 46 ? 7.829 17.326 24.608 1 94.8 46 GLU B N 1
ATOM 2814 C CA . GLU B 1 46 ? 7.383 18.62 25.114 1 94.8 46 GLU B CA 1
ATOM 2815 C C . GLU B 1 46 ? 6.575 19.375 24.063 1 94.8 46 GLU B C 1
ATOM 2817 O O . GLU B 1 46 ? 5.567 20.009 24.384 1 94.8 46 GLU B O 1
ATOM 2822 N N . GLU B 1 47 ? 7.039 19.287 22.896 1 95.14 47 GLU B N 1
ATOM 2823 C CA . GLU B 1 47 ? 6.378 19.968 21.787 1 95.14 47 GLU B CA 1
ATOM 2824 C C . GLU B 1 47 ? 4.982 19.401 21.546 1 95.14 47 GLU B C 1
ATOM 2826 O O . GLU B 1 47 ? 4.024 20.155 21.359 1 95.14 47 GLU B O 1
ATOM 2831 N N . ALA B 1 48 ? 4.874 18.131 21.524 1 97.42 48 ALA B N 1
ATOM 2832 C CA . ALA B 1 48 ? 3.586 17.475 21.317 1 97.42 48 ALA B CA 1
ATOM 2833 C C . ALA B 1 48 ? 2.614 17.805 22.446 1 97.42 48 ALA B C 1
ATOM 2835 O O . ALA B 1 48 ? 1.424 18.026 22.205 1 97.42 48 ALA B O 1
ATOM 2836 N N . LEU B 1 49 ? 3.136 17.821 23.658 1 97.71 49 LEU B N 1
ATOM 2837 C CA . LEU B 1 49 ? 2.314 18.164 24.814 1 97.71 49 LEU B CA 1
ATOM 2838 C C . LEU B 1 49 ? 1.805 19.598 24.713 1 97.71 49 LEU B C 1
ATOM 2840 O O . LEU B 1 49 ? 0.654 19.878 25.056 1 97.71 49 LEU B O 1
ATOM 2844 N N . LEU B 1 50 ? 2.674 20.455 24.308 1 97.6 50 LEU B N 1
ATOM 2845 C CA . LEU B 1 50 ? 2.281 21.848 24.124 1 97.6 50 LEU B CA 1
ATOM 2846 C C . LEU B 1 50 ? 1.181 21.969 23.075 1 97.6 50 LEU B C 1
ATOM 2848 O O . LEU B 1 50 ? 0.197 22.682 23.281 1 97.6 50 LEU B O 1
ATOM 2852 N N . SER B 1 51 ? 1.337 21.298 21.977 1 98.11 51 SER B N 1
ATOM 2853 C CA . SER B 1 51 ? 0.325 21.318 20.926 1 98.11 51 SER B CA 1
ATOM 2854 C C . SER B 1 51 ? -1.009 20.778 21.432 1 98.11 51 SER B C 1
ATOM 2856 O O . SER B 1 51 ? -2.068 21.312 21.097 1 98.11 51 SER B O 1
ATOM 2858 N N . ALA B 1 52 ? -0.96 19.714 22.197 1 98.64 52 ALA B N 1
ATOM 2859 C CA . ALA B 1 52 ? -2.174 19.157 22.789 1 98.64 52 ALA B CA 1
ATOM 2860 C C . ALA B 1 52 ? -2.832 20.158 23.734 1 98.64 52 ALA B C 1
ATOM 2862 O O . ALA B 1 52 ? -4.06 20.258 23.784 1 98.64 52 ALA B O 1
ATOM 2863 N N . THR B 1 53 ? -2.055 20.852 24.493 1 98.5 53 THR B N 1
ATOM 2864 C CA . THR B 1 53 ? -2.563 21.865 25.411 1 98.5 53 THR B CA 1
ATOM 2865 C C . THR B 1 53 ? -3.295 22.967 24.649 1 98.5 53 THR B C 1
ATOM 2867 O O . THR B 1 53 ? -4.374 23.399 25.058 1 98.5 53 THR B O 1
ATOM 2870 N N . PHE B 1 54 ? -2.715 23.399 23.611 1 98.71 54 PHE B N 1
ATOM 2871 C CA . PHE B 1 54 ? -3.341 24.421 22.78 1 98.71 54 PHE B CA 1
ATOM 2872 C C . PHE B 1 54 ? -4.657 23.917 22.201 1 98.71 54 PHE B C 1
ATOM 2874 O O . PHE B 1 54 ? -5.651 24.646 22.178 1 98.71 54 PHE B O 1
ATOM 2881 N N . ALA B 1 55 ? -4.649 22.71 21.694 1 98.69 55 ALA B N 1
ATOM 2882 C CA . ALA B 1 55 ? -5.869 22.136 21.134 1 98.69 55 ALA B CA 1
ATOM 2883 C C . ALA B 1 55 ? -6.977 22.071 22.181 1 98.69 55 ALA B C 1
ATOM 2885 O O . ALA B 1 55 ? -8.134 22.384 21.891 1 98.69 55 ALA B O 1
ATOM 2886 N N . GLU B 1 56 ? -6.63 21.621 23.33 1 98.36 56 GLU B N 1
ATOM 2887 C CA . GLU B 1 56 ? -7.602 21.522 24.414 1 98.36 56 GLU B CA 1
ATOM 2888 C C . GLU B 1 56 ? -8.167 22.893 24.776 1 98.36 56 GLU B C 1
ATOM 2890 O O . GLU B 1 56 ? -9.366 23.03 25.027 1 98.36 56 GLU B O 1
ATOM 2895 N N . ARG B 1 57 ? -7.407 23.88 24.798 1 97.98 57 ARG B N 1
ATOM 2896 C CA . ARG B 1 57 ? -7.79 25.215 25.245 1 97.98 57 ARG B CA 1
ATOM 2897 C C . ARG B 1 57 ? -8.6 25.939 24.176 1 97.98 57 ARG B C 1
ATOM 2899 O O . ARG B 1 57 ? -9.575 26.626 24.487 1 97.98 57 ARG B O 1
ATOM 2906 N N . TYR B 1 58 ? -8.182 25.799 22.958 1 98.13 58 TYR B N 1
ATOM 2907 C CA . TYR B 1 58 ? -8.7 26.711 21.944 1 98.13 58 TYR B CA 1
ATOM 2908 C C . TYR B 1 58 ? -9.66 25.992 21.004 1 98.13 58 TYR B C 1
ATOM 2910 O O . TYR B 1 58 ? -10.327 26.626 20.184 1 98.13 58 TYR B O 1
ATOM 2918 N N . ALA B 1 59 ? -9.75 24.717 21.085 1 97.62 59 ALA B N 1
ATOM 2919 C CA . ALA B 1 59 ? -10.719 23.948 20.309 1 97.62 59 ALA B CA 1
ATOM 2920 C C . ALA B 1 59 ? -11.643 23.149 21.224 1 97.62 59 ALA B C 1
ATOM 2922 O O . ALA B 1 59 ? -11.596 21.916 21.24 1 97.62 59 ALA B O 1
ATOM 2923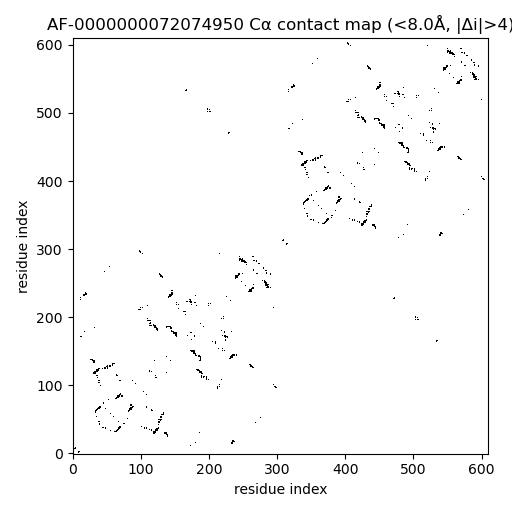 N N . PRO B 1 60 ? -12.493 23.812 21.835 1 95.99 60 PRO B N 1
ATOM 2924 C CA . PRO B 1 60 ? -13.281 23.201 22.907 1 95.99 60 PRO B CA 1
ATOM 2925 C C . PRO B 1 60 ? -14.245 22.133 22.395 1 95.99 60 PRO B C 1
ATOM 2927 O O . PRO B 1 60 ? -14.662 21.257 23.157 1 95.99 60 PRO B O 1
ATOM 2930 N N . ASP B 1 61 ? -14.638 22.128 21.128 1 96.99 61 ASP B N 1
ATOM 2931 C CA . ASP B 1 61 ? -15.638 21.206 20.599 1 96.99 61 ASP B CA 1
ATOM 2932 C C . ASP B 1 61 ? -15.012 19.856 20.253 1 96.99 61 ASP B C 1
ATOM 2934 O O . ASP B 1 61 ? -15.718 18.913 19.889 1 96.99 61 ASP B O 1
ATOM 2938 N N . LEU B 1 62 ? -13.695 19.784 20.323 1 98.12 62 LEU B N 1
ATOM 2939 C CA . LEU B 1 62 ? -13.041 18.5 20.091 1 98.12 62 LEU B CA 1
ATOM 2940 C C . LEU B 1 62 ? -13.49 17.468 21.119 1 98.12 62 LEU B C 1
ATOM 2942 O O . LEU B 1 62 ? -13.664 17.792 22.296 1 98.12 62 LEU B O 1
ATOM 2946 N N . LYS B 1 63 ? -13.624 16.256 20.627 1 98.5 63 LYS B N 1
ATOM 2947 C CA . LYS B 1 63 ? -13.998 15.156 21.511 1 98.5 63 LYS B CA 1
ATOM 2948 C C . LYS B 1 63 ? -12.766 14.392 21.989 1 98.5 63 LYS B C 1
ATOM 2950 O O . LYS B 1 63 ? -12.797 13.75 23.041 1 98.5 63 LYS B O 1
ATOM 2955 N N . GLU B 1 64 ? -11.728 14.468 21.191 1 98.72 64 GLU B N 1
ATOM 2956 C CA . GLU B 1 64 ? -10.499 13.795 21.601 1 98.72 64 GLU B CA 1
ATOM 2957 C C . GLU B 1 64 ? -9.275 14.438 20.956 1 98.72 64 GLU B C 1
ATOM 2959 O O . GLU B 1 64 ? -9.37 15.011 19.868 1 98.72 64 GLU B O 1
ATOM 2964 N N . ILE B 1 65 ? -8.197 14.382 21.626 1 98.84 65 ILE B N 1
ATOM 2965 C CA . ILE B 1 65 ? -6.851 14.725 21.18 1 98.84 65 ILE B CA 1
ATOM 2966 C C . ILE B 1 65 ? -5.931 13.516 21.341 1 98.84 65 ILE B C 1
ATOM 2968 O O . ILE B 1 65 ? -5.8 12.969 22.438 1 98.84 65 ILE B O 1
ATOM 2972 N N . VAL B 1 66 ? -5.298 13.112 20.269 1 98.92 66 VAL B N 1
ATOM 2973 C CA . VAL B 1 66 ? -4.504 11.888 20.312 1 98.92 66 VAL B CA 1
ATOM 2974 C C . VAL B 1 66 ? -3.051 12.203 19.963 1 98.92 66 VAL B C 1
ATOM 2976 O O . VAL B 1 66 ? -2.753 12.623 18.842 1 98.92 66 VAL B O 1
ATOM 2979 N N . ILE B 1 67 ? -2.163 12.051 20.839 1 98.82 67 ILE B N 1
ATOM 2980 C CA . ILE B 1 67 ? -0.736 12.067 20.536 1 98.82 67 ILE B CA 1
ATOM 2981 C C . ILE B 1 67 ? -0.285 10.675 20.098 1 98.82 67 ILE B C 1
ATOM 2983 O O . ILE B 1 67 ? -0.463 9.699 20.831 1 98.82 67 ILE B O 1
ATOM 2987 N N . VAL B 1 68 ? 0.209 10.576 18.94 1 98.81 68 VAL B N 1
ATOM 2988 C CA . VAL B 1 68 ? 0.707 9.308 18.416 1 98.81 68 VAL B CA 1
ATOM 2989 C C . VAL B 1 68 ? 2.234 9.326 18.385 1 98.81 68 VAL B C 1
ATOM 2991 O O . VAL B 1 68 ? 2.838 10.166 17.714 1 98.81 68 VAL B O 1
ATOM 2994 N N . SER B 1 69 ? 2.846 8.351 19.036 1 98.16 69 SER B N 1
ATOM 2995 C CA . SER B 1 69 ? 4.284 8.466 19.256 1 98.16 69 SER B CA 1
ATOM 2996 C C . SER B 1 69 ? 4.947 7.094 19.309 1 98.16 69 SER B C 1
ATOM 2998 O O . SER B 1 69 ? 4.264 6.073 19.414 1 98.16 69 SER B O 1
ATOM 3000 N N . ASP B 1 70 ? 6.219 7.145 19.095 1 96.51 70 ASP B N 1
ATOM 3001 C CA . ASP B 1 70 ? 7.045 5.966 19.337 1 96.51 70 ASP B CA 1
ATOM 3002 C C . ASP B 1 70 ? 7.478 5.891 20.799 1 96.51 70 ASP B C 1
ATOM 3004 O O . ASP B 1 70 ? 8.125 4.926 21.211 1 96.51 70 ASP B O 1
ATOM 3008 N N . GLN B 1 71 ? 7.146 6.863 21.587 1 96.03 71 GLN B N 1
ATOM 3009 C CA . GLN B 1 71 ? 7.481 6.92 23.006 1 96.03 71 GLN B CA 1
ATOM 3010 C C . GLN B 1 71 ? 6.329 6.407 23.865 1 96.03 71 GLN B C 1
ATOM 3012 O O . GLN B 1 71 ? 5.16 6.613 23.532 1 96.03 71 GLN B O 1
ATOM 3017 N N . PRO B 1 72 ? 6.672 5.788 24.911 1 96.26 72 PRO B N 1
ATOM 3018 C CA . PRO B 1 72 ? 5.602 5.315 25.793 1 96.26 72 PRO B CA 1
ATOM 3019 C C . PRO B 1 72 ? 4.835 6.458 26.454 1 96.26 72 PRO B C 1
ATOM 3021 O O . PRO B 1 72 ? 5.384 7.547 26.642 1 96.26 72 PRO B O 1
ATOM 3024 N N . GLU B 1 73 ? 3.622 6.197 26.85 1 95.75 73 GLU B N 1
ATOM 3025 C CA . GLU B 1 73 ? 2.701 7.185 27.404 1 95.75 73 GLU B CA 1
ATOM 3026 C C . GLU B 1 73 ? 3.282 7.841 28.653 1 95.75 73 GLU B C 1
ATOM 3028 O O . GLU B 1 73 ? 3.068 9.031 28.893 1 95.75 73 GLU B O 1
ATOM 3033 N N . ASN B 1 74 ? 4.001 7.117 29.427 1 96.06 74 ASN B N 1
ATOM 3034 C CA . ASN B 1 74 ? 4.462 7.601 30.724 1 96.06 74 ASN B CA 1
ATOM 3035 C C . ASN B 1 74 ? 5.427 8.774 30.574 1 96.06 74 ASN B C 1
ATOM 3037 O O . ASN B 1 74 ? 5.546 9.605 31.476 1 96.06 74 ASN B O 1
ATOM 3041 N N . VAL B 1 75 ? 6.122 8.873 29.465 1 97.11 75 VAL B N 1
ATOM 3042 C CA . VAL B 1 75 ? 7.111 9.931 29.289 1 97.11 75 VAL B CA 1
ATOM 3043 C C . VAL B 1 75 ? 6.407 11.275 29.117 1 97.11 75 VAL B C 1
ATOM 3045 O O . VAL B 1 75 ? 7.019 12.331 29.29 1 97.11 75 VAL B O 1
ATOM 3048 N N . PHE B 1 76 ? 5.185 11.312 28.789 1 96.99 76 PHE B N 1
ATOM 3049 C CA . PHE B 1 76 ? 4.449 12.539 28.507 1 96.99 76 PHE B CA 1
ATOM 3050 C C . PHE B 1 76 ? 3.928 13.166 29.795 1 96.99 76 PHE B C 1
ATOM 3052 O O . PHE B 1 76 ? 3.524 14.331 29.805 1 96.99 76 PHE B O 1
ATOM 3059 N N . GLY B 1 77 ? 3.919 12.412 30.915 1 95.55 77 GLY B N 1
ATOM 3060 C CA . GLY B 1 77 ? 3.469 12.96 32.184 1 95.55 77 GLY B CA 1
ATOM 3061 C C . GLY B 1 77 ? 1.98 13.248 32.215 1 95.55 77 GLY B C 1
ATOM 3062 O O . GLY B 1 77 ? 1.173 12.418 31.793 1 95.55 77 GLY B O 1
ATOM 3063 N N . GLN B 1 78 ? 1.64 14.416 32.765 1 96.52 78 GLN B N 1
ATOM 3064 C CA . GLN B 1 78 ? 0.234 14.792 32.87 1 96.52 78 GLN B CA 1
ATOM 3065 C C . GLN B 1 78 ? -0.302 15.296 31.532 1 96.52 78 GLN B C 1
ATOM 3067 O O . GLN B 1 78 ? 0.261 16.219 30.94 1 96.52 78 GLN B O 1
ATOM 3072 N N . LEU B 1 79 ? -1.327 14.758 31.104 1 98.25 79 LEU B N 1
ATOM 3073 C CA . LEU B 1 79 ? -1.927 15.094 29.817 1 98.25 79 LEU B CA 1
ATOM 3074 C C . LEU B 1 79 ? -3.076 16.081 29.994 1 98.25 79 LEU B C 1
ATOM 3076 O O . LEU B 1 79 ? -3.82 16.004 30.974 1 98.25 79 LEU B O 1
ATOM 3080 N N . PRO B 1 80 ? -3.25 17.021 29.058 1 97.65 80 PRO B N 1
ATOM 3081 C CA . PRO B 1 80 ? -4.453 17.856 29.087 1 97.65 80 PRO B CA 1
ATOM 3082 C C . PRO B 1 80 ? -5.739 17.043 28.963 1 97.65 80 PRO B C 1
ATOM 3084 O O . PRO B 1 80 ? -5.707 15.894 28.515 1 97.65 80 PRO B O 1
ATOM 3087 N N . PRO B 1 81 ? -6.865 17.621 29.387 1 97.67 81 PRO B N 1
ATOM 3088 C CA . PRO B 1 81 ? -8.139 16.916 29.227 1 97.67 81 PRO B CA 1
ATOM 3089 C C . PRO B 1 81 ? -8.378 16.448 27.793 1 97.67 81 PRO B C 1
ATOM 3091 O O . PRO B 1 81 ? -7.901 17.079 26.846 1 97.67 81 PRO B O 1
ATOM 3094 N N . LYS B 1 82 ? -9.091 15.335 27.605 1 97.83 82 LYS B N 1
ATOM 3095 C CA . LYS B 1 82 ? -9.516 14.742 26.341 1 97.83 82 LYS B CA 1
ATOM 3096 C C . LYS B 1 82 ? -8.326 14.176 25.572 1 97.83 82 LYS B C 1
ATOM 3098 O O . LYS B 1 82 ? -8.463 13.77 24.416 1 97.83 82 LYS B O 1
ATOM 3103 N N . THR B 1 83 ? -7.107 14.228 26.218 1 98.56 83 THR B N 1
ATOM 3104 C CA . THR B 1 83 ? -5.896 13.818 25.515 1 98.56 83 THR B CA 1
ATOM 3105 C C . THR B 1 83 ? -5.495 12.399 25.911 1 98.56 83 THR B C 1
ATOM 3107 O O . THR B 1 83 ? -5.573 12.032 27.085 1 98.56 83 THR B O 1
ATOM 3110 N N . ARG B 1 84 ? -5.14 11.618 24.98 1 98.63 84 ARG B N 1
ATOM 3111 C CA . ARG B 1 84 ? -4.537 10.314 25.238 1 98.63 84 ARG B CA 1
ATOM 3112 C C . ARG B 1 84 ? -3.327 10.083 24.339 1 98.63 84 ARG B C 1
ATOM 3114 O O . ARG B 1 84 ? -3.163 10.761 23.323 1 98.63 84 ARG B O 1
ATOM 3121 N N . VAL B 1 85 ? -2.453 9.155 24.717 1 98.54 85 VAL B N 1
ATOM 3122 C CA . VAL B 1 85 ? -1.249 8.811 23.969 1 98.54 85 VAL B CA 1
ATOM 3123 C C . VAL B 1 85 ? -1.371 7.393 23.415 1 98.54 85 VAL B C 1
ATOM 3125 O O . VAL B 1 85 ? -1.796 6.478 24.124 1 98.54 85 VAL B O 1
ATOM 3128 N N . VAL B 1 86 ? -1.106 7.281 22.152 1 98.63 86 VAL B N 1
ATOM 3129 C CA . VAL B 1 86 ? -1.004 5.972 21.516 1 98.63 86 VAL B CA 1
ATOM 3130 C C . VAL B 1 86 ? 0.444 5.705 21.111 1 98.63 86 VAL B C 1
ATOM 3132 O O . VAL B 1 86 ? 1.042 6.49 20.371 1 98.63 86 VAL B O 1
ATOM 3135 N N . THR B 1 87 ? 0.98 4.642 21.542 1 98.25 87 THR B N 1
ATOM 3136 C CA . THR B 1 87 ? 2.346 4.254 21.212 1 98.25 87 THR B CA 1
ATOM 3137 C C . THR B 1 87 ? 2.36 3.24 20.071 1 98.25 87 THR B C 1
ATOM 3139 O O . THR B 1 87 ? 1.679 2.215 20.137 1 98.25 87 THR B O 1
ATOM 3142 N N . LEU B 1 88 ? 3.125 3.547 19.046 1 97.11 88 LEU B N 1
ATOM 3143 C CA . LEU B 1 88 ? 3.232 2.644 17.905 1 97.11 88 LEU B CA 1
ATOM 3144 C C . LEU B 1 88 ? 4.584 1.938 17.896 1 97.11 88 LEU B C 1
ATOM 3146 O O . LEU B 1 88 ? 5.606 2.541 18.232 1 97.11 88 LEU B O 1
ATOM 3150 N N . GLU B 1 89 ? 4.527 0.697 17.585 1 93.7 89 GLU B N 1
ATOM 3151 C CA . GLU B 1 89 ? 5.737 -0.054 17.264 1 93.7 89 GLU B CA 1
ATOM 3152 C C . GLU B 1 89 ? 5.917 -0.191 15.755 1 93.7 89 GLU B C 1
ATOM 3154 O O . GLU B 1 89 ? 5.162 -0.909 15.097 1 93.7 89 GLU B O 1
ATOM 3159 N N . LEU B 1 90 ? 6.879 0.456 15.246 1 92.68 90 LEU B N 1
ATOM 3160 C CA . LEU B 1 90 ? 7.081 0.511 13.803 1 92.68 90 LEU B CA 1
ATOM 3161 C C . LEU B 1 90 ? 8.467 -0.004 13.428 1 92.68 90 LEU B C 1
ATOM 3163 O O . LEU B 1 90 ? 9.38 -0.001 14.257 1 92.68 90 LEU B O 1
ATOM 3167 N N . PRO B 1 91 ? 8.584 -0.448 12.207 1 87.57 91 PRO B N 1
ATOM 3168 C CA . PRO B 1 91 ? 9.891 -0.954 11.783 1 87.57 91 PRO B CA 1
ATOM 3169 C C . PRO B 1 91 ? 10.954 0.14 11.716 1 87.57 91 PRO B C 1
ATOM 3171 O O . PRO B 1 91 ? 10.638 1.295 11.418 1 87.57 91 PRO B O 1
ATOM 3174 N N . HIS B 1 92 ? 12.204 -0.305 11.93 1 88.64 92 HIS B N 1
ATOM 3175 C CA . HIS B 1 92 ? 13.346 0.599 11.852 1 88.64 92 HIS B CA 1
ATOM 3176 C C . HIS B 1 92 ? 14.163 0.346 10.59 1 88.64 92 HIS B C 1
ATOM 3178 O O . HIS B 1 92 ? 14.281 -0.796 10.139 1 88.64 92 HIS B O 1
ATOM 3184 N N . ARG B 1 93 ? 14.678 1.427 10.066 1 88.76 93 ARG B N 1
ATOM 3185 C CA . ARG B 1 93 ? 15.621 1.314 8.958 1 88.76 93 ARG B CA 1
ATOM 3186 C C . ARG B 1 93 ? 16.951 0.735 9.43 1 88.76 93 ARG B C 1
ATOM 3188 O O . ARG B 1 93 ? 17.247 0.739 10.626 1 88.76 93 ARG B O 1
ATOM 3195 N N . GLU B 1 94 ? 17.65 0.281 8.498 1 85.73 94 GLU B N 1
ATOM 3196 C CA . GLU B 1 94 ? 18.953 -0.285 8.835 1 85.73 94 GLU B CA 1
ATOM 3197 C C . GLU B 1 94 ? 19.843 0.748 9.52 1 85.73 94 GLU B C 1
ATOM 3199 O O . GLU B 1 94 ? 19.621 1.954 9.385 1 85.73 94 GLU B O 1
ATOM 3204 N N . GLU B 1 95 ? 20.859 0.327 10.178 1 84.26 95 GLU B N 1
ATOM 3205 C CA . GLU B 1 95 ? 21.702 1.131 11.058 1 84.26 95 GLU B CA 1
ATOM 3206 C C . GLU B 1 95 ? 22.425 2.226 10.279 1 84.26 95 GLU B C 1
ATOM 3208 O O . GLU B 1 95 ? 22.619 3.332 10.787 1 84.26 95 GLU B O 1
ATOM 3213 N N . ASN B 1 96 ? 22.728 1.954 9.102 1 85.76 96 ASN B N 1
ATOM 3214 C CA . ASN B 1 96 ? 23.551 2.892 8.346 1 85.76 96 ASN B CA 1
ATOM 3215 C C . ASN B 1 96 ? 22.697 3.918 7.607 1 85.76 96 ASN B C 1
ATOM 3217 O O . ASN B 1 96 ? 23.228 4.812 6.945 1 85.76 96 ASN B O 1
ATOM 3221 N N . TYR B 1 97 ? 21.486 3.855 7.8 1 89.84 97 TYR B N 1
ATOM 3222 C CA . TYR B 1 97 ? 20.636 4.828 7.124 1 89.84 97 TYR B CA 1
ATOM 3223 C C . TYR B 1 97 ? 20.738 6.196 7.786 1 89.84 97 TYR B C 1
ATOM 3225 O O . TYR B 1 97 ? 20.53 6.325 8.995 1 89.84 97 TYR B O 1
ATOM 3233 N N . ARG B 1 98 ? 20.951 7.252 7.082 1 89.63 98 ARG B N 1
ATOM 3234 C CA . ARG B 1 98 ? 21.334 8.571 7.575 1 89.63 98 ARG B CA 1
ATOM 3235 C C . ARG B 1 98 ? 20.135 9.304 8.168 1 89.63 98 ARG B C 1
ATOM 3237 O O . ARG B 1 98 ? 20.297 10.195 9.004 1 89.63 98 ARG B O 1
ATOM 3244 N N . TYR B 1 99 ? 18.911 8.975 7.748 1 91.42 99 TYR B N 1
ATOM 3245 C CA . TYR B 1 99 ? 17.726 9.723 8.154 1 91.42 99 TYR B CA 1
ATOM 3246 C C . TYR B 1 99 ? 16.753 8.832 8.916 1 91.42 99 TYR B C 1
ATOM 3248 O O . TYR B 1 99 ? 15.54 8.901 8.702 1 91.42 99 TYR B O 1
ATOM 3256 N N . LYS B 1 100 ? 17.283 8.032 9.839 1 90.93 100 LYS B N 1
ATOM 3257 C CA . LYS B 1 100 ? 16.473 7.054 10.56 1 90.93 100 LYS B CA 1
ATOM 3258 C C . LYS B 1 100 ? 15.36 7.738 11.349 1 90.93 100 LYS B C 1
ATOM 3260 O O . LYS B 1 100 ? 14.207 7.303 11.311 1 90.93 100 LYS B O 1
ATOM 3265 N N . GLN B 1 101 ? 15.672 8.814 12.003 1 89.9 101 GLN B N 1
ATOM 3266 C CA . GLN B 1 101 ? 14.691 9.494 12.842 1 89.9 101 GLN B CA 1
ATOM 3267 C C . GLN B 1 101 ? 13.61 10.161 11.996 1 89.9 101 GLN B C 1
ATOM 3269 O O . GLN B 1 101 ? 12.43 10.131 12.351 1 89.9 101 GLN B O 1
ATOM 3274 N N . ILE B 1 102 ? 14.01 10.801 10.967 1 92.37 102 ILE B N 1
ATOM 3275 C CA . ILE B 1 102 ? 13.051 11.448 10.077 1 92.37 102 ILE B CA 1
ATOM 3276 C C . ILE B 1 102 ? 12.143 10.396 9.445 1 92.37 102 ILE B C 1
ATOM 3278 O O . ILE B 1 102 ? 10.932 10.597 9.335 1 92.37 102 ILE B O 1
ATOM 3282 N N . TYR B 1 103 ? 12.811 9.311 9.042 1 94.63 103 TYR B N 1
ATOM 3283 C CA . TYR B 1 103 ? 12.043 8.217 8.459 1 94.63 103 TYR B CA 1
ATOM 3284 C C . TYR B 1 103 ? 10.997 7.701 9.439 1 94.63 103 TYR B C 1
ATOM 3286 O O . TYR B 1 103 ? 9.827 7.543 9.082 1 94.63 103 TYR B O 1
ATOM 3294 N N . LEU B 1 104 ? 11.394 7.511 10.645 1 95.08 104 LEU B N 1
ATOM 3295 C CA . LEU B 1 104 ? 10.482 7.029 11.677 1 95.08 104 LEU B CA 1
ATOM 3296 C C . LEU B 1 104 ? 9.373 8.043 11.94 1 95.08 104 LEU B C 1
ATOM 3298 O O . LEU B 1 104 ? 8.216 7.666 12.14 1 95.08 104 LEU B O 1
ATOM 3302 N N . SER B 1 105 ? 9.702 9.256 11.942 1 95.01 105 SER B N 1
ATOM 3303 C CA . SER B 1 105 ? 8.722 10.318 12.147 1 95.01 105 SER B CA 1
ATOM 3304 C C . SER B 1 105 ? 7.64 10.286 11.074 1 95.01 105 SER B C 1
ATOM 3306 O O . SER B 1 105 ? 6.458 10.471 11.371 1 95.01 105 SER B O 1
ATOM 3308 N N . ARG B 1 106 ? 8.085 10.035 9.856 1 96.77 106 ARG B N 1
ATOM 3309 C CA . ARG B 1 106 ? 7.11 9.951 8.773 1 96.77 106 ARG B CA 1
ATOM 3310 C C . ARG B 1 106 ? 6.228 8.716 8.925 1 96.77 106 ARG B C 1
ATOM 3312 O O . ARG B 1 106 ? 5.024 8.772 8.668 1 96.77 106 ARG B O 1
ATOM 3319 N N . LEU B 1 107 ? 6.824 7.635 9.37 1 97.52 107 LEU B N 1
ATOM 3320 C CA . LEU B 1 107 ? 6.024 6.435 9.588 1 97.52 107 LEU B CA 1
ATOM 3321 C C . LEU B 1 107 ? 4.951 6.681 10.643 1 97.52 107 LEU B C 1
ATOM 3323 O O . LEU B 1 107 ? 3.804 6.259 10.478 1 97.52 107 LEU B O 1
ATOM 3327 N N . VAL B 1 108 ? 5.292 7.33 11.674 1 97.9 108 VAL B N 1
ATOM 3328 C CA . VAL B 1 108 ? 4.334 7.652 12.727 1 97.9 108 VAL B CA 1
ATOM 3329 C C . VAL B 1 108 ? 3.233 8.549 12.167 1 97.9 108 VAL B C 1
ATOM 3331 O O . VAL B 1 108 ? 2.046 8.298 12.389 1 97.9 108 VAL B O 1
ATOM 3334 N N . LYS B 1 109 ? 3.615 9.531 11.483 1 97.89 109 LYS B N 1
ATOM 3335 C CA . LYS B 1 109 ? 2.676 10.488 10.904 1 97.89 109 LYS B CA 1
ATOM 3336 C C . LYS B 1 109 ? 1.669 9.789 9.996 1 97.89 109 LYS B C 1
ATOM 3338 O O . LYS B 1 109 ? 0.47 10.068 10.059 1 97.89 109 LYS B O 1
ATOM 3343 N N . LEU B 1 110 ? 2.103 8.902 9.159 1 98.46 110 LEU B N 1
ATOM 3344 C CA . LEU B 1 110 ? 1.271 8.238 8.161 1 98.46 110 LEU B CA 1
ATOM 3345 C C . LEU B 1 110 ? 0.304 7.262 8.822 1 98.46 110 LEU B C 1
ATOM 3347 O O . LEU B 1 110 ? -0.694 6.863 8.217 1 98.46 110 LEU B O 1
ATOM 3351 N N . ASN B 1 111 ? 0.55 6.876 10.038 1 98.33 111 ASN B N 1
ATOM 3352 C CA . ASN B 1 111 ? -0.321 5.963 10.771 1 98.33 111 ASN B CA 1
ATOM 3353 C C . ASN B 1 111 ? -1.223 6.712 11.748 1 98.33 111 ASN B C 1
ATOM 3355 O O . ASN B 1 111 ? -2.184 6.145 12.271 1 98.33 111 ASN B O 1
ATOM 3359 N N . ALA B 1 112 ? -0.942 7.928 11.97 1 98.75 112 ALA B N 1
ATOM 3360 C CA . ALA B 1 112 ? -1.511 8.668 13.094 1 98.75 112 ALA B CA 1
ATOM 3361 C C . ALA B 1 112 ? -3.019 8.833 12.934 1 98.75 112 ALA B C 1
ATOM 3363 O O . ALA B 1 112 ? -3.778 8.602 13.879 1 98.75 112 ALA B O 1
ATOM 3364 N N . PRO B 1 113 ? -3.506 9.163 11.741 1 98.77 113 PRO B N 1
ATOM 3365 C CA . PRO B 1 113 ? -4.946 9.396 11.61 1 98.77 113 PRO B CA 1
ATOM 3366 C C . PRO B 1 113 ? -5.776 8.157 11.934 1 98.77 113 PRO B C 1
ATOM 3368 O O . PRO B 1 113 ? -6.921 8.275 12.379 1 98.77 113 PRO B O 1
ATOM 3371 N N . LEU B 1 114 ? -5.223 7.006 11.733 1 98.51 114 LEU B N 1
ATOM 3372 C CA . LEU B 1 114 ? -5.947 5.759 11.953 1 98.51 114 LEU B CA 1
ATOM 3373 C C . LEU B 1 114 ? -6.173 5.517 13.442 1 98.51 114 LEU B C 1
ATOM 3375 O O . LEU B 1 114 ? -6.949 4.637 13.821 1 98.51 114 LEU B O 1
ATOM 3379 N N . GLN B 1 115 ? -5.521 6.262 14.289 1 98.74 115 GLN B N 1
ATOM 3380 C CA . GLN B 1 115 ? -5.623 6.074 15.732 1 98.74 115 GLN B CA 1
ATOM 3381 C C . GLN B 1 115 ? -6.758 6.91 16.317 1 98.74 115 GLN B C 1
ATOM 3383 O O . GLN B 1 115 ? -7.056 6.814 17.509 1 98.74 115 GLN B O 1
ATOM 3388 N N . ALA B 1 116 ? -7.38 7.754 15.519 1 98.73 116 ALA B N 1
ATOM 3389 C CA . ALA B 1 116 ? -8.493 8.584 15.973 1 98.73 116 ALA B CA 1
ATOM 3390 C C . ALA B 1 116 ? -9.777 7.767 16.083 1 98.73 116 ALA B C 1
ATOM 3392 O O . ALA B 1 116 ? -9.945 6.764 15.385 1 98.73 116 ALA B O 1
ATOM 3393 N N . ARG B 1 117 ? -10.694 8.19 16.869 1 98.26 117 ARG B N 1
ATOM 3394 C CA . ARG B 1 117 ? -11.962 7.496 17.07 1 98.26 117 ARG B CA 1
ATOM 3395 C C . ARG B 1 117 ? -13.106 8.236 16.384 1 98.26 117 ARG B C 1
ATOM 3397 O O . ARG B 1 117 ? -14.157 7.651 16.114 1 98.26 117 ARG B O 1
ATOM 3404 N N . GLY B 1 118 ? -12.943 9.502 16.147 1 97.94 118 GLY B N 1
ATOM 3405 C CA . GLY B 1 118 ? -13.995 10.308 15.548 1 97.94 118 GLY B CA 1
ATOM 3406 C C . GLY B 1 118 ? -14.11 10.119 14.048 1 97.94 118 GLY B C 1
ATOM 3407 O O . GLY B 1 118 ? -13.258 9.477 13.43 1 97.94 118 GLY B O 1
ATOM 3408 N N . GLU B 1 119 ? -15.124 10.738 13.455 1 98.13 119 GLU B N 1
ATOM 3409 C CA . GLU B 1 119 ? -15.385 10.627 12.023 1 98.13 119 GLU B CA 1
ATOM 3410 C C . GLU B 1 119 ? -14.686 11.74 11.247 1 98.13 119 GLU B C 1
ATOM 3412 O O . GLU B 1 119 ? -14.307 11.552 10.089 1 98.13 119 GLU B O 1
ATOM 3417 N N . GLY B 1 120 ? -14.658 12.901 11.808 1 98.63 120 GLY B N 1
ATOM 3418 C CA . GLY B 1 120 ? -13.873 14.004 11.277 1 98.63 120 GLY B CA 1
ATOM 3419 C C . GLY B 1 120 ? -12.53 14.166 11.963 1 98.63 120 GLY B C 1
ATOM 3420 O O . GLY B 1 120 ? -12.468 14.539 13.137 1 98.63 120 GLY B O 1
ATOM 3421 N N . ILE B 1 121 ? -11.45 13.915 11.243 1 98.88 121 ILE B N 1
ATOM 3422 C CA . ILE B 1 121 ? -10.133 13.802 11.862 1 98.88 121 ILE B CA 1
ATOM 3423 C C . ILE B 1 121 ? -9.195 14.852 11.273 1 98.88 121 ILE B C 1
ATOM 3425 O O . ILE B 1 121 ? -9.064 14.963 10.052 1 98.88 121 ILE B O 1
ATOM 3429 N N . LEU B 1 122 ? -8.586 15.633 12.093 1 98.91 122 LEU B N 1
ATOM 3430 C CA . LEU B 1 122 ? -7.545 16.587 11.727 1 98.91 122 LEU B CA 1
ATOM 3431 C C . LEU B 1 122 ? -6.184 16.13 12.24 1 98.91 122 LEU B C 1
ATOM 3433 O O . LEU B 1 122 ? -6.011 15.91 13.441 1 98.91 122 LEU B O 1
ATOM 3437 N N . MET B 1 123 ? -5.278 15.899 11.38 1 98.91 123 MET B N 1
ATOM 3438 C CA . MET B 1 123 ? -3.888 15.668 11.763 1 98.91 123 MET B CA 1
ATOM 3439 C C . MET B 1 123 ? -3.079 16.958 11.678 1 98.91 123 MET B C 1
ATOM 3441 O O . MET B 1 123 ? -3.088 17.635 10.649 1 98.91 123 MET B O 1
ATOM 3445 N N . ILE B 1 124 ? -2.377 17.283 12.683 1 98.66 124 ILE B N 1
ATOM 3446 C CA . ILE B 1 124 ? -1.484 18.436 12.677 1 98.66 124 ILE B CA 1
ATOM 3447 C C . ILE B 1 124 ? -0.078 18.002 13.085 1 98.66 124 ILE B C 1
ATOM 3449 O O . ILE B 1 124 ? 0.086 17.073 13.88 1 98.66 124 ILE B O 1
ATOM 3453 N N . ASP B 1 125 ? 0.934 18.628 12.525 1 96.2 125 ASP B N 1
ATOM 3454 C CA . ASP B 1 125 ? 2.301 18.38 12.972 1 96.2 125 ASP B CA 1
ATOM 3455 C C . ASP B 1 125 ? 2.474 18.749 14.444 1 96.2 125 ASP B C 1
ATOM 3457 O O . ASP B 1 125 ? 1.739 19.589 14.969 1 96.2 125 ASP B O 1
ATOM 3461 N N . SER B 1 126 ? 3.454 18.146 15.046 1 94.46 126 SER B N 1
ATOM 3462 C CA . SER B 1 126 ? 3.653 18.352 16.477 1 94.46 126 SER B CA 1
ATOM 3463 C C . SER B 1 126 ? 4.057 19.792 16.777 1 94.46 126 SER B C 1
ATOM 3465 O O . SER B 1 126 ? 3.923 20.256 17.911 1 94.46 126 SER B O 1
ATOM 3467 N N . ASP B 1 127 ? 4.549 20.528 15.81 1 93.32 127 ASP B N 1
ATOM 3468 C CA . ASP B 1 127 ? 4.945 21.916 16.03 1 93.32 127 ASP B CA 1
ATOM 3469 C C . ASP B 1 127 ? 3.884 22.879 15.503 1 93.32 127 ASP B C 1
ATOM 3471 O O . ASP B 1 127 ? 4.186 24.031 15.186 1 93.32 127 ASP B O 1
ATOM 3475 N N . LEU B 1 128 ? 2.719 22.397 15.252 1 97.02 128 LEU B N 1
ATOM 3476 C CA . LEU B 1 128 ? 1.594 23.261 14.91 1 97.02 128 LEU B CA 1
ATOM 3477 C C . LEU B 1 128 ? 0.641 23.406 16.091 1 97.02 128 LEU B C 1
ATOM 3479 O O . LEU B 1 128 ? 0.167 22.407 16.638 1 97.02 128 LEU B O 1
ATOM 3483 N N . ASN B 1 129 ? 0.327 24.6 16.509 1 98.39 129 ASN B N 1
ATOM 3484 C CA . ASN B 1 129 ? -0.579 24.889 17.615 1 98.39 129 ASN B CA 1
ATOM 3485 C C . ASN B 1 129 ? -1.896 25.48 17.122 1 98.39 129 ASN B C 1
ATOM 3487 O O . ASN B 1 129 ? -1.901 26.464 16.38 1 98.39 129 ASN B O 1
ATOM 3491 N N . LEU B 1 130 ? -2.98 24.884 17.494 1 98.74 130 LEU B N 1
ATOM 3492 C CA . LEU B 1 130 ? -4.29 25.457 17.202 1 98.74 130 LEU B CA 1
ATOM 3493 C C . LEU B 1 130 ? -4.57 26.658 18.1 1 98.74 130 LEU B C 1
ATOM 3495 O O . LEU B 1 130 ? -4.51 26.548 19.327 1 98.74 130 LEU B O 1
ATOM 3499 N N . LEU B 1 131 ? -4.881 27.735 17.472 1 98.59 131 LEU B N 1
ATOM 3500 C CA . LEU B 1 131 ? -5.164 28.945 18.236 1 98.59 131 LEU B CA 1
ATOM 3501 C C . LEU B 1 131 ? -6.658 29.253 18.231 1 98.59 131 LEU B C 1
ATOM 3503 O O . LEU B 1 131 ? -7.116 30.134 18.963 1 98.59 131 LEU B O 1
ATOM 3507 N N . GLN B 1 132 ? -7.396 28.578 17.402 1 97.77 132 GLN B N 1
ATOM 3508 C CA . GLN B 1 132 ? -8.851 28.648 17.317 1 97.77 132 GLN B CA 1
ATOM 3509 C C . GLN B 1 132 ? -9.447 27.289 16.963 1 97.77 132 GLN B C 1
ATOM 3511 O O . GLN B 1 132 ? -8.758 26.426 16.415 1 97.77 132 GLN B O 1
ATOM 3516 N N . MET B 1 133 ? -10.734 27.104 17.222 1 97.74 133 MET B N 1
ATOM 3517 C CA . MET B 1 133 ? -11.46 25.913 16.791 1 97.74 133 MET B CA 1
ATOM 3518 C C . MET B 1 133 ? -11.561 25.857 15.27 1 97.74 133 MET B C 1
ATOM 3520 O O . MET B 1 133 ? -12.013 26.813 14.638 1 97.74 133 MET B O 1
ATOM 3524 N N . PRO B 1 134 ? -11.006 24.797 14.677 1 96.17 134 PRO B N 1
ATOM 3525 C CA . PRO B 1 134 ? -11.256 24.656 13.24 1 96.17 134 PRO B CA 1
ATOM 3526 C C . PRO B 1 134 ? -12.742 24.534 12.909 1 96.17 134 PRO B C 1
ATOM 3528 O O . PRO B 1 134 ? -13.377 23.538 13.264 1 96.17 134 PRO B O 1
ATOM 3531 N N . ARG B 1 135 ? -13.277 25.523 12.265 1 94.59 135 ARG B N 1
ATOM 3532 C CA . ARG B 1 135 ? -14.706 25.551 11.972 1 94.59 135 ARG B CA 1
ATOM 3533 C C . ARG B 1 135 ? -14.973 25.207 10.511 1 94.59 135 ARG B C 1
ATOM 3535 O O . ARG B 1 135 ? -15.266 26.091 9.703 1 94.59 135 ARG B O 1
ATOM 3542 N N . PHE B 1 136 ? -14.874 24.012 10.144 1 96.56 136 PHE B N 1
ATOM 3543 C CA . PHE B 1 136 ? -15.213 23.48 8.83 1 96.56 136 PHE B CA 1
ATOM 3544 C C . PHE B 1 136 ? -15.664 22.028 8.933 1 96.56 136 PHE B C 1
ATOM 3546 O O . PHE B 1 136 ? -15.527 21.404 9.988 1 96.56 136 PHE B O 1
ATOM 3553 N N . GLN B 1 137 ? -16.284 21.614 7.953 1 97.1 137 GLN B N 1
ATOM 3554 C CA . GLN B 1 137 ? -16.749 20.234 7.862 1 97.1 137 GLN B CA 1
ATOM 3555 C C . GLN B 1 137 ? -16.014 19.477 6.759 1 97.1 137 GLN B C 1
ATOM 3557 O O . GLN B 1 137 ? -15.506 20.085 5.815 1 97.1 137 GLN B O 1
ATOM 3562 N N . VAL B 1 138 ? -15.903 18.188 6.939 1 97.97 138 VAL B N 1
ATOM 3563 C CA . VAL B 1 138 ? -15.17 17.386 5.966 1 97.97 138 VAL B CA 1
ATOM 3564 C C . VAL B 1 138 ? -16.114 16.385 5.303 1 97.97 138 VAL B C 1
ATOM 3566 O O . VAL B 1 138 ? -17.032 15.869 5.946 1 97.97 138 VAL B O 1
ATOM 3569 N N . ASP B 1 139 ? -15.876 16.143 4.032 1 97.69 139 ASP B N 1
ATOM 3570 C CA . ASP B 1 139 ? -16.633 15.183 3.235 1 97.69 139 ASP B CA 1
ATOM 3571 C C . ASP B 1 139 ? -15.768 13.984 2.853 1 97.69 139 ASP B C 1
ATOM 3573 O O . ASP B 1 139 ? -14.541 14.092 2.79 1 97.69 139 ASP B O 1
ATOM 3577 N N . GLU B 1 140 ? -16.465 12.892 2.57 1 95.86 140 GLU B N 1
ATOM 3578 C CA . GLU B 1 140 ? -15.765 11.714 2.067 1 95.86 140 GLU B CA 1
ATOM 3579 C C . GLU B 1 140 ? -15.128 11.989 0.708 1 95.86 140 GLU B C 1
ATOM 3581 O O . GLU B 1 140 ? -15.709 12.689 -0.125 1 95.86 140 GLU B O 1
ATOM 3586 N N . GLY B 1 141 ? -13.956 11.464 0.537 1 95.84 141 GLY B N 1
ATOM 3587 C CA . GLY B 1 141 ? -13.292 11.604 -0.75 1 95.84 141 GLY B CA 1
ATOM 3588 C C . GLY B 1 141 ? -12.59 12.938 -0.917 1 95.84 141 GLY B C 1
ATOM 3589 O O . GLY B 1 141 ? -12.218 13.315 -2.03 1 95.84 141 GLY B O 1
ATOM 3590 N N . HIS B 1 142 ? -12.431 13.705 0.206 1 97.89 142 HIS B N 1
ATOM 3591 C CA . HIS B 1 142 ? -11.758 14.999 0.201 1 97.89 142 HIS B CA 1
ATOM 3592 C C . HIS B 1 142 ? -10.633 15.039 1.23 1 97.89 142 HIS B C 1
ATOM 3594 O O . HIS B 1 142 ? -10.712 14.379 2.268 1 97.89 142 HIS B O 1
ATOM 3600 N N . ILE B 1 143 ? -9.665 15.773 0.866 1 98.59 143 ILE B N 1
ATOM 3601 C CA . ILE B 1 143 ? -8.63 16.144 1.824 1 98.59 143 ILE B CA 1
ATOM 3602 C C . ILE B 1 143 ? -8.595 17.663 1.983 1 98.59 143 ILE B C 1
ATOM 3604 O O . ILE B 1 143 ? -8.574 18.397 0.992 1 98.59 143 ILE B O 1
ATOM 3608 N N . TYR B 1 144 ? -8.616 18.142 3.19 1 98.67 144 TYR B N 1
ATOM 3609 C CA . TYR B 1 144 ? -8.641 19.569 3.494 1 98.67 144 TYR B CA 1
ATOM 3610 C C . TYR B 1 144 ? -7.304 20.029 4.062 1 98.67 144 TYR B C 1
ATOM 3612 O O . TYR B 1 144 ? -6.751 19.391 4.961 1 98.67 144 TYR B O 1
ATOM 3620 N N . SER B 1 145 ? -6.785 21.084 3.537 1 98.33 145 SER B N 1
ATOM 3621 C CA . SER B 1 145 ? -5.47 21.563 3.949 1 98.33 145 SER B CA 1
ATOM 3622 C C . SER B 1 145 ? -5.245 23.006 3.51 1 98.33 145 SER B C 1
ATOM 3624 O O . SER B 1 145 ? -6.177 23.677 3.065 1 98.33 145 SER B O 1
ATOM 3626 N N . SER B 1 146 ? -4.077 23.56 3.844 1 97.71 146 SER B N 1
ATOM 3627 C CA . SER B 1 146 ? -3.52 24.722 3.158 1 97.71 146 SER B CA 1
ATOM 3628 C C . SER B 1 146 ? -2.607 24.301 2.011 1 97.71 146 SER B C 1
ATOM 3630 O O . SER B 1 146 ? -2.283 23.12 1.87 1 97.71 146 SER B O 1
ATOM 3632 N N . PHE B 1 147 ? -2.31 25.224 1.2 1 97.65 147 PHE B N 1
ATOM 3633 C CA . PHE B 1 147 ? -1.483 24.922 0.038 1 97.65 147 PHE B CA 1
ATOM 3634 C C . PHE B 1 147 ? -0.236 25.797 0.019 1 97.65 147 PHE B C 1
ATOM 3636 O O . PHE B 1 147 ? -0.248 26.916 0.536 1 97.65 147 PHE B O 1
ATOM 3643 N N . ARG B 1 148 ? 0.786 25.241 -0.448 1 95.65 148 ARG B N 1
ATOM 3644 C CA . ARG B 1 148 ? 2.06 25.936 -0.601 1 95.65 148 ARG B CA 1
ATOM 3645 C C . ARG B 1 148 ? 2.587 25.807 -2.026 1 95.65 148 ARG B C 1
ATOM 3647 O O . ARG B 1 148 ? 2.092 24.99 -2.805 1 95.65 148 ARG B O 1
ATOM 3654 N N . GLN B 1 149 ? 3.53 26.648 -2.311 1 95.77 149 GLN B N 1
ATOM 3655 C CA . GLN B 1 149 ? 4.109 26.642 -3.651 1 95.77 149 GLN B CA 1
ATOM 3656 C C . GLN B 1 149 ? 5.378 25.797 -3.697 1 95.77 149 GLN B C 1
ATOM 3658 O O . GLN B 1 149 ? 6.227 25.892 -2.808 1 95.77 149 GLN B O 1
ATOM 3663 N N . GLY B 1 150 ? 5.452 24.945 -4.648 1 95.41 150 GLY B N 1
ATOM 3664 C CA . GLY B 1 150 ? 6.58 24.06 -4.887 1 95.41 150 GLY B CA 1
ATOM 3665 C C . GLY B 1 150 ? 6.178 22.731 -5.497 1 95.41 150 GLY B C 1
ATOM 3666 O O . GLY B 1 150 ? 5.247 22.079 -5.018 1 95.41 150 GLY B O 1
ATOM 3667 N N . LYS B 1 151 ? 6.865 22.439 -6.523 1 96.44 151 LYS B N 1
ATOM 3668 C CA . LYS B 1 151 ? 6.582 21.148 -7.144 1 96.44 151 LYS B CA 1
ATOM 3669 C C . LYS B 1 151 ? 7.185 20.004 -6.335 1 96.44 151 LYS B C 1
ATOM 3671 O O . LYS B 1 151 ? 8.4 19.955 -6.128 1 96.44 151 LYS B O 1
ATOM 3676 N N . MET B 1 152 ? 6.375 19.072 -5.976 1 96.52 152 MET B N 1
ATOM 3677 C CA . MET B 1 152 ? 6.849 18.002 -5.104 1 96.52 152 MET B CA 1
ATOM 3678 C C . MET B 1 152 ? 7.816 17.084 -5.844 1 96.52 152 MET B C 1
ATOM 3680 O O . MET B 1 152 ? 8.699 16.481 -5.23 1 96.52 152 MET B O 1
ATOM 3684 N N . ILE B 1 153 ? 7.736 17.066 -7.155 1 96.58 153 ILE B N 1
ATOM 3685 C CA . ILE B 1 153 ? 8.591 16.203 -7.963 1 96.58 153 ILE B CA 1
ATOM 3686 C C . ILE B 1 153 ? 10.044 16.657 -7.842 1 96.58 153 ILE B C 1
ATOM 3688 O O . ILE B 1 153 ? 10.965 15.903 -8.163 1 96.58 153 ILE B O 1
ATOM 3692 N N . ALA B 1 154 ? 10.261 17.888 -7.416 1 94.83 154 ALA B N 1
ATOM 3693 C CA . ALA B 1 154 ? 11.605 18.436 -7.253 1 94.83 154 ALA B CA 1
ATOM 3694 C C . ALA B 1 154 ? 12.406 17.629 -6.234 1 94.83 154 ALA B C 1
ATOM 3696 O O . ALA B 1 154 ? 13.639 17.639 -6.257 1 94.83 154 ALA B O 1
ATOM 3697 N N . LYS B 1 155 ? 11.71 16.921 -5.378 1 93.16 155 LYS B N 1
ATOM 3698 C CA . LYS B 1 155 ? 12.373 16.1 -4.369 1 93.16 155 LYS B CA 1
ATOM 3699 C C . LYS B 1 155 ? 13.165 14.967 -5.015 1 93.16 155 LYS B C 1
ATOM 3701 O O . LYS B 1 155 ? 14.029 14.364 -4.376 1 93.16 155 LYS B O 1
ATOM 3706 N N . LEU B 1 156 ? 12.827 14.617 -6.216 1 93.35 156 LEU B N 1
ATOM 3707 C CA . LEU B 1 156 ? 13.512 13.535 -6.914 1 93.35 156 LEU B CA 1
ATOM 3708 C C . LEU B 1 156 ? 14.52 14.088 -7.917 1 93.35 156 LEU B C 1
ATOM 3710 O O . LEU B 1 156 ? 15.072 13.339 -8.726 1 93.35 156 LEU B O 1
ATOM 3714 N N . GLU B 1 157 ? 14.679 15.353 -7.905 1 90.29 157 GLU B N 1
ATOM 3715 C CA . GLU B 1 157 ? 15.636 15.962 -8.824 1 90.29 157 GLU B CA 1
ATOM 3716 C C . GLU B 1 157 ? 17.04 15.406 -8.608 1 90.29 157 GLU B C 1
ATOM 3718 O O . GLU B 1 157 ? 17.513 15.322 -7.472 1 90.29 157 GLU B O 1
ATOM 3723 N N . GLY B 1 158 ? 17.699 15.028 -9.668 1 88.16 158 GLY B N 1
ATOM 3724 C CA . GLY B 1 158 ? 19.062 14.527 -9.593 1 88.16 158 GLY B CA 1
ATOM 3725 C C . GLY B 1 158 ? 19.136 13.031 -9.353 1 88.16 158 GLY B C 1
ATOM 3726 O O . GLY B 1 158 ? 20.207 12.431 -9.468 1 88.16 158 GLY B O 1
ATOM 3727 N N . ALA B 1 159 ? 18.006 12.443 -8.914 1 90.15 159 ALA B N 1
ATOM 3728 C CA . ALA B 1 159 ? 18.001 10.997 -8.71 1 90.15 159 ALA B CA 1
ATOM 3729 C C . ALA B 1 159 ? 18.159 10.256 -10.035 1 90.15 159 ALA B C 1
ATOM 3731 O O . ALA B 1 159 ? 17.659 10.706 -11.068 1 90.15 159 ALA B O 1
ATOM 3732 N N . PRO B 1 160 ? 18.936 9.168 -10.017 1 90.67 160 PRO B N 1
ATOM 3733 C CA . PRO B 1 160 ? 18.963 8.348 -11.231 1 90.67 160 PRO B CA 1
ATOM 3734 C C . PRO B 1 160 ? 17.566 7.983 -11.728 1 90.67 160 PRO B C 1
ATOM 3736 O O . PRO B 1 160 ? 16.699 7.617 -10.93 1 90.67 160 PRO B O 1
ATOM 3739 N N . VAL B 1 161 ? 17.361 8.073 -12.944 1 89.19 161 VAL B N 1
ATOM 3740 C CA . VAL B 1 161 ? 16.056 7.888 -13.571 1 89.19 161 VAL B CA 1
ATOM 3741 C C . VAL B 1 161 ? 15.507 6.506 -13.224 1 89.19 161 VAL B C 1
ATOM 3743 O O . VAL B 1 161 ? 14.309 6.35 -12.978 1 89.19 161 VAL B O 1
ATOM 3746 N N . ASP B 1 162 ? 16.369 5.55 -13.134 1 88.38 162 ASP B N 1
ATOM 3747 C CA . ASP B 1 162 ? 15.951 4.17 -12.911 1 88.38 162 ASP B CA 1
ATOM 3748 C C . ASP B 1 162 ? 15.477 3.965 -11.474 1 88.38 162 ASP B C 1
ATOM 3750 O O . ASP B 1 162 ? 14.821 2.967 -11.167 1 88.38 162 ASP B O 1
ATOM 3754 N N . ASN B 1 163 ? 15.807 4.905 -10.632 1 91.76 163 ASN B N 1
ATOM 3755 C CA . ASN B 1 163 ? 15.423 4.789 -9.229 1 91.76 163 ASN B CA 1
ATOM 3756 C C . ASN B 1 163 ? 14.08 5.461 -8.958 1 91.76 163 ASN B C 1
ATOM 3758 O O . ASN B 1 163 ? 13.476 5.247 -7.906 1 91.76 163 ASN B O 1
ATOM 3762 N N . VAL B 1 164 ? 13.672 6.276 -9.904 1 94.09 164 VAL B N 1
ATOM 3763 C CA . VAL B 1 164 ? 12.412 6.988 -9.714 1 94.09 164 VAL B CA 1
ATOM 3764 C C . VAL B 1 164 ? 11.241 6.041 -9.963 1 94.09 164 VAL B C 1
ATOM 3766 O O . VAL B 1 164 ? 11.109 5.478 -11.052 1 94.09 164 VAL B O 1
ATOM 3769 N N . PRO B 1 165 ? 10.457 5.829 -8.937 1 95.37 165 PRO B N 1
ATOM 3770 C CA . PRO B 1 165 ? 9.304 4.953 -9.158 1 95.37 165 PRO B CA 1
ATOM 3771 C C . PRO B 1 165 ? 8.46 5.38 -10.357 1 95.37 165 PRO B C 1
ATOM 3773 O O . PRO B 1 165 ? 8.192 6.571 -10.535 1 95.37 165 PRO B O 1
ATOM 3776 N N . ALA B 1 166 ? 7.976 4.49 -11.122 1 94.72 166 ALA B N 1
ATOM 3777 C CA . ALA B 1 166 ? 7.315 4.714 -12.404 1 94.72 166 ALA B CA 1
ATOM 3778 C C . ALA B 1 166 ? 5.969 5.408 -12.214 1 94.72 166 ALA B C 1
ATOM 3780 O O . ALA B 1 166 ? 5.527 6.166 -13.08 1 94.72 166 ALA B O 1
ATOM 3781 N N . TYR B 1 167 ? 5.389 5.181 -11.078 1 94.95 167 TYR B N 1
ATOM 3782 C CA . TYR B 1 167 ? 4.041 5.709 -10.901 1 94.95 167 TYR B CA 1
ATOM 3783 C C . TYR B 1 167 ? 4.062 7.227 -10.768 1 94.95 167 TYR B C 1
ATOM 3785 O O . TYR B 1 167 ? 3.018 7.879 -10.848 1 94.95 167 TYR B O 1
ATOM 3793 N N . TYR B 1 168 ? 5.166 7.878 -10.599 1 95.89 168 TYR B N 1
ATOM 3794 C CA . TYR B 1 168 ? 5.222 9.335 -10.576 1 95.89 168 TYR B CA 1
ATOM 3795 C C . TYR B 1 168 ? 5.08 9.909 -11.98 1 95.89 168 TYR B C 1
ATOM 3797 O O . TYR B 1 168 ? 4.645 11.05 -12.15 1 95.89 168 TYR B O 1
ATOM 3805 N N . LYS B 1 169 ? 5.461 9.172 -12.964 1 90.46 169 LYS B N 1
ATOM 3806 C CA . LYS B 1 169 ? 5.454 9.65 -14.343 1 90.46 169 LYS B CA 1
ATOM 3807 C C . LYS B 1 169 ? 4.032 9.92 -14.824 1 90.46 169 LYS B C 1
ATOM 3809 O O . LYS B 1 169 ? 3.801 10.838 -15.615 1 90.46 169 LYS B O 1
ATOM 3814 N N . ASP B 1 170 ? 3.096 9.167 -14.297 1 85.58 170 ASP B N 1
ATOM 3815 C CA . ASP B 1 170 ? 1.739 9.24 -14.832 1 85.58 170 ASP B CA 1
ATOM 3816 C C . ASP B 1 170 ? 0.824 10.034 -13.903 1 85.58 170 ASP B C 1
ATOM 3818 O O . ASP B 1 170 ? -0.4 9.995 -14.046 1 85.58 170 ASP B O 1
ATOM 3822 N N . THR B 1 171 ? 1.403 10.676 -12.984 1 93.96 171 THR B N 1
ATOM 3823 C CA . THR B 1 171 ? 0.614 11.498 -12.073 1 93.96 171 THR B CA 1
ATOM 3824 C C . THR B 1 171 ? 0.721 12.974 -12.445 1 93.96 171 THR B C 1
ATOM 3826 O O . THR B 1 171 ? 1.581 13.358 -13.24 1 93.96 171 THR B O 1
ATOM 3829 N N . VAL B 1 172 ? -0.148 13.773 -12.029 1 96.51 172 VAL B N 1
ATOM 3830 C CA . VAL B 1 172 ? -0.225 15.189 -12.372 1 96.51 172 VAL B CA 1
ATOM 3831 C C . VAL B 1 172 ? 0.222 16.035 -11.182 1 96.51 172 VAL B C 1
ATOM 3833 O O . VAL B 1 172 ? 1.089 16.902 -11.319 1 96.51 172 VAL B O 1
ATOM 3836 N N . ARG B 1 173 ? -0.111 15.811 -10.002 1 97.84 173 ARG B N 1
ATOM 3837 C CA . ARG B 1 173 ? -0.009 16.708 -8.856 1 97.84 173 ARG B CA 1
ATOM 3838 C C . ARG B 1 173 ? 1.438 16.847 -8.396 1 97.84 173 ARG B C 1
ATOM 3840 O O . ARG B 1 173 ? 1.866 17.931 -7.996 1 97.84 173 ARG B O 1
ATOM 3847 N N . PRO B 1 174 ? 2.213 15.751 -8.486 1 97.88 174 PRO B N 1
ATOM 3848 C CA . PRO B 1 174 ? 3.615 15.98 -8.131 1 97.88 174 PRO B CA 1
ATOM 3849 C C . PRO B 1 174 ? 4.268 17.071 -8.976 1 97.88 174 PRO B C 1
ATOM 3851 O O . PRO B 1 174 ? 5.252 17.681 -8.551 1 97.88 174 PRO B O 1
ATOM 3854 N N . TYR B 1 175 ? 3.669 17.42 -10.13 1 97.2 175 TYR B N 1
ATOM 3855 C CA . TYR B 1 175 ? 4.304 18.315 -11.09 1 97.2 175 TYR B CA 1
ATOM 3856 C C . TYR B 1 175 ? 3.658 19.695 -11.06 1 97.2 175 TYR B C 1
ATOM 3858 O O . TYR B 1 175 ? 4.057 20.591 -11.808 1 97.2 175 TYR B O 1
ATOM 3866 N N . ILE B 1 176 ? 2.738 19.869 -10.289 1 96.77 176 ILE B N 1
ATOM 3867 C CA . ILE B 1 176 ? 2.112 21.185 -10.215 1 96.77 176 ILE B CA 1
ATOM 3868 C C . ILE B 1 176 ? 2.708 21.975 -9.052 1 96.77 176 ILE B C 1
ATOM 3870 O O . ILE B 1 176 ? 3.183 21.391 -8.075 1 96.77 176 ILE B O 1
ATOM 3874 N N . VAL B 1 177 ? 2.642 23.228 -9.097 1 97.13 177 VAL B N 1
ATOM 3875 C CA . VAL B 1 177 ? 3.351 24.124 -8.19 1 97.13 177 VAL B CA 1
ATOM 3876 C C . VAL B 1 177 ? 2.634 24.168 -6.842 1 97.13 177 VAL B C 1
ATOM 3878 O O . VAL B 1 177 ? 3.278 24.185 -5.79 1 97.13 177 VAL B O 1
ATOM 3881 N N . ASP B 1 178 ? 1.259 24.207 -6.849 1 96.62 178 ASP B N 1
ATOM 3882 C CA . ASP B 1 178 ? 0.511 24.203 -5.595 1 96.62 178 ASP B CA 1
ATOM 3883 C C . ASP B 1 178 ? 0.438 22.796 -5.005 1 96.62 178 ASP B C 1
ATOM 3885 O O . ASP B 1 178 ? -0.034 21.866 -5.661 1 96.62 178 ASP B O 1
ATOM 3889 N N . HIS B 1 179 ? 0.92 22.62 -3.91 1 96.74 179 HIS B N 1
ATOM 3890 C CA . HIS B 1 179 ? 0.824 21.289 -3.322 1 96.74 179 HIS B CA 1
ATOM 3891 C C . HIS B 1 179 ? 0.133 21.337 -1.963 1 96.74 179 HIS B C 1
ATOM 3893 O O . HIS B 1 179 ? 0.124 22.378 -1.302 1 96.74 179 HIS B O 1
ATOM 3899 N N . VAL B 1 180 ? -0.433 20.284 -1.59 1 97.64 180 VAL B N 1
ATOM 3900 C CA . VAL B 1 180 ? -1.082 20.093 -0.297 1 97.64 180 VAL B CA 1
ATOM 3901 C C . VAL B 1 180 ? -0.033 20.089 0.812 1 97.64 180 VAL B C 1
ATOM 3903 O O . VAL B 1 180 ? 0.926 19.314 0.766 1 97.64 180 VAL B O 1
ATOM 3906 N N . ASN B 1 181 ? -0.202 20.953 1.726 1 96.26 181 ASN B N 1
ATOM 3907 C CA . ASN B 1 181 ? 0.73 20.987 2.848 1 96.26 181 ASN B CA 1
ATOM 3908 C C . ASN B 1 181 ? 0.364 19.956 3.912 1 96.26 181 ASN B C 1
ATOM 3910 O O . ASN B 1 181 ? -0.751 19.967 4.436 1 96.26 181 ASN B O 1
ATOM 3914 N N . GLY B 1 182 ? 1.303 19.179 4.275 1 95.42 182 GLY B N 1
ATOM 3915 C CA . GLY B 1 182 ? 1.048 18.01 5.102 1 95.42 182 GLY B CA 1
ATOM 3916 C C . GLY B 1 182 ? 1.015 18.323 6.585 1 95.42 182 GLY B C 1
ATOM 3917 O O . GLY B 1 182 ? 0.704 17.454 7.402 1 95.42 182 GLY B O 1
ATOM 3918 N N . ALA B 1 183 ? 1.264 19.597 6.974 1 96.29 183 ALA B N 1
ATOM 3919 C CA . ALA B 1 183 ? 1.351 19.941 8.391 1 96.29 183 ALA B CA 1
ATOM 3920 C C . ALA B 1 183 ? -0.038 20.076 9.009 1 96.29 183 ALA B C 1
ATOM 3922 O O . ALA B 1 183 ? -0.18 20.092 10.234 1 96.29 183 ALA B O 1
ATOM 3923 N N . PHE B 1 184 ? -1.04 20.205 8.186 1 98.11 184 PHE B N 1
ATOM 3924 C CA . PHE B 1 184 ? -2.446 20.352 8.54 1 98.11 184 PHE B CA 1
ATOM 3925 C C . PHE B 1 184 ? -3.336 19.631 7.535 1 98.11 184 PHE B C 1
ATOM 3927 O O . PHE B 1 184 ? -3.563 20.128 6.43 1 98.11 184 PHE B O 1
ATOM 3934 N N . LEU B 1 185 ? -3.819 18.442 7.845 1 98.76 185 LEU B N 1
ATOM 3935 C CA . LEU B 1 185 ? -4.621 17.617 6.948 1 98.76 185 LEU B CA 1
ATOM 3936 C C . LEU B 1 185 ? -5.889 17.133 7.644 1 98.76 185 LEU B C 1
ATOM 3938 O O . LEU B 1 185 ? -5.823 16.546 8.726 1 98.76 185 LEU B O 1
ATOM 3942 N N . ALA B 1 186 ? -7 17.373 7.058 1 98.87 186 ALA B N 1
ATOM 3943 C CA . ALA B 1 186 ? -8.266 16.904 7.614 1 98.87 186 ALA B CA 1
ATOM 3944 C C . ALA B 1 186 ? -9.023 16.044 6.606 1 98.87 186 ALA B C 1
ATOM 3946 O O . ALA B 1 186 ? -8.983 16.308 5.402 1 98.87 186 ALA B O 1
ATOM 3947 N N . ALA B 1 187 ? -9.68 15.064 7.028 1 98.81 187 ALA B N 1
ATOM 3948 C CA . ALA B 1 187 ? -10.51 14.175 6.22 1 98.81 187 ALA B CA 1
ATOM 3949 C C . ALA B 1 187 ? -11.423 13.326 7.1 1 98.81 187 ALA B C 1
ATOM 3951 O O . ALA B 1 187 ? -11.313 13.354 8.328 1 98.81 187 ALA B O 1
ATOM 3952 N N . THR B 1 188 ? -12.339 12.645 6.495 1 98.62 188 THR B N 1
ATOM 3953 C CA . THR B 1 188 ? -13.171 11.692 7.221 1 98.62 188 THR B CA 1
ATOM 3954 C C . THR B 1 188 ? -12.373 10.441 7.581 1 98.62 188 THR B C 1
ATOM 3956 O O . THR B 1 188 ? -11.359 10.142 6.947 1 98.62 188 THR B O 1
ATOM 3959 N N . ARG B 1 189 ? -12.836 9.759 8.527 1 98.31 189 ARG B N 1
ATOM 3960 C CA . ARG B 1 189 ? -12.23 8.494 8.927 1 98.31 189 ARG B CA 1
ATOM 3961 C C . ARG B 1 189 ? -12.154 7.527 7.75 1 98.31 189 ARG B C 1
ATOM 3963 O O . ARG B 1 189 ? -11.127 6.878 7.537 1 98.31 189 ARG B O 1
ATOM 3970 N N . LYS B 1 190 ? -13.179 7.418 7.011 1 96.69 190 LYS B N 1
ATOM 3971 C CA . LYS B 1 190 ? -13.228 6.534 5.85 1 96.69 190 LYS B CA 1
ATOM 3972 C C . LYS B 1 190 ? -12.161 6.912 4.827 1 96.69 190 LYS B C 1
ATOM 3974 O O . LYS B 1 190 ? -11.49 6.04 4.271 1 96.69 190 LYS B O 1
ATOM 3979 N N . THR B 1 191 ? -12.03 8.188 4.601 1 98.05 191 THR B N 1
ATOM 3980 C CA . THR B 1 191 ? -11.028 8.658 3.651 1 98.05 191 THR B CA 1
ATOM 3981 C C . THR B 1 191 ? -9.621 8.336 4.147 1 98.05 191 THR B C 1
ATOM 3983 O O . THR B 1 191 ? -8.779 7.865 3.379 1 98.05 191 THR B O 1
ATOM 3986 N N . TRP B 1 192 ? -9.394 8.525 5.436 1 98.75 192 TRP B N 1
ATOM 3987 C CA . TRP B 1 192 ? -8.088 8.215 6.009 1 98.75 192 TRP B CA 1
ATOM 3988 C C . TRP B 1 192 ? -7.78 6.726 5.889 1 98.75 192 TRP B C 1
ATOM 3990 O O . TRP B 1 192 ? -6.635 6.341 5.637 1 98.75 192 TRP B O 1
ATOM 4000 N N . ARG B 1 193 ? -8.734 5.898 6.085 1 97.28 193 ARG B N 1
ATOM 4001 C CA . ARG B 1 193 ? -8.551 4.452 6.015 1 97.28 193 ARG B CA 1
ATOM 4002 C C . ARG B 1 193 ? -8.079 4.026 4.629 1 97.28 193 ARG B C 1
ATOM 4004 O O . ARG B 1 193 ? -7.357 3.036 4.49 1 97.28 193 ARG B O 1
ATOM 4011 N N . ARG B 1 194 ? -8.443 4.753 3.635 1 97.05 194 ARG B N 1
ATOM 4012 C CA . ARG B 1 194 ? -8.003 4.463 2.275 1 97.05 194 ARG B CA 1
ATOM 4013 C C . ARG B 1 194 ? -6.625 5.06 2.007 1 97.05 194 ARG B C 1
ATOM 4015 O O . ARG B 1 194 ? -5.771 4.414 1.396 1 97.05 194 ARG B O 1
ATOM 4022 N N . ILE B 1 195 ? -6.396 6.233 2.506 1 98.09 195 ILE B N 1
ATOM 4023 C CA . ILE B 1 195 ? -5.205 7.022 2.21 1 98.09 195 ILE B CA 1
ATOM 4024 C C . ILE B 1 195 ? -3.999 6.425 2.932 1 98.09 195 ILE B C 1
ATOM 4026 O O . ILE B 1 195 ? -2.945 6.218 2.327 1 98.09 195 ILE B O 1
ATOM 4030 N N . CYS B 1 196 ? -4.143 6.129 4.178 1 98.49 196 CYS B N 1
ATOM 4031 C CA . CYS B 1 196 ? -2.995 5.894 5.047 1 98.49 196 CYS B CA 1
ATOM 4032 C C . CYS B 1 196 ? -2.219 4.66 4.603 1 98.49 196 CYS B C 1
ATOM 4034 O O . CYS B 1 196 ? -1 4.716 4.433 1 98.49 196 CYS B O 1
ATOM 4036 N N . PRO B 1 197 ? -2.878 3.521 4.297 1 97.37 197 PRO B N 1
ATOM 4037 C CA . PRO B 1 197 ? -2.111 2.346 3.876 1 97.37 197 PRO B CA 1
ATOM 4038 C C . PRO B 1 197 ? -1.383 2.561 2.551 1 97.37 197 PRO B C 1
ATOM 4040 O O . PRO B 1 197 ? -0.22 2.173 2.412 1 97.37 197 PRO B O 1
ATOM 4043 N N . LEU B 1 198 ? -2.043 3.183 1.622 1 98.04 198 LEU B N 1
ATOM 4044 C CA . LEU B 1 198 ? -1.431 3.43 0.321 1 98.04 198 LEU B CA 1
ATOM 4045 C C . LEU B 1 198 ? -0.315 4.463 0.433 1 98.04 198 LEU B C 1
ATOM 4047 O O . LEU B 1 198 ? 0.725 4.333 -0.218 1 98.04 198 LEU B O 1
ATOM 4051 N N . TRP B 1 199 ? -0.557 5.48 1.249 1 98.61 199 TRP B N 1
ATOM 4052 C CA . TRP B 1 199 ? 0.454 6.498 1.515 1 98.61 199 TRP B CA 1
ATOM 4053 C C . TRP B 1 199 ? 1.714 5.873 2.105 1 98.61 199 TRP B C 1
ATOM 4055 O O . TRP B 1 199 ? 2.825 6.148 1.645 1 98.61 199 TRP B O 1
ATOM 4065 N N . LEU B 1 200 ? 1.497 5.031 3.065 1 98.18 200 LEU B N 1
ATOM 4066 C CA . LEU B 1 200 ? 2.599 4.339 3.726 1 98.18 200 LEU B CA 1
ATOM 4067 C C . LEU B 1 200 ? 3.385 3.494 2.729 1 98.18 200 LEU B C 1
ATOM 4069 O O . LEU B 1 200 ? 4.617 3.542 2.705 1 98.18 200 LEU B O 1
ATOM 4073 N N . THR B 1 201 ? 2.71 2.789 1.916 1 97.78 201 THR B N 1
ATOM 4074 C CA . THR B 1 201 ? 3.357 1.888 0.968 1 97.78 201 THR B CA 1
ATOM 4075 C C . THR B 1 201 ? 4.125 2.677 -0.089 1 97.78 201 THR B C 1
ATOM 4077 O O . THR B 1 201 ? 5.252 2.32 -0.44 1 97.78 201 THR B O 1
ATOM 4080 N N . LEU B 1 202 ? 3.564 3.719 -0.637 1 98.05 202 LEU B N 1
ATOM 4081 C CA . LEU B 1 202 ? 4.248 4.545 -1.626 1 98.05 202 LEU B CA 1
ATOM 4082 C C . LEU B 1 202 ? 5.462 5.234 -1.012 1 98.05 202 LEU B C 1
ATOM 4084 O O . LEU B 1 202 ? 6.503 5.361 -1.66 1 98.05 202 LEU B O 1
ATOM 4088 N N . PHE B 1 203 ? 5.317 5.681 0.265 1 97.99 203 PHE B N 1
ATOM 4089 C CA . PHE B 1 203 ? 6.436 6.29 0.974 1 97.99 203 PHE B CA 1
ATOM 4090 C C . PHE B 1 203 ? 7.602 5.314 1.085 1 97.99 203 PHE B C 1
ATOM 4092 O O . PHE B 1 203 ? 8.735 5.651 0.736 1 97.99 203 PHE B O 1
ATOM 4099 N N . GLN B 1 204 ? 7.321 4.146 1.529 1 96.41 204 GLN B N 1
ATOM 4100 C CA . GLN B 1 204 ? 8.369 3.148 1.723 1 96.41 204 GLN B CA 1
ATOM 4101 C C . GLN B 1 204 ? 9.003 2.75 0.394 1 96.41 204 GLN B C 1
ATOM 4103 O O . GLN B 1 204 ? 10.228 2.659 0.287 1 96.41 204 GLN B O 1
ATOM 4108 N N . ASP B 1 205 ? 8.209 2.538 -0.61 1 96.8 205 ASP B N 1
ATOM 4109 C CA . ASP B 1 205 ? 8.728 2.158 -1.92 1 96.8 205 ASP B CA 1
ATOM 4110 C C . ASP B 1 205 ? 9.641 3.244 -2.485 1 96.8 205 ASP B C 1
ATOM 4112 O O . ASP B 1 205 ? 10.739 2.952 -2.964 1 96.8 205 ASP B O 1
ATOM 4116 N N . THR B 1 206 ? 9.18 4.511 -2.406 1 96.84 206 THR B N 1
ATOM 4117 C CA . THR B 1 206 ? 9.925 5.642 -2.949 1 96.84 206 THR B CA 1
ATOM 4118 C C . THR B 1 206 ? 11.286 5.769 -2.27 1 96.84 206 THR B C 1
ATOM 4120 O O . THR B 1 206 ? 12.317 5.836 -2.942 1 96.84 206 THR B O 1
ATOM 4123 N N . TRP B 1 207 ? 11.271 5.678 -1.01 1 94.88 207 TRP B N 1
ATOM 4124 C CA . TRP B 1 207 ? 12.484 6.06 -0.294 1 94.88 207 TRP B CA 1
ATOM 4125 C C . TRP B 1 207 ? 13.378 4.849 -0.053 1 94.88 207 TRP B C 1
ATOM 4127 O O . TRP B 1 207 ? 14.495 4.986 0.453 1 94.88 207 TRP B O 1
ATOM 4137 N N . GLU B 1 208 ? 12.865 3.662 -0.414 1 91.91 208 GLU B N 1
ATOM 4138 C CA . GLU B 1 208 ? 13.755 2.511 -0.531 1 91.91 208 GLU B CA 1
ATOM 4139 C C . GLU B 1 208 ? 14.582 2.581 -1.812 1 91.91 208 GLU B C 1
ATOM 4141 O O . GLU B 1 208 ? 15.721 2.11 -1.848 1 91.91 208 GLU B O 1
ATOM 4146 N N . LEU B 1 209 ? 14.04 3.189 -2.828 1 93.31 209 LEU B N 1
ATOM 4147 C CA . LEU B 1 209 ? 14.704 3.259 -4.125 1 93.31 209 LEU B CA 1
ATOM 4148 C C . LEU B 1 209 ? 15.621 4.475 -4.202 1 93.31 209 LEU B C 1
ATOM 4150 O O . LEU B 1 209 ? 16.626 4.455 -4.916 1 93.31 209 LEU B O 1
ATOM 4154 N N . MET B 1 210 ? 15.192 5.502 -3.476 1 91.61 210 MET B N 1
ATOM 4155 C CA . MET B 1 210 ? 15.959 6.742 -3.544 1 91.61 210 MET B CA 1
ATOM 4156 C C . MET B 1 210 ? 17.241 6.634 -2.726 1 91.61 210 MET B C 1
ATOM 4158 O O . MET B 1 210 ? 17.284 5.922 -1.721 1 91.61 210 MET B O 1
ATOM 4162 N N . ASP B 1 211 ? 18.162 7.415 -3.156 1 82.13 211 ASP B N 1
ATOM 4163 C CA . ASP B 1 211 ? 19.413 7.452 -2.404 1 82.13 211 ASP B CA 1
ATOM 4164 C C . ASP B 1 211 ? 19.309 8.4 -1.211 1 82.13 211 ASP B C 1
ATOM 4166 O O . ASP B 1 211 ? 18.273 9.035 -1.005 1 82.13 211 ASP B O 1
ATOM 4170 N N . ASP B 1 212 ? 20.176 8.342 -0.262 1 80.38 212 ASP B N 1
ATOM 4171 C CA . ASP B 1 212 ? 20.144 9.134 0.965 1 80.38 212 ASP B CA 1
ATOM 4172 C C . ASP B 1 212 ? 20.736 10.523 0.738 1 80.38 212 ASP B C 1
ATOM 4174 O O . ASP B 1 212 ? 21.448 11.047 1.596 1 80.38 212 ASP B O 1
ATOM 4178 N N . SER B 1 213 ? 20.387 11.058 -0.436 1 81.24 213 SER B N 1
ATOM 4179 C CA . SER B 1 213 ? 20.917 12.383 -0.74 1 81.24 213 SER B CA 1
ATOM 4180 C C . SER B 1 213 ? 20.044 13.479 -0.138 1 81.24 213 SER B C 1
ATOM 4182 O O . SER B 1 213 ? 20.494 14.613 0.037 1 81.24 213 SER B O 1
ATOM 4184 N N . GLN B 1 214 ? 18.842 13.142 0.186 1 84.74 214 GLN B N 1
ATOM 4185 C CA . GLN B 1 214 ? 17.923 14.077 0.827 1 84.74 214 GLN B CA 1
ATOM 4186 C C . GLN B 1 214 ? 17.04 13.368 1.849 1 84.74 214 GLN B C 1
ATOM 4188 O O . GLN B 1 214 ? 16.838 12.154 1.767 1 84.74 214 GLN B O 1
ATOM 4193 N N . PRO B 1 215 ? 16.523 14.178 2.808 1 89.13 215 PRO B N 1
ATOM 4194 C CA . PRO B 1 215 ? 15.607 13.562 3.771 1 89.13 215 PRO B CA 1
ATOM 4195 C C . PRO B 1 215 ? 14.297 13.107 3.131 1 89.13 215 PRO B C 1
ATOM 4197 O O . PRO B 1 215 ? 13.765 13.79 2.251 1 89.13 215 PRO B O 1
ATOM 4200 N N . PRO B 1 216 ? 13.811 11.95 3.584 1 93.29 216 PRO B N 1
ATOM 4201 C CA . PRO B 1 216 ? 12.541 11.465 3.038 1 93.29 216 PRO B CA 1
ATOM 4202 C C . PRO B 1 216 ? 11.364 12.373 3.389 1 93.29 216 PRO B C 1
ATOM 4204 O O . PRO B 1 216 ? 11.29 12.889 4.507 1 93.29 216 PRO B O 1
ATOM 4207 N N . THR B 1 217 ? 10.533 12.657 2.457 1 94.23 217 THR B N 1
ATOM 4208 C CA . THR B 1 217 ? 9.324 13.442 2.681 1 94.23 217 THR B CA 1
ATOM 4209 C C . THR B 1 217 ? 8.078 12.603 2.416 1 94.23 217 THR B C 1
ATOM 4211 O O . THR B 1 217 ? 8.083 11.732 1.544 1 94.23 217 THR B O 1
ATOM 4214 N N . ASP B 1 218 ? 7.091 12.833 3.132 1 95.94 218 ASP B N 1
ATOM 4215 C CA . ASP B 1 218 ? 5.82 12.141 2.935 1 95.94 218 ASP B CA 1
ATOM 4216 C C . ASP B 1 218 ? 4.942 12.882 1.929 1 95.94 218 ASP B C 1
ATOM 4218 O O . ASP B 1 218 ? 3.954 12.333 1.437 1 95.94 218 ASP B O 1
ATOM 4222 N N . GLN B 1 219 ? 5.255 14.073 1.543 1 96.55 219 GLN B N 1
ATOM 4223 C CA . GLN B 1 219 ? 4.385 14.915 0.728 1 96.55 219 GLN B CA 1
ATOM 4224 C C . GLN B 1 219 ? 4.416 14.483 -0.735 1 96.55 219 GLN B C 1
ATOM 4226 O O . GLN B 1 219 ? 3.405 14.574 -1.436 1 96.55 219 GLN B O 1
ATOM 4231 N N . LEU B 1 220 ? 5.581 14.084 -1.179 1 97.47 220 LEU B N 1
ATOM 4232 C CA . LEU B 1 220 ? 5.688 13.643 -2.566 1 97.47 220 LEU B CA 1
ATOM 4233 C C . LEU B 1 220 ? 4.789 12.439 -2.824 1 97.47 220 LEU B C 1
ATOM 4235 O O . LEU B 1 220 ? 3.944 12.472 -3.722 1 97.47 220 LEU B O 1
ATOM 4239 N N . PRO B 1 221 ? 4.901 11.34 -2.021 1 97.98 221 PRO B N 1
ATOM 4240 C CA . PRO B 1 221 ? 3.973 10.227 -2.236 1 97.98 221 PRO B CA 1
ATOM 4241 C C . PRO B 1 221 ? 2.514 10.627 -2.031 1 97.98 221 PRO B C 1
ATOM 4243 O O . PRO B 1 221 ? 1.621 10.072 -2.677 1 97.98 221 PRO B O 1
ATOM 4246 N N . LEU B 1 222 ? 2.247 11.56 -1.16 1 98.47 222 LEU B N 1
ATOM 4247 C CA . LEU B 1 222 ? 0.876 12.023 -0.976 1 98.47 222 LEU B CA 1
ATOM 4248 C C . LEU B 1 222 ? 0.327 12.622 -2.267 1 98.47 222 LEU B C 1
ATOM 4250 O O . LEU B 1 222 ? -0.808 12.336 -2.655 1 98.47 222 LEU B O 1
ATOM 4254 N N . ALA B 1 223 ? 1.098 13.436 -2.88 1 98.25 223 ALA B N 1
ATOM 4255 C CA . ALA B 1 223 ? 0.668 14.082 -4.117 1 98.25 223 ALA B CA 1
ATOM 4256 C C . ALA B 1 223 ? 0.279 13.048 -5.17 1 98.25 223 ALA B C 1
ATOM 4258 O O . ALA B 1 223 ? -0.745 13.193 -5.843 1 98.25 223 ALA B O 1
ATOM 4259 N N . ALA B 1 224 ? 1.067 12.024 -5.326 1 97.57 224 ALA B N 1
ATOM 4260 C CA . ALA B 1 224 ? 0.78 10.961 -6.285 1 97.57 224 ALA B CA 1
ATOM 4261 C C . ALA B 1 224 ? -0.468 10.181 -5.881 1 97.57 224 ALA B C 1
ATOM 4263 O O . ALA B 1 224 ? -1.292 9.833 -6.73 1 97.57 224 ALA B O 1
ATOM 4264 N N . LEU B 1 225 ? -0.556 9.902 -4.631 1 97.91 225 LEU B N 1
ATOM 4265 C CA . LEU B 1 225 ? -1.662 9.124 -4.084 1 97.91 225 LEU B CA 1
ATOM 4266 C C . LEU B 1 225 ? -2.994 9.825 -4.33 1 97.91 225 LEU B C 1
ATOM 4268 O O . LEU B 1 225 ? -4.002 9.171 -4.606 1 97.91 225 LEU B O 1
ATOM 4272 N N . LEU B 1 226 ? -3.002 11.088 -4.212 1 98.24 226 LEU B N 1
ATOM 4273 C CA . LEU B 1 226 ? -4.222 11.858 -4.43 1 98.24 226 LEU B CA 1
ATOM 4274 C C . LEU B 1 226 ? -4.726 11.686 -5.859 1 98.24 226 LEU B C 1
ATOM 4276 O O . LEU B 1 226 ? -5.936 11.663 -6.096 1 98.24 226 LEU B O 1
ATOM 4280 N N . ASP B 1 227 ? -3.842 11.585 -6.813 1 97 227 ASP B N 1
ATOM 4281 C CA . ASP B 1 227 ? -4.218 11.258 -8.185 1 97 227 ASP B CA 1
ATOM 4282 C C . ASP B 1 227 ? -4.803 9.85 -8.272 1 97 227 ASP B C 1
ATOM 4284 O O . ASP B 1 227 ? -5.848 9.644 -8.893 1 97 227 ASP B O 1
ATOM 4288 N N . MET B 1 228 ? -4.128 8.937 -7.66 1 95.9 228 MET B N 1
ATOM 4289 C CA . MET B 1 228 ? -4.475 7.521 -7.745 1 95.9 228 MET B CA 1
ATOM 4290 C C . MET B 1 228 ? -5.875 7.27 -7.195 1 95.9 228 MET B C 1
ATOM 4292 O O . MET B 1 228 ? -6.626 6.461 -7.742 1 95.9 228 MET B O 1
ATOM 4296 N N . LEU B 1 229 ? -6.18 7.983 -6.161 1 96.99 229 LEU B N 1
ATOM 4297 C CA . LEU B 1 229 ? -7.458 7.763 -5.495 1 96.99 229 LEU B CA 1
ATOM 4298 C C . LEU B 1 229 ? -8.511 8.745 -6 1 96.99 229 LEU B C 1
ATOM 4300 O O . LEU B 1 229 ? -9.671 8.686 -5.586 1 96.99 229 LEU B O 1
ATOM 4304 N N . ASP B 1 230 ? -8.072 9.721 -6.833 1 96.69 230 ASP B N 1
ATOM 4305 C CA . ASP B 1 230 ? -8.964 10.727 -7.401 1 96.69 230 ASP B CA 1
ATOM 4306 C C . ASP B 1 230 ? -9.676 11.514 -6.303 1 96.69 230 ASP B C 1
ATOM 4308 O O . ASP B 1 230 ? -10.891 11.71 -6.36 1 96.69 230 ASP B O 1
ATOM 4312 N N . LEU B 1 231 ? -8.938 11.907 -5.333 1 97.86 231 LEU B N 1
ATOM 4313 C CA . LEU B 1 231 ? -9.486 12.679 -4.223 1 97.86 231 LEU B CA 1
ATOM 4314 C C . LEU B 1 231 ? -9.506 14.168 -4.553 1 97.86 231 LEU B C 1
ATOM 4316 O O . LEU B 1 231 ? -8.616 14.666 -5.246 1 97.86 231 LEU B O 1
ATOM 4320 N N . LYS B 1 232 ? -10.475 14.846 -4.071 1 98.1 232 LYS B N 1
ATOM 4321 C CA . LYS B 1 232 ? -10.487 16.304 -4.144 1 98.1 232 LYS B CA 1
ATOM 4322 C C . LYS B 1 232 ? -9.663 16.918 -3.016 1 98.1 232 LYS B C 1
ATOM 4324 O O . LYS B 1 232 ? -9.664 16.411 -1.892 1 98.1 232 LYS B O 1
ATOM 4329 N N . THR B 1 233 ? -8.949 17.929 -3.325 1 98.69 233 THR B N 1
ATOM 4330 C CA . THR B 1 233 ? -8.211 18.658 -2.299 1 98.69 233 THR B CA 1
ATOM 4331 C C . THR B 1 233 ? -8.802 20.05 -2.096 1 98.69 233 THR B C 1
ATOM 4333 O O . THR B 1 233 ? -8.991 20.797 -3.058 1 98.69 233 THR B O 1
ATOM 4336 N N . ILE B 1 234 ? -9.094 20.358 -0.898 1 98.65 234 ILE B N 1
ATOM 4337 C CA . ILE B 1 234 ? -9.818 21.576 -0.551 1 98.65 234 ILE B CA 1
ATOM 4338 C C . ILE B 1 234 ? -8.883 22.543 0.172 1 98.65 234 ILE B C 1
ATOM 4340 O O . ILE B 1 234 ? -8.198 22.16 1.123 1 98.65 234 ILE B O 1
ATOM 4344 N N . ASN B 1 235 ? -8.839 23.737 -0.254 1 98.52 235 ASN B N 1
ATOM 4345 C CA . ASN B 1 235 ? -8 24.783 0.32 1 98.52 235 ASN B CA 1
ATOM 4346 C C . ASN B 1 235 ? -8.734 25.554 1.413 1 98.52 235 ASN B C 1
ATOM 4348 O O . ASN B 1 235 ? -9.702 26.264 1.135 1 98.52 235 ASN B O 1
ATOM 4352 N N . LEU B 1 236 ? -8.283 25.447 2.615 1 98.26 236 LEU B N 1
ATOM 4353 C CA . LEU B 1 236 ? -8.91 26.087 3.767 1 98.26 236 LEU B CA 1
ATOM 4354 C C . LEU B 1 236 ? -8.325 27.476 4.002 1 98.26 236 LEU B C 1
ATOM 4356 O O . LEU B 1 236 ? -8.779 28.204 4.887 1 98.26 236 LEU B O 1
ATOM 4360 N N . GLY B 1 237 ? -7.262 27.819 3.188 1 96.85 237 GLY B N 1
ATOM 4361 C CA . GLY B 1 237 ? -6.644 29.129 3.323 1 96.85 237 GLY B CA 1
ATOM 4362 C C . GLY B 1 237 ? -5.373 29.106 4.15 1 96.85 237 GLY B C 1
ATOM 4363 O O . GLY B 1 237 ? -5.067 28.105 4.801 1 96.85 237 GLY B O 1
ATOM 4364 N N . ASP B 1 238 ? -4.715 30.172 4.322 1 95.46 238 ASP B N 1
ATOM 4365 C CA . ASP B 1 238 ? -3.366 30.257 4.872 1 95.46 238 ASP B CA 1
ATOM 4366 C C . ASP B 1 238 ? -3.396 30.297 6.398 1 95.46 238 ASP B C 1
ATOM 4368 O O . ASP B 1 238 ? -2.404 29.97 7.053 1 95.46 238 ASP B O 1
ATOM 4372 N N . TRP B 1 239 ? -4.529 30.646 6.894 1 97.53 239 TRP B N 1
ATOM 4373 C CA . TRP B 1 239 ? -4.614 30.866 8.334 1 97.53 239 TRP B CA 1
ATOM 4374 C C . TRP B 1 239 ? -4.602 29.541 9.089 1 97.53 239 TRP B C 1
ATOM 4376 O O . TRP B 1 239 ? -4.375 29.512 10.301 1 97.53 239 TRP B O 1
ATOM 4386 N N . MET B 1 240 ? -4.855 28.403 8.354 1 97.76 240 MET B N 1
ATOM 4387 C CA . MET B 1 240 ? -4.912 27.086 8.983 1 97.76 240 MET B CA 1
ATOM 4388 C C . MET B 1 240 ? -3.513 26.581 9.317 1 97.76 240 MET B C 1
ATOM 4390 O O . MET B 1 240 ? -3.349 25.721 10.184 1 97.76 240 MET B O 1
ATOM 4394 N N . ASN B 1 241 ? -2.613 27.031 8.628 1 97.2 241 ASN B N 1
ATOM 4395 C CA . ASN B 1 241 ? -1.214 26.639 8.753 1 97.2 241 ASN B CA 1
ATOM 4396 C C . ASN B 1 241 ? -0.278 27.825 8.541 1 97.2 241 ASN B C 1
ATOM 4398 O O . ASN B 1 241 ? 0.454 27.875 7.55 1 97.2 241 ASN B O 1
ATOM 4402 N N . TRP B 1 242 ? -0.292 28.708 9.503 1 97.33 242 TRP B N 1
ATOM 4403 C CA . TRP B 1 242 ? 0.429 29.974 9.43 1 97.33 242 TRP B CA 1
ATOM 4404 C C . TRP B 1 242 ? 1.857 29.817 9.941 1 97.33 242 TRP B C 1
ATOM 4406 O O . TRP B 1 242 ? 2.072 29.473 11.106 1 97.33 242 TRP B O 1
ATOM 4416 N N . PRO B 1 243 ? 2.876 29.985 9.14 1 95.3 243 PRO B N 1
ATOM 4417 C CA . PRO B 1 243 ? 4.263 29.744 9.546 1 95.3 243 PRO B CA 1
ATOM 4418 C C . PRO B 1 243 ? 4.832 30.873 10.401 1 95.3 243 PRO B C 1
ATOM 4420 O O . PRO B 1 243 ? 5.202 31.925 9.874 1 95.3 243 PRO B O 1
ATOM 4423 N N . VAL B 1 244 ? 5.052 30.593 11.592 1 95.57 244 VAL B N 1
ATOM 4424 C CA . VAL B 1 244 ? 5.407 31.605 12.583 1 95.57 244 VAL B CA 1
ATOM 4425 C C . VAL B 1 244 ? 6.797 32.159 12.28 1 95.57 244 VAL B C 1
ATOM 4427 O O . VAL B 1 244 ? 6.981 33.375 12.191 1 95.57 244 VAL B O 1
ATOM 4430 N N . SER B 1 245 ? 7.723 31.249 12.118 1 92.74 245 SER B N 1
ATOM 4431 C CA . SER B 1 245 ? 9.11 31.665 11.937 1 92.74 245 SER B CA 1
ATOM 4432 C C . SER B 1 245 ? 9.273 32.514 10.681 1 92.74 245 SER B C 1
ATOM 4434 O O . SER B 1 245 ? 10.106 33.422 10.643 1 92.74 245 SER B O 1
ATOM 4436 N N . LYS B 1 246 ? 8.529 32.191 9.707 1 91.97 246 LYS B N 1
ATOM 4437 C CA . LYS B 1 246 ? 8.607 32.926 8.448 1 91.97 246 LYS B CA 1
ATOM 4438 C C . LYS B 1 246 ? 7.907 34.278 8.556 1 91.97 246 LYS B C 1
ATOM 4440 O O . LYS B 1 246 ? 8.348 35.261 7.956 1 91.97 246 LYS B O 1
ATOM 4445 N N . LYS B 1 247 ? 6.829 34.415 9.316 1 95.33 247 LYS B N 1
ATOM 4446 C CA . LYS B 1 247 ? 5.968 35.594 9.319 1 95.33 247 LYS B CA 1
ATOM 4447 C C . LYS B 1 247 ? 6.43 36.61 10.36 1 95.33 247 LYS B C 1
ATOM 4449 O O . LYS B 1 247 ? 6.378 37.818 10.122 1 95.33 247 LYS B O 1
ATOM 4454 N N . ILE B 1 248 ? 6.946 36.073 11.504 1 95.16 248 ILE B N 1
ATOM 4455 C CA . ILE B 1 248 ? 7.254 37.037 12.554 1 95.16 248 ILE B CA 1
ATOM 4456 C C . ILE B 1 248 ? 8.552 36.641 13.254 1 95.16 248 ILE B C 1
ATOM 4458 O O . ILE B 1 248 ? 8.84 37.116 14.355 1 95.16 248 ILE B O 1
ATOM 4462 N N . GLY B 1 249 ? 9.272 35.741 12.7 1 92.98 249 GLY B N 1
ATOM 4463 C CA . GLY B 1 249 ? 10.549 35.361 13.283 1 92.98 249 GLY B CA 1
ATOM 4464 C C . GLY B 1 249 ? 11.554 36.497 13.31 1 92.98 249 GLY B C 1
ATOM 4465 O O . GLY B 1 249 ? 11.697 37.23 12.329 1 92.98 249 GLY B O 1
ATOM 4466 N N . GLY B 1 250 ? 12.297 36.629 14.439 1 92.58 250 GLY B N 1
ATOM 4467 C CA . GLY B 1 250 ? 13.356 37.62 14.544 1 92.58 250 GLY B CA 1
ATOM 4468 C C . GLY B 1 250 ? 12.861 38.974 15.017 1 92.58 250 GLY B C 1
ATOM 4469 O O . GLY B 1 250 ? 13.656 39.894 15.221 1 92.58 250 GLY B O 1
ATOM 4470 N N . GLN B 1 251 ? 11.6 39.098 15.15 1 94.23 251 GLN B N 1
ATOM 4471 C CA . GLN B 1 251 ? 11.037 40.364 15.609 1 94.23 251 GLN B CA 1
ATOM 4472 C C . GLN B 1 251 ? 9.92 40.134 16.623 1 94.23 251 GLN B C 1
ATOM 4474 O O . GLN B 1 251 ? 9.215 39.124 16.56 1 94.23 251 GLN B O 1
ATOM 4479 N N . GLU B 1 252 ? 9.861 41.007 17.52 1 96.02 252 GLU B N 1
ATOM 4480 C CA . GLU B 1 252 ? 8.769 40.937 18.486 1 96.02 252 GLU B CA 1
ATOM 4481 C C . GLU B 1 252 ? 7.437 41.306 17.841 1 96.02 252 GLU B C 1
ATOM 4483 O O . GLU B 1 252 ? 7.316 42.36 17.213 1 96.02 252 GLU B O 1
ATOM 4488 N N . ALA B 1 253 ? 6.44 40.452 17.983 1 97.63 253 ALA B N 1
ATOM 4489 C CA . ALA B 1 253 ? 5.163 40.689 17.316 1 97.63 253 ALA B CA 1
ATOM 4490 C C . ALA B 1 253 ? 4.039 39.907 17.99 1 97.63 253 ALA B C 1
ATOM 4492 O O . ALA B 1 253 ? 4.295 38.984 18.765 1 97.63 253 ALA B O 1
ATOM 4493 N N . VAL B 1 254 ? 2.826 40.369 17.726 1 97.73 254 VAL B N 1
ATOM 4494 C CA . VAL B 1 254 ? 1.63 39.653 18.159 1 97.73 254 VAL B CA 1
ATOM 4495 C C . VAL B 1 254 ? 1.124 38.761 17.028 1 97.73 254 VAL B C 1
ATOM 4497 O O . VAL B 1 254 ? 1.167 39.146 15.858 1 97.73 254 VAL B O 1
ATOM 4500 N N . ILE B 1 255 ? 0.681 37.535 17.295 1 97.92 255 ILE B N 1
ATOM 4501 C CA . ILE B 1 255 ? 0.09 36.661 16.287 1 97.92 255 ILE B CA 1
ATOM 4502 C C . ILE B 1 255 ? -1.3 37.171 15.913 1 97.92 255 ILE B C 1
ATOM 4504 O O . ILE B 1 255 ? -2.13 37.429 16.788 1 97.92 255 ILE B O 1
ATOM 4508 N N . PRO B 1 256 ? -1.548 37.353 14.62 1 97.77 256 PRO B N 1
ATOM 4509 C CA . PRO B 1 256 ? -2.863 37.84 14.199 1 97.77 256 PRO B CA 1
ATOM 4510 C C . PRO B 1 256 ? -4.007 36.964 14.705 1 97.77 256 PRO B C 1
ATOM 4512 O O . PRO B 1 256 ? -3.872 35.738 14.759 1 97.77 256 PRO B O 1
ATOM 4515 N N . LYS B 1 257 ? -5.116 37.573 14.976 1 97.17 257 LYS B N 1
ATOM 4516 C CA . LYS B 1 257 ? -6.264 36.88 15.553 1 97.17 257 LYS B CA 1
ATOM 4517 C C . LYS B 1 257 ? -6.894 35.925 14.544 1 97.17 257 LYS B C 1
ATOM 4519 O O . LYS B 1 257 ? -7.616 35 14.923 1 97.17 257 LYS B O 1
ATOM 4524 N N . GLU B 1 258 ? -6.612 36.125 13.279 1 97.1 258 GLU B N 1
ATOM 4525 C CA . GLU B 1 258 ? -7.183 35.317 12.205 1 97.1 258 GLU B CA 1
ATOM 4526 C C . GLU B 1 258 ? -6.551 33.929 12.163 1 97.1 258 GLU B C 1
ATOM 4528 O O . GLU B 1 258 ? -7.105 33.007 11.561 1 97.1 258 GLU B O 1
ATOM 4533 N N . VAL B 1 259 ? -5.417 33.813 12.796 1 98.32 259 VAL B N 1
ATOM 4534 C CA . VAL B 1 259 ? -4.662 32.568 12.712 1 98.32 259 VAL B CA 1
ATOM 4535 C C . VAL B 1 259 ? -5.416 31.456 13.438 1 98.32 259 VAL B C 1
ATOM 4537 O O . VAL B 1 259 ? -5.788 31.609 14.604 1 98.32 259 VAL B O 1
ATOM 4540 N N . VAL B 1 260 ? -5.637 30.384 12.733 1 98.41 260 VAL B N 1
ATOM 4541 C CA . VAL B 1 260 ? -6.284 29.214 13.317 1 98.41 260 VAL B CA 1
ATOM 4542 C C . VAL B 1 260 ? -5.226 28.212 13.775 1 98.41 260 VAL B C 1
ATOM 4544 O O . VAL B 1 260 ? -5.279 27.716 14.903 1 98.41 260 VAL B O 1
ATOM 4547 N N . GLY B 1 261 ? -4.305 27.886 12.908 1 98.51 261 GLY B N 1
ATOM 4548 C CA . GLY B 1 261 ? -3.171 27.033 13.224 1 98.51 261 GLY B CA 1
ATOM 4549 C C . GLY B 1 261 ? -1.833 27.709 12.995 1 98.51 261 GLY B C 1
ATOM 4550 O O . GLY B 1 261 ? -1.52 28.114 11.873 1 98.51 261 GLY B O 1
ATOM 4551 N N . ALA B 1 262 ? -1.005 27.824 14.019 1 98.11 262 ALA B N 1
ATOM 4552 C CA . ALA B 1 262 ? 0.322 28.429 13.935 1 98.11 262 ALA B CA 1
ATOM 4553 C C . ALA B 1 262 ? 1.411 27.361 13.914 1 98.11 262 ALA B C 1
ATOM 4555 O O . ALA B 1 262 ? 1.542 26.581 14.86 1 98.11 262 ALA B O 1
ATOM 4556 N N . HIS B 1 263 ? 2.151 27.323 12.888 1 95.4 263 HIS B N 1
ATOM 4557 C CA . HIS B 1 263 ? 3.126 26.26 12.673 1 95.4 263 HIS B CA 1
ATOM 4558 C C . HIS B 1 263 ? 4.539 26.737 12.99 1 95.4 263 HIS B C 1
ATOM 4560 O O . HIS B 1 263 ? 4.986 27.761 12.466 1 95.4 263 HIS B O 1
ATOM 4566 N N . GLY B 1 264 ? 5.111 25.92 13.856 1 91.63 264 GLY B N 1
ATOM 4567 C CA . GLY B 1 264 ? 6.491 26.209 14.211 1 91.63 264 GLY B CA 1
ATOM 4568 C C . GLY B 1 264 ? 6.62 27.282 15.277 1 91.63 264 GLY B C 1
ATOM 4569 O O . GLY B 1 264 ? 5.775 27.384 16.168 1 91.63 264 GLY B O 1
ATOM 4570 N N . GLY B 1 265 ? 7.734 27.864 15.384 1 90.21 265 GLY B N 1
ATOM 4571 C CA . GLY B 1 265 ? 8.045 28.904 16.352 1 90.21 265 GLY B CA 1
ATOM 4572 C C . GLY B 1 265 ? 8.868 28.402 17.523 1 90.21 265 GLY B C 1
ATOM 4573 O O . GLY B 1 265 ? 8.438 27.506 18.253 1 90.21 265 GLY B O 1
ATOM 4574 N N . PHE B 1 266 ? 9.92 28.891 17.607 1 90.66 266 PHE B N 1
ATOM 4575 C CA . PHE B 1 266 ? 10.833 28.579 18.7 1 90.66 266 PHE B CA 1
ATOM 4576 C C . PHE B 1 266 ? 11.408 29.854 19.305 1 90.66 266 PHE B C 1
ATOM 4578 O O . PHE B 1 266 ? 11.558 30.863 18.613 1 90.66 266 PHE B O 1
ATOM 4585 N N . PRO B 1 267 ? 11.765 29.76 20.504 1 92.39 267 PRO B N 1
ATOM 4586 C CA . PRO B 1 267 ? 11.672 28.65 21.455 1 92.39 267 PRO B CA 1
ATOM 4587 C C . PRO B 1 267 ? 10.245 28.407 21.94 1 92.39 267 PRO B C 1
ATOM 4589 O O . PRO B 1 267 ? 9.378 29.271 21.779 1 92.39 267 PRO B O 1
ATOM 4592 N N . LEU B 1 268 ? 9.987 27.268 22.573 1 94.04 268 LEU B N 1
ATOM 4593 C CA . LEU B 1 268 ? 8.665 26.872 23.045 1 94.04 268 LEU B CA 1
ATOM 4594 C C . LEU B 1 268 ? 8.189 27.791 24.165 1 94.04 268 LEU B C 1
ATOM 4596 O O . LEU B 1 268 ? 6.987 27.897 24.418 1 94.04 268 LEU B O 1
ATOM 4600 N N . SER B 1 269 ? 9.122 28.413 24.847 1 95.31 269 SER B N 1
ATOM 4601 C CA . SER B 1 269 ? 8.776 29.31 25.945 1 95.31 269 SER B CA 1
ATOM 4602 C C . SER B 1 269 ? 7.915 30.472 25.459 1 95.31 269 SER B C 1
ATOM 4604 O O . SER B 1 269 ? 7.089 30.995 26.209 1 95.31 269 SER B O 1
ATOM 4606 N N . GLU B 1 270 ? 8.156 30.901 24.242 1 96.9 270 GLU B N 1
ATOM 4607 C CA . GLU B 1 270 ? 7.339 31.977 23.688 1 96.9 270 GLU B CA 1
ATOM 4608 C C . GLU B 1 270 ? 5.873 31.562 23.591 1 96.9 270 GLU B C 1
ATOM 4610 O O . GLU B 1 270 ? 4.976 32.387 23.771 1 96.9 270 GLU B O 1
ATOM 4615 N N . TRP B 1 271 ? 5.636 30.324 23.36 1 97.4 271 TRP B N 1
ATOM 4616 C CA . TRP B 1 271 ? 4.266 29.829 23.286 1 97.4 271 TRP B CA 1
ATOM 4617 C C . TRP B 1 271 ? 3.613 29.823 24.664 1 97.4 271 TRP B C 1
ATOM 4619 O O . TRP B 1 271 ? 2.4 30.008 24.784 1 97.4 271 TRP B O 1
ATOM 4629 N N . GLN B 1 272 ? 4.417 29.625 25.72 1 96.62 272 GLN B N 1
ATOM 4630 C CA . GLN B 1 272 ? 3.898 29.73 27.08 1 96.62 272 GLN B CA 1
ATOM 4631 C C . GLN B 1 272 ? 3.385 31.139 27.366 1 96.62 272 GLN B C 1
ATOM 4633 O O . GLN B 1 272 ? 2.376 31.31 28.053 1 96.62 272 GLN B O 1
ATOM 4638 N N . LYS B 1 273 ? 4.08 32.113 26.845 1 97.28 273 LYS B N 1
ATOM 4639 C CA . LYS B 1 273 ? 3.622 33.493 26.974 1 97.28 273 LYS B CA 1
ATOM 4640 C C . LYS B 1 273 ? 2.281 33.695 26.274 1 97.28 273 LYS B C 1
ATOM 4642 O O . LYS B 1 273 ? 1.42 34.426 26.769 1 97.28 273 LYS B O 1
ATOM 4647 N N . TYR B 1 274 ? 2.167 33.043 25.108 1 97.93 274 TYR B N 1
ATOM 4648 C CA . TYR B 1 274 ? 0.908 33.145 24.38 1 97.93 274 TYR B CA 1
ATOM 4649 C C . TYR B 1 274 ? -0.245 32.583 25.203 1 97.93 274 TYR B C 1
ATOM 4651 O O . TYR B 1 274 ? -1.353 33.124 25.182 1 97.93 274 TYR B O 1
ATOM 4659 N N . LEU B 1 275 ? -0.013 31.512 25.912 1 96.9 275 LEU B N 1
ATOM 4660 C CA . LEU B 1 275 ? -1.04 30.87 26.725 1 96.9 275 LEU B CA 1
ATOM 4661 C C . LEU B 1 275 ? -1.497 31.791 27.852 1 96.9 275 LEU B C 1
ATOM 4663 O O . LEU B 1 275 ? -2.627 31.678 28.333 1 96.9 275 LEU B O 1
ATOM 4667 N N . ILE B 1 276 ? -0.608 32.671 28.279 1 97.21 276 ILE B N 1
ATOM 4668 C CA . ILE B 1 276 ? -0.978 33.654 29.29 1 97.21 276 ILE B CA 1
ATOM 4669 C C . ILE B 1 276 ? -1.927 34.686 28.684 1 97.21 276 ILE B C 1
ATOM 4671 O O . ILE B 1 276 ? -2.943 35.036 29.289 1 97.21 276 ILE B O 1
ATOM 4675 N N . SER B 1 277 ? -1.538 35.167 27.511 1 96.61 277 SER B N 1
ATOM 4676 C CA . SER B 1 277 ? -2.406 36.094 26.793 1 96.61 277 SER B CA 1
ATOM 4677 C C . SER B 1 277 ? -2.129 36.062 25.294 1 96.61 277 SER B C 1
ATOM 4679 O O . SER B 1 277 ? -0.977 36.169 24.868 1 96.61 277 SER B O 1
ATOM 4681 N N . ALA B 1 278 ? -3.14 35.99 24.544 1 96.28 278 ALA B N 1
ATOM 4682 C CA . ALA B 1 278 ? -3.023 35.984 23.088 1 96.28 278 ALA B CA 1
ATOM 4683 C C . ALA B 1 278 ? -2.529 37.331 22.571 1 96.28 278 ALA B C 1
ATOM 4685 O O . ALA B 1 278 ? -2.119 37.447 21.414 1 96.28 278 ALA B O 1
ATOM 4686 N N . ASP B 1 279 ? -2.533 38.358 23.447 1 97.02 279 ASP B N 1
ATOM 4687 C CA . ASP B 1 279 ? -2.126 39.702 23.05 1 97.02 279 ASP B CA 1
ATOM 4688 C C . ASP B 1 279 ? -0.648 39.939 23.349 1 97.02 279 ASP B C 1
ATOM 4690 O O . ASP B 1 279 ? -0.101 40.991 23.011 1 97.02 279 ASP B O 1
ATOM 4694 N N . ASN B 1 280 ? -0.025 38.969 23.929 1 97.07 280 ASN B N 1
ATOM 4695 C CA . ASN B 1 280 ? 1.39 39.123 24.253 1 97.07 280 ASN B CA 1
ATOM 4696 C C . ASN B 1 280 ? 2.245 39.227 22.993 1 97.07 280 ASN B C 1
ATOM 4698 O O . ASN B 1 280 ? 2.006 38.516 22.015 1 97.07 280 ASN B O 1
ATOM 4702 N N . LYS B 1 281 ? 3.205 40.116 23.054 1 97.63 281 LYS B N 1
ATOM 4703 C CA . LYS B 1 281 ? 4.238 40.15 22.022 1 97.63 281 LYS B CA 1
ATOM 4704 C C . LYS B 1 281 ? 5.237 39.012 22.207 1 97.63 281 LYS B C 1
ATOM 4706 O O . LYS B 1 281 ? 5.727 38.783 23.315 1 97.63 281 LYS B O 1
ATOM 4711 N N . LEU B 1 282 ? 5.466 38.295 21.109 1 97.59 282 LEU B N 1
ATOM 4712 C CA . LEU B 1 282 ? 6.315 37.109 21.157 1 97.59 282 LEU B CA 1
ATOM 4713 C C . LEU B 1 282 ? 7.573 37.306 20.318 1 97.59 282 LEU B C 1
ATOM 4715 O O . LEU B 1 282 ? 7.557 38.048 19.334 1 97.59 282 LEU B O 1
ATOM 4719 N N . LEU B 1 283 ? 8.627 36.715 20.721 1 96.91 283 LEU B N 1
ATOM 4720 C CA . LEU B 1 283 ? 9.894 36.816 20.005 1 96.91 283 LEU B CA 1
ATOM 4721 C C . LEU B 1 283 ? 10.41 35.435 19.616 1 96.91 283 LEU B C 1
ATOM 4723 O O . LEU B 1 283 ? 11.229 34.849 20.328 1 96.91 283 LEU B O 1
ATOM 4727 N N . PHE B 1 284 ? 9.991 34.988 18.487 1 95.44 284 PHE B N 1
ATOM 4728 C CA . PHE B 1 284 ? 10.435 33.705 17.955 1 95.44 284 PHE B CA 1
ATOM 4729 C C . PHE B 1 284 ? 11.718 33.867 17.15 1 95.44 284 PHE B C 1
ATOM 4731 O O . PHE B 1 284 ? 12.032 34.966 16.687 1 95.44 284 PHE B O 1
ATOM 4738 N N . LYS B 1 285 ? 12.414 32.764 16.998 1 91.95 285 LYS B N 1
ATOM 4739 C CA . LYS B 1 285 ? 13.604 32.764 16.15 1 91.95 285 LYS B CA 1
ATOM 4740 C C . LYS B 1 285 ? 13.226 32.711 14.673 1 91.95 285 LYS B C 1
ATOM 4742 O O . LYS B 1 285 ? 12.151 32.222 14.319 1 91.95 285 LYS B O 1
ATOM 4747 N N . GLY B 1 286 ? 14.071 33.109 13.841 1 86.83 286 GLY B N 1
ATOM 4748 C CA . GLY B 1 286 ? 13.834 33.127 12.406 1 86.83 286 GLY B CA 1
ATOM 4749 C C . GLY B 1 286 ? 13.876 31.747 11.777 1 86.83 286 GLY B C 1
ATOM 4750 O O . GLY B 1 286 ? 14.157 30.758 12.457 1 86.83 286 GLY B O 1
ATOM 4751 N N . GLN B 1 287 ? 13.556 31.651 10.501 1 80.02 287 GLN B N 1
ATOM 4752 C CA . GLN B 1 287 ? 13.382 30.417 9.742 1 80.02 287 GLN B CA 1
ATOM 4753 C C . GLN B 1 287 ? 14.682 29.619 9.685 1 80.02 287 GLN B C 1
ATOM 4755 O O . GLN B 1 287 ? 14.659 28.387 9.647 1 80.02 287 GLN B O 1
ATOM 4760 N N . ASP B 1 288 ? 15.717 30.196 9.656 1 74.17 288 ASP B N 1
ATOM 4761 C CA . ASP B 1 288 ? 17.007 29.522 9.534 1 74.17 288 ASP B CA 1
ATOM 4762 C C . ASP B 1 288 ? 17.287 28.646 10.753 1 74.17 288 ASP B C 1
ATOM 4764 O O . ASP B 1 288 ? 17.913 27.591 10.634 1 74.17 288 ASP B O 1
ATOM 4768 N N . TYR B 1 289 ? 16.826 28.992 11.79 1 66.25 289 TYR B N 1
ATOM 4769 C CA . TYR B 1 289 ? 17.013 28.216 13.011 1 66.25 289 TYR B CA 1
ATOM 4770 C C . TYR B 1 289 ? 16.211 26.92 12.961 1 66.25 289 TYR B C 1
ATOM 4772 O O . TYR B 1 289 ? 16.733 25.848 13.274 1 66.25 289 TYR B O 1
ATOM 4780 N N . THR B 1 290 ? 15.063 26.987 12.512 1 58.24 290 THR B N 1
ATOM 4781 C CA . THR B 1 290 ? 14.117 25.878 12.558 1 58.24 290 THR B CA 1
ATOM 4782 C C . THR B 1 290 ? 14.536 24.769 11.597 1 58.24 290 THR B C 1
ATOM 4784 O O . THR B 1 290 ? 14.446 23.585 11.93 1 58.24 290 THR B O 1
ATOM 4787 N N . ARG B 1 291 ? 14.891 25.068 10.475 1 58.35 291 ARG B N 1
ATOM 4788 C CA . ARG B 1 291 ? 15.363 24.082 9.508 1 58.35 291 ARG B CA 1
ATOM 4789 C C . ARG B 1 291 ? 16.565 23.316 10.05 1 58.35 291 ARG B C 1
ATOM 4791 O O . ARG B 1 291 ? 16.682 22.107 9.842 1 58.35 291 ARG B O 1
ATOM 4798 N N . LYS B 1 292 ? 17.315 24.023 10.807 1 51.46 292 LYS B N 1
ATOM 4799 C CA . LYS B 1 292 ? 18.552 23.45 11.33 1 51.46 292 LYS B CA 1
ATOM 4800 C C . LYS B 1 292 ? 18.263 22.402 12.4 1 51.46 292 LYS B C 1
ATOM 4802 O O . LYS B 1 292 ? 19.058 21.483 12.607 1 51.46 292 LYS B O 1
ATOM 4807 N N . VAL B 1 293 ? 17.125 22.418 12.789 1 54.18 293 VAL B N 1
ATOM 4808 C CA . VAL B 1 293 ? 16.937 21.524 13.926 1 54.18 293 VAL B CA 1
ATOM 4809 C C . VAL B 1 293 ? 16.062 20.341 13.516 1 54.18 293 VAL B C 1
ATOM 4811 O O . VAL B 1 293 ? 16.195 19.243 14.061 1 54.18 293 VAL B O 1
ATOM 4814 N N . ARG B 1 294 ? 15.433 20.469 12.432 1 63.97 294 ARG B N 1
ATOM 4815 C CA . ARG B 1 294 ? 14.439 19.428 12.188 1 63.97 294 ARG B CA 1
ATOM 4816 C C . ARG B 1 294 ? 14.86 18.53 11.03 1 63.97 294 ARG B C 1
ATOM 4818 O O . ARG B 1 294 ? 14.457 17.367 10.961 1 63.97 294 ARG B O 1
ATOM 4825 N N . TYR B 1 295 ? 15.715 19.013 10.206 1 66.32 295 TYR B N 1
ATOM 4826 C CA . TYR B 1 295 ? 16.026 18.238 9.01 1 66.32 295 TYR B CA 1
ATOM 4827 C C . TYR B 1 295 ? 17.497 17.839 8.987 1 66.32 295 TYR B C 1
ATOM 4829 O O . TYR B 1 295 ? 18.114 17.78 7.92 1 66.32 295 TYR B O 1
ATOM 4837 N N . LEU B 1 296 ? 17.986 17.614 10.111 1 71.42 296 LEU B N 1
ATOM 4838 C CA . LEU B 1 296 ? 19.373 17.191 10.265 1 71.42 296 LEU B CA 1
ATOM 4839 C C . LEU B 1 296 ? 19.485 15.67 10.234 1 71.42 296 LEU B C 1
ATOM 4841 O O . LEU B 1 296 ? 18.546 14.967 10.613 1 71.42 296 LEU B O 1
ATOM 4845 N N . THR B 1 297 ? 20.638 15.31 9.63 1 74.67 297 THR B N 1
ATOM 4846 C CA . THR B 1 297 ? 20.968 13.896 9.774 1 74.67 297 THR B CA 1
ATOM 4847 C C . THR B 1 297 ? 21.092 13.518 11.247 1 74.67 297 THR B C 1
ATOM 4849 O O . THR B 1 297 ? 21.245 14.388 12.107 1 74.67 297 THR B O 1
ATOM 4852 N N . ASP B 1 298 ? 21.034 12.289 11.424 1 75.06 298 ASP B N 1
ATOM 4853 C CA . ASP B 1 298 ? 21.19 11.824 12.799 1 75.06 298 ASP B CA 1
ATOM 4854 C C . ASP B 1 298 ? 22.543 12.243 13.37 1 75.06 298 ASP B C 1
ATOM 4856 O O . ASP B 1 298 ? 22.641 12.61 14.543 1 75.06 298 ASP B O 1
ATOM 4860 N N . GLU B 1 299 ? 23.509 12.161 12.516 1 71.89 299 GLU B N 1
ATOM 4861 C CA . GLU B 1 299 ? 24.85 12.549 12.944 1 71.89 299 GLU B CA 1
ATOM 4862 C C . GLU B 1 299 ? 24.911 14.035 13.287 1 71.89 299 GLU B C 1
ATOM 4864 O O . GLU B 1 299 ? 25.523 14.422 14.284 1 71.89 299 GLU B O 1
ATOM 4869 N N . GLU B 1 300 ? 24.266 14.843 12.489 1 69.69 300 GLU B N 1
ATOM 4870 C CA . GLU B 1 300 ? 24.256 16.287 12.709 1 69.69 300 GLU B CA 1
ATOM 4871 C C . GLU B 1 300 ? 23.508 16.644 13.99 1 69.69 300 GLU B C 1
ATOM 4873 O O . GLU B 1 300 ? 23.881 17.589 14.689 1 69.69 300 GLU B O 1
ATOM 4878 N N . LYS B 1 301 ? 22.549 15.905 14.317 1 71.47 301 LYS B N 1
ATOM 4879 C CA . LYS B 1 301 ? 21.771 16.143 15.53 1 71.47 301 LYS B CA 1
ATOM 4880 C C . LYS B 1 301 ? 22.597 15.854 16.779 1 71.47 301 LYS B C 1
ATOM 4882 O O . LYS B 1 301 ? 22.498 16.574 17.776 1 71.47 301 LYS B O 1
ATOM 4887 N N . LYS B 1 302 ? 23.42 14.828 16.726 1 70.82 302 LYS B N 1
ATOM 4888 C CA . LYS B 1 302 ? 24.279 14.486 17.856 1 70.82 302 LYS B CA 1
ATOM 4889 C C . LYS B 1 302 ? 25.291 15.595 18.132 1 70.82 302 LYS B C 1
ATOM 4891 O O . LYS B 1 302 ? 25.652 15.84 19.285 1 70.82 302 LYS B O 1
ATOM 4896 N N . LYS B 1 303 ? 25.677 16.27 17.081 1 69.59 303 LYS B N 1
ATOM 4897 C CA . LYS B 1 303 ? 26.706 17.295 17.233 1 69.59 303 LYS B CA 1
ATOM 4898 C C . LYS B 1 303 ? 26.124 18.574 17.828 1 69.59 303 LYS B C 1
ATOM 4900 O O . LYS B 1 303 ? 26.866 19.434 18.308 1 69.59 303 LYS B O 1
ATOM 4905 N N . GLN B 1 304 ? 24.887 18.663 17.666 1 58.41 304 GLN B N 1
ATOM 4906 C CA . GLN B 1 304 ? 24.222 19.85 18.192 1 58.41 304 GLN B CA 1
ATOM 4907 C C . GLN B 1 304 ? 23.847 19.666 19.66 1 58.41 304 GLN B C 1
ATOM 4909 O O . GLN B 1 304 ? 23.56 20.64 20.36 1 58.41 304 GLN B O 1
ATOM 4914 N N . LYS B 1 305 ? 23.886 18.482 20.172 1 54.26 305 LYS B N 1
ATOM 4915 C CA . LYS B 1 305 ? 23.6 18.257 21.587 1 54.26 305 LYS B CA 1
ATOM 4916 C C . LYS B 1 305 ? 24.866 18.384 22.43 1 54.26 305 LYS B C 1
ATOM 4918 O O . LYS B 1 305 ? 25.927 17.888 22.045 1 54.26 305 LYS B O 1
#

Organism: Scandinavium goeteborgense (NCBI:txid1851514)

Radius of gyration: 27.19 Å; Cα contacts (8 Å, |Δi|>4): 1263; chains: 2; bounding box: 52×85×65 Å

Secondary structure (DSSP, 8-state):
-GGGG-HHHHHHHTTSSEEGGGPPP-TT-EE--EEEEEE-SGGGHHHHHHHHHHHHHH-TT-SEEEEEESS-GGGG-SPPTTEEEEE-------TT-TTHHHHHHHHHHHHGGGG--SSEEEEE-TTEEE-S----EE-TTEEEE-EEE--GGGGGTTS-GGGS-GGGTT-SGGGSSEEE-TTEEEEEHHHHHHHHHHHHHHHHHHHHHS-TTS---SHHHHHHHHHHTT-EEEE--GGGGEEHHHHHTTSEEPPPTT-SEEE--S-HHHHHHHHH-TT--EEPPPHHHHHHHHS--HHHHHHH-/-GGGG-HHHHHHHTTSSEEGGGPPP-TT-EE--EEEEEE-SGGGHHHHHHHHHHHHHH-TT-SEEEEEESS-GGGG-SPPTTEEEEE-------TT-TTHHHHHHHHHHHHGGGG--SSEEEEE-TTEEE-S----EE-TTEEEE-EEE--GGGGGTTS-GGGS-GGGTT-SGGGSSEEE-TTEEEEEHHHHHHHHHHHHHHHHHHHHHS-TTS---SHHHHHHHHHHTT-EEEE--GGGGEEHHHHHTTSEEPPPTT-SEEE--S-THHHHHHHH-TT--EE---HHHHHHHHS--HHHHHHH-

Nearest PDB structures (foldseek):
  7s6n-assembly1_A  TM=4.718E-01  e=6.312E-06  Danio rerio
  3t7n-assembly1_B  TM=4.974E-01  e=2.497E-05  Homo sapiens
  7sj2-assembly1_A  TM=4.237E-01  e=8.628E-06  Danio rerio
  6ifd-assembly2_C  TM=3.956E-01  e=1.130E-03  Vibrio cholerae
  6ifd-assembly2_D  TM=3.714E-01  e=1.062E-03  Vibrio cholerae

Foldseek 3Di:
DCCVVPPLLVLLVVQEAAAQVPDDDDPQWAFAQEEWEEDEDLVLLVLLQLQQVLCVVAAVNHQAYEYEYCDDFPSNPDHPPRYDYDHDDDDFDDPPQFQGRLLVSVLRQLCGQLPIDAFKYKYAYSQKHFNHHPPDTADALEKEAAKDFAQQCCVCPPWDPVLADPLLVPANQSGGGIFGDSRIIIHTSVNSVQQSVQLNVLQCSNVVSTDSPFHRDSRNSSRSSCSVSVGGYYHHDQLAEPECQAPAEQHWDQDDPSRGMYGHFDDCVQVVVCVVDSRGTGHTHHPVVVCQAPGGTPVSNVVVD/DCCVVPPLLVLLVVQEAAAQVPDDDDPQWAFAQEEWEEDEDLVLLVLLQLQQVLCVVAAVNHQAYEYEYCDDQPSNPDHPPRYDYDHDDDDFDDPPQFQGRLLVSVLRQLCGQLPDDAFKYKYAYSQKHFNHHPPDTADALEKEAAKDFAQQCCVCPPWDPVLADPLLVPANQSGGGIFGDSRIIIHTSVNSVVQSVQLNVQQCSNVVSTDSPFHRDSRNSSRSSCSVSVGGYYHHDQLAEPECQAPAEQHWDQDDPSRRMYGHFDDCVQVVVCVVDSRGTGHTHHPVVVCQAPGGTPVSNVVVD

pLDDT: mean 93.13, std 9.44, range [39.02, 98.93]

=== Feature glossary ===
Key to the feature types in this record:

— What the protein is —

Primary structure: the covalent order of the twenty standard amino acids along the backbone. Two proteins with the same sequence will (almost always) fold to the same structure; two with 30% identity often share a fold but not the details.

Database cross-references. InterPro integrates a dozen domain/family signature databases into unified entries with residue-range hits. GO terms attach function/process/location labels with evidence codes. CATH codes position the fold in a four-level structural taxonomy. Organism is the NCBI-taxonomy species name.

— Where its atoms are —

The mmCIF block holds the 3D Cartesian coordinates of each backbone atom (N, Cα, C, O) in ångströms. mmCIF is the PDB's canonical archive format — a tagged-loop text representation of the atomic model.

Six rendered views show the 3D structure from the faces of a cube — i.e. along ±x, ±y, ±z. Rendering representation is drawn randomly per protein from cartoon (secondary-structure ribbons), sticks (backbone bonds), or molecular surface; coloring is either N→C rainbow (blue at the N-terminus through red at the C-terminus) or one color per chain.

— Local backbone conformation —

DSSP 8-state secondary structure assigns each residue one of H (α-helix), G (3₁₀-helix), I (π-helix), E (extended β-strand), B (isolated β-bridge), T (hydrogen-bonded turn), S (bend), or '-' (coil). The assignment is computed from backbone hydrogen-bond geometry via the Kabsch–Sander algorithm.

P-SEA three-state annotation labels each residue as helix, strand, or coil based purely on the geometry of the Cα trace. It serves as a fallback when the full backbone (and thus DSSP) is unavailable.

The φ/ψ torsion pair specifies the backbone conformation at each residue. φ rotates about the N–Cα bond, ψ about the Cα–C bond. Steric clashes forbid most of the (φ, ψ) plane — the allowed regions (α-helix basin, β-sheet basin, left-handed helix) are the Ramachandran-allowed regions.

— Global shape and packing —

The geometric summary reports three shape descriptors. Rg (radius of gyration) measures how spread out the Cα atoms are about their centre of mass; compact globular proteins have small Rg, elongated or unfolded ones large. Cα contacts (<8 Å, |i−j|>4) count long-range residue pairs in spatial proximity — high for tightly packed folds, near zero for rods or random coil. The bounding-box extents give the protein's footprint along x, y, z in Å.

Accessible surface area quantifies burial. A residue with SASA near zero is packed into the hydrophobic core; one with SASA >100 Å² sits on the surface. Computed here via the Shrake–Rupley numerical algorithm with a 1.4 Å probe.

Plot images: a contact map (which residues are close in 3D, as an N×N binary image), a Ramachandran scatter (backbone torsion angles, revealing secondary-structure composition at a glance), and — for AlphaFold structures — a PAE heatmap (pairwise prediction confidence).

— Structural neighborhood —

The Foldseek 3Di string encodes local tertiary geometry as a 20-letter alphabet — one character per residue — derived from the relative positions of nearby Cα atoms. Unlike the amino-acid sequence, 3Di is a direct function of the 3D structure, so two proteins with the same fold have similar 3Di strings even at low sequence identity.

Nearest PDB neighbors are the top structural matches found by Foldseek when searching this structure against the entire Protein Data Bank. Each hit reports a TM-score (0 to 1; >0.5 almost always implies the same fold) and an E-value. These are *structural* homologs — they may share no detectable sequence similarity.

— Confidence and disorder —

For AlphaFold models, the B-factor field carries pLDDT — the model's own estimate of local accuracy on a 0–100 scale. Regions with pLDDT<50 should be treated as essentially unmodeled; they often correspond to intrinsically disordered segments.

B-factor (Debye–Waller factor) reflects atomic displacement in the crystal lattice. It is an experimental observable (units Å²), not a prediction; low values mean the atom is pinned down, high values mean it moves or is heterogeneous across the crystal.

Predicted aligned error is AlphaFold's pairwise confidence. Unlike pLDDT (per-residue), PAE is per-residue-pair and captures whether two parts of the structure are correctly placed relative to each other. Units are ångströms of expected positional error.